Protein AF-0000000066426601 (afdb_homodimer)

pLDDT: mean 94.75, std 5.87, range [61.84, 98.88]

Nearest PDB structures (foldseek):
  8fve-assembly1_A  TM=3.286E-01  e=6.617E-01  Escherichia coli
  6voo-assembly1_C  TM=1.612E-01  e=1.310E-01  Spinacia oleracea
  3rhf-assembly3_D  TM=3.792E-01  e=4.303E+00  Paenarthrobacter aurescens TC1
  7dy2-assembly1_D  TM=2.433E-01  e=1.344E+00  Synechococcus elongatus PCC 7942 = FACHB-805
  7v3x-assembly3_Q  TM=2.690E-01  e=2.870E+00  Synechococcus elongatus PCC 7942 = FACHB-805

Structure (mmCIF, N/CA/C/O backbone):
data_AF-0000000066426601-model_v1
#
loop_
_entity.id
_entity.type
_entity.pdbx_description
1 polymer 'Acyl carrier protein'
#
loop_
_atom_site.group_PDB
_atom_site.id
_atom_site.type_symbol
_atom_site.label_atom_id
_atom_site.label_alt_id
_atom_site.label_comp_id
_atom_site.label_asym_id
_atom_site.label_entity_id
_atom_site.label_seq_id
_atom_site.pdbx_PDB_ins_code
_atom_site.Cartn_x
_atom_site.Cartn_y
_atom_site.Cartn_z
_atom_site.occupancy
_atom_site.B_iso_or_equiv
_atom_site.auth_seq_id
_atom_site.auth_comp_id
_atom_site.auth_asym_id
_atom_site.auth_atom_id
_atom_site.pdbx_PDB_model_num
ATOM 1 N N . MET A 1 1 ? 11.539 49.469 17.25 1 97.06 1 MET A N 1
ATOM 2 C CA . MET A 1 1 ? 10.828 49.062 16.031 1 97.06 1 MET A CA 1
ATOM 3 C C . MET A 1 1 ? 9.461 48.5 16.359 1 97.06 1 MET A C 1
ATOM 5 O O . MET A 1 1 ? 9.148 48.25 17.531 1 97.06 1 MET A O 1
ATOM 9 N N . THR A 1 2 ? 8.625 48.344 15.32 1 98.19 2 THR A N 1
ATOM 10 C CA . THR A 1 2 ? 7.289 47.781 15.484 1 98.19 2 THR A CA 1
ATOM 11 C C . THR A 1 2 ? 7.211 46.375 14.891 1 98.19 2 THR A C 1
ATOM 13 O O . THR A 1 2 ? 7.727 46.125 13.797 1 98.19 2 THR A O 1
ATOM 16 N N . ALA A 1 3 ? 6.613 45.5 15.711 1 98.5 3 ALA A N 1
ATOM 17 C CA . ALA A 1 3 ? 6.434 44.125 15.234 1 98.5 3 ALA A CA 1
ATOM 18 C C . ALA A 1 3 ? 4.969 43.688 15.305 1 98.5 3 ALA A C 1
ATOM 20 O O . ALA A 1 3 ? 4.27 44.031 16.266 1 98.5 3 ALA A O 1
ATOM 21 N N . TYR A 1 4 ? 4.508 43.094 14.258 1 98.69 4 TYR A N 1
ATOM 22 C CA . TYR A 1 4 ? 3.301 42.281 14.281 1 98.69 4 TYR A CA 1
ATOM 23 C C . TYR A 1 4 ? 3.648 40.781 14.422 1 98.69 4 TYR A C 1
ATOM 25 O O . TYR A 1 4 ? 4.34 40.219 13.57 1 98.69 4 TYR A O 1
ATOM 33 N N . LEU A 1 5 ? 3.219 40.219 15.477 1 98.56 5 LEU A N 1
ATOM 34 C CA . LEU A 1 5 ? 3.471 38.812 15.75 1 98.56 5 LEU A CA 1
ATOM 35 C C . LEU A 1 5 ? 2.195 38 15.594 1 98.56 5 LEU A C 1
ATOM 37 O O . LEU A 1 5 ? 1.33 38 16.469 1 98.56 5 LEU A O 1
ATOM 41 N N . HIS A 1 6 ? 2.098 37.312 14.445 1 98.5 6 HIS A N 1
ATOM 42 C CA . HIS A 1 6 ? 1.025 36.344 14.227 1 98.5 6 HIS A CA 1
ATOM 43 C C . HIS A 1 6 ? 1.318 35 14.922 1 98.5 6 HIS A C 1
ATOM 45 O O . HIS A 1 6 ? 2.186 34.25 14.484 1 98.5 6 HIS A O 1
ATOM 51 N N . ILE A 1 7 ? 0.594 34.719 15.969 1 97.12 7 ILE A N 1
ATOM 52 C CA . ILE A 1 7 ? 0.957 33.562 16.812 1 97.12 7 ILE A CA 1
ATOM 53 C C . ILE A 1 7 ? 0.278 32.312 16.297 1 97.12 7 ILE A C 1
ATOM 55 O O . ILE A 1 7 ? 0.674 31.203 16.641 1 97.12 7 ILE A O 1
ATOM 59 N N . GLY A 1 8 ? -0.71 32.406 15.516 1 85.75 8 GLY A N 1
ATOM 60 C CA . GLY A 1 8 ? -1.243 31.375 14.656 1 85.75 8 GLY A CA 1
ATOM 61 C C . GLY A 1 8 ? -1.687 30.141 15.43 1 85.75 8 GLY A C 1
ATOM 62 O O . GLY A 1 8 ? -1.058 29.078 15.336 1 85.75 8 GLY A O 1
ATOM 63 N N . THR A 1 9 ? -2.963 30.109 15.938 1 91.62 9 THR A N 1
ATOM 64 C CA . THR A 1 9 ? -3.482 28.828 16.391 1 91.62 9 THR A CA 1
ATOM 65 C C . THR A 1 9 ? -3.457 27.797 15.266 1 91.62 9 THR A C 1
ATOM 67 O O . THR A 1 9 ? -3.705 28.141 14.109 1 91.62 9 THR A O 1
ATOM 70 N N . THR A 1 10 ? -3.086 26.594 15.648 1 93 10 THR A N 1
ATOM 71 C CA . THR A 1 10 ? -3.006 25.562 14.609 1 93 10 THR A CA 1
ATOM 72 C C . THR A 1 10 ? -4.348 25.422 13.898 1 93 10 THR A C 1
ATOM 74 O O . THR A 1 10 ? -5.402 25.594 14.508 1 93 10 THR A O 1
ATOM 77 N N . ASN A 1 11 ? -4.242 25.156 12.609 1 94.06 11 ASN A N 1
ATOM 78 C CA . ASN A 1 11 ? -5.395 24.828 11.773 1 94.06 11 ASN A CA 1
ATOM 79 C C . ASN A 1 11 ? -6.32 26.016 11.594 1 94.06 11 ASN A C 1
ATOM 81 O O . ASN A 1 11 ? -7.543 25.875 11.594 1 94.06 11 ASN A O 1
ATOM 85 N N . THR A 1 12 ? -5.746 27.234 11.547 1 95.81 12 THR A N 1
ATOM 86 C CA . THR A 1 12 ? -6.535 28.438 11.312 1 95.81 12 THR A CA 1
ATOM 87 C C . THR A 1 12 ? -6.059 29.156 10.062 1 95.81 12 THR A C 1
ATOM 89 O O . THR A 1 12 ? -6.047 30.391 10.016 1 95.81 12 THR A O 1
ATOM 92 N N . GLY A 1 13 ? -5.543 28.406 9.109 1 93.31 13 GLY A N 1
ATOM 93 C CA . GLY A 1 13 ? -5.152 28.984 7.836 1 93.31 13 GLY A CA 1
ATOM 94 C C . GLY A 1 13 ? -3.754 29.578 7.852 1 93.31 13 GLY A C 1
ATOM 95 O O . GLY A 1 13 ? -3.463 30.531 7.121 1 93.31 13 GLY A O 1
ATOM 96 N N . ASN A 1 14 ? -2.873 29.031 8.656 1 94.25 14 ASN A N 1
ATOM 97 C CA . ASN A 1 14 ? -1.516 29.531 8.805 1 94.25 14 ASN A CA 1
ATOM 98 C C . ASN A 1 14 ? -0.705 29.375 7.527 1 94.25 14 ASN A C 1
ATOM 100 O O . ASN A 1 14 ? 0.033 30.281 7.129 1 94.25 14 ASN A O 1
ATOM 104 N N . GLN A 1 15 ? -0.862 28.234 6.914 1 91.75 15 GLN A N 1
ATOM 105 C CA . GLN A 1 15 ? -0.107 28 5.688 1 91.75 15 GLN A CA 1
ATOM 106 C C . GLN A 1 15 ? -0.472 29.016 4.613 1 91.75 15 GLN A C 1
ATOM 108 O O . GLN A 1 15 ? 0.391 29.469 3.852 1 91.75 15 GLN A O 1
ATOM 113 N N . GLU A 1 16 ? -1.701 29.312 4.543 1 93 16 GLU A N 1
ATOM 114 C CA . GLU A 1 16 ? -2.168 30.312 3.576 1 93 16 GLU A CA 1
ATOM 115 C C . GLU A 1 16 ? -1.588 31.688 3.873 1 93 16 GLU A C 1
ATOM 117 O O . GLU A 1 16 ? -1.08 32.344 2.975 1 93 16 GLU A O 1
ATOM 122 N N . LYS A 1 17 ? -1.594 32.125 5.07 1 95.44 17 LYS A N 1
ATOM 123 C CA . LYS A 1 17 ? -1.083 33.438 5.465 1 95.44 17 LYS A CA 1
ATOM 124 C C . LYS A 1 17 ? 0.435 33.5 5.324 1 95.44 17 LYS A C 1
ATOM 126 O O . LYS A 1 17 ? 0.97 34.469 4.77 1 95.44 17 LYS A O 1
ATOM 131 N N . GLN A 1 18 ? 1.071 32.469 5.801 1 95.44 18 GLN A N 1
ATOM 132 C CA . GLN A 1 18 ? 2.527 32.438 5.734 1 95.44 18 GLN A CA 1
ATOM 133 C C . GLN A 1 18 ? 3.01 32.344 4.285 1 95.44 18 GLN A C 1
ATOM 135 O O . GLN A 1 18 ? 3.973 33.031 3.914 1 95.44 18 GLN A O 1
ATOM 140 N N . GLY A 1 19 ? 2.289 31.531 3.518 1 94.56 19 GLY A N 1
ATOM 141 C CA . GLY A 1 19 ? 2.611 31.484 2.102 1 94.56 19 GLY A CA 1
ATOM 142 C C . GLY A 1 19 ? 2.428 32.812 1.402 1 94.56 19 GLY A C 1
ATOM 143 O O . GLY A 1 19 ? 3.262 33.219 0.586 1 94.56 19 GLY A O 1
ATOM 144 N N . PHE A 1 20 ? 1.409 33.5 1.705 1 95.81 20 PHE A N 1
ATOM 145 C CA . PHE A 1 20 ? 1.113 34.812 1.156 1 95.81 20 PHE A CA 1
ATOM 146 C C . PHE A 1 20 ? 2.227 35.812 1.486 1 95.81 20 PHE A C 1
ATOM 148 O O . PHE A 1 20 ? 2.701 36.531 0.61 1 95.81 20 PHE A O 1
ATOM 155 N N . LEU A 1 21 ? 2.688 35.812 2.729 1 96.44 21 LEU A N 1
ATOM 156 C CA . LEU A 1 21 ? 3.736 36.719 3.18 1 96.44 21 LEU A CA 1
ATOM 157 C C . LEU A 1 21 ? 5.051 36.438 2.461 1 96.44 21 LEU A C 1
ATOM 159 O O . LEU A 1 21 ? 5.738 37.344 2.023 1 96.44 21 LEU A O 1
ATOM 163 N N . MET A 1 22 ? 5.312 35.156 2.293 1 94.94 22 MET A N 1
ATOM 164 C CA . MET A 1 22 ? 6.551 34.75 1.633 1 94.94 22 MET A CA 1
ATOM 165 C C . MET A 1 22 ? 6.523 35.156 0.155 1 94.94 22 MET A C 1
ATOM 167 O O . MET A 1 22 ? 7.512 35.656 -0.375 1 94.94 22 MET A O 1
ATOM 171 N N . GLN A 1 23 ? 5.434 34.969 -0.449 1 94.81 23 GLN A N 1
ATOM 172 C CA . GLN A 1 23 ? 5.309 35.188 -1.886 1 94.81 23 GLN A CA 1
ATOM 173 C C . GLN A 1 23 ? 5.324 36.688 -2.213 1 94.81 23 GLN A C 1
ATOM 175 O O . GLN A 1 23 ? 5.664 37.062 -3.328 1 94.81 23 GLN A O 1
ATOM 180 N N . ASN A 1 24 ? 5.004 37.531 -1.289 1 96.94 24 ASN A N 1
ATOM 181 C CA . ASN A 1 24 ? 4.859 38.969 -1.549 1 96.94 24 ASN A CA 1
ATOM 182 C C . ASN A 1 24 ? 5.891 39.781 -0.776 1 96.94 24 ASN A C 1
ATOM 184 O O . ASN A 1 24 ? 5.625 40.906 -0.394 1 96.94 24 ASN A O 1
ATOM 188 N N . GLU A 1 25 ? 6.965 39.188 -0.5 1 95.88 25 GLU A N 1
ATOM 189 C CA . GLU A 1 25 ? 8 39.812 0.306 1 95.88 25 GLU A CA 1
ATOM 190 C C . GLU A 1 25 ? 8.406 41.188 -0.282 1 95.88 25 GLU A C 1
ATOM 192 O O . GLU A 1 25 ? 8.531 42.156 0.445 1 95.88 25 GLU A O 1
ATOM 197 N N . GLU A 1 26 ? 8.617 41.25 -1.597 1 96.06 26 GLU A N 1
ATOM 198 C CA . GLU A 1 26 ? 9.047 42.469 -2.258 1 96.06 26 GLU A CA 1
ATOM 199 C C . GLU A 1 26 ? 7.973 43.531 -2.184 1 96.06 26 GLU A C 1
ATOM 201 O O . GLU A 1 26 ? 8.273 44.719 -1.921 1 96.06 26 GLU A O 1
ATOM 206 N N . LYS A 1 27 ? 6.809 43.125 -2.367 1 96.69 27 LYS A N 1
ATOM 207 C CA . LYS A 1 27 ? 5.695 44.062 -2.318 1 96.69 27 LYS A CA 1
ATOM 208 C C . LYS A 1 27 ? 5.48 44.594 -0.9 1 96.69 27 LYS A C 1
ATOM 210 O O . LYS A 1 27 ? 5.148 45.75 -0.71 1 96.69 27 LYS A O 1
ATOM 215 N N . LEU A 1 28 ? 5.656 43.75 0.017 1 97.5 28 LEU A N 1
ATOM 216 C CA . LEU A 1 28 ? 5.555 44.156 1.415 1 97.5 28 LEU A CA 1
ATOM 217 C C . LEU A 1 28 ? 6.625 45.188 1.762 1 97.5 28 LEU A C 1
ATOM 219 O O . LEU A 1 28 ? 6.344 46.156 2.443 1 97.5 28 LEU A O 1
ATOM 223 N N . LEU A 1 29 ? 7.801 44.906 1.266 1 96.5 29 LEU A N 1
ATOM 224 C CA . LEU A 1 29 ? 8.906 45.812 1.518 1 96.5 29 LEU A CA 1
ATOM 225 C C . LEU A 1 29 ? 8.609 47.219 0.962 1 96.5 29 LEU A C 1
ATOM 227 O O . LEU A 1 29 ? 8.922 48.219 1.596 1 96.5 29 LEU A O 1
ATOM 231 N N . GLN A 1 30 ? 8.016 47.25 -0.165 1 96 30 GLN A N 1
ATOM 232 C CA . GLN A 1 30 ? 7.641 48.531 -0.795 1 96 30 GLN A CA 1
ATOM 233 C C . GLN A 1 30 ? 6.598 49.281 0.035 1 96 30 GLN A C 1
ATOM 235 O O . GLN A 1 30 ? 6.504 50.5 -0.033 1 96 30 GLN A O 1
ATOM 240 N N . LYS A 1 31 ? 5.934 48.562 0.814 1 96.5 31 LYS A N 1
ATOM 241 C CA . LYS A 1 31 ? 4.879 49.125 1.642 1 96.5 31 LYS A CA 1
ATOM 242 C C . LYS A 1 31 ? 5.359 49.344 3.076 1 96.5 31 LYS A C 1
ATOM 244 O O . LYS A 1 31 ? 4.547 49.5 3.99 1 96.5 31 LYS A O 1
ATOM 249 N N . ALA A 1 32 ? 6.617 49.219 3.332 1 97.31 32 ALA A N 1
ATOM 250 C CA . ALA A 1 32 ? 7.297 49.5 4.586 1 97.31 32 ALA A CA 1
ATOM 251 C C . ALA A 1 32 ? 7.062 48.406 5.617 1 97.31 32 ALA A C 1
ATOM 253 O O . ALA A 1 32 ? 6.988 48.688 6.82 1 97.31 32 ALA A O 1
ATOM 254 N N . TYR A 1 33 ? 6.867 47.219 5.074 1 98.06 33 TYR A N 1
ATOM 255 C CA . TYR A 1 33 ? 6.805 46.031 5.914 1 98.06 33 TYR A CA 1
ATOM 256 C C . TYR A 1 33 ? 7.879 45.031 5.52 1 98.06 33 TYR A C 1
ATOM 258 O O . TYR A 1 33 ? 8.359 45.031 4.383 1 98.06 33 TYR A O 1
ATOM 266 N N . ILE A 1 34 ? 8.242 44.188 6.43 1 98 34 ILE A N 1
ATOM 267 C CA . ILE A 1 34 ? 9.195 43.125 6.102 1 98 34 ILE A CA 1
ATOM 268 C C . ILE A 1 34 ? 8.789 41.812 6.805 1 98 34 ILE A C 1
ATOM 270 O O . ILE A 1 34 ? 8.336 41.844 7.953 1 98 34 ILE A O 1
ATOM 274 N N . TYR A 1 35 ? 8.812 40.781 6.07 1 98.19 35 TYR A N 1
ATOM 275 C CA . TYR A 1 35 ? 8.758 39.406 6.586 1 98.19 35 TYR A CA 1
ATOM 276 C C . TYR A 1 35 ? 10.148 38.781 6.656 1 98.19 35 TYR A C 1
ATOM 278 O O . TYR A 1 35 ? 10.586 38.125 5.719 1 98.19 35 TYR A O 1
ATOM 286 N N . PRO A 1 36 ? 10.82 39 7.777 1 97.5 36 PRO A N 1
ATOM 287 C CA . PRO A 1 36 ? 12.266 38.781 7.805 1 97.5 36 PRO A CA 1
ATOM 288 C C . PRO A 1 36 ? 12.625 37.312 7.527 1 97.5 36 PRO A C 1
ATOM 290 O O . PRO A 1 36 ? 11.914 36.406 7.977 1 97.5 36 PRO A O 1
ATOM 293 N N . LYS A 1 37 ? 13.719 37.062 6.898 1 95.81 37 LYS A N 1
ATOM 294 C CA . LYS A 1 37 ? 14.164 35.75 6.492 1 95.81 37 LYS A CA 1
ATOM 295 C C . LYS A 1 37 ? 14.945 35.062 7.609 1 95.81 37 LYS A C 1
ATOM 297 O O . LYS A 1 37 ? 14.883 33.844 7.762 1 95.81 37 LYS A O 1
ATOM 302 N N . SER A 1 38 ? 15.688 35.75 8.367 1 93.12 38 SER A N 1
ATOM 303 C CA . SER A 1 38 ? 16.703 35.25 9.297 1 93.12 38 SER A CA 1
ATOM 304 C C . SER A 1 38 ? 16.078 34.375 10.383 1 93.12 38 SER A C 1
ATOM 306 O O . SER A 1 38 ? 16.75 33.531 10.977 1 93.12 38 SER A O 1
ATOM 308 N N . LEU A 1 39 ? 14.852 34.438 10.758 1 96.12 39 LEU A N 1
ATOM 309 C CA . LEU A 1 39 ? 14.25 33.719 11.859 1 96.12 39 LEU A CA 1
ATOM 310 C C . LEU A 1 39 ? 13.281 32.656 11.336 1 96.12 39 LEU A C 1
ATOM 312 O O . LEU A 1 39 ? 12.562 32 12.109 1 96.12 39 LEU A O 1
ATOM 316 N N . ARG A 1 40 ? 13.422 32.344 10.125 1 95.94 40 ARG A N 1
ATOM 317 C CA . ARG A 1 40 ? 12.477 31.406 9.516 1 95.94 40 ARG A CA 1
ATOM 318 C C . ARG A 1 40 ? 13.039 29.984 9.484 1 95.94 40 ARG A C 1
ATOM 320 O O . ARG A 1 40 ? 14.25 29.797 9.312 1 95.94 40 ARG A O 1
ATOM 327 N N . VAL A 1 41 ? 12.25 29.094 9.758 1 92.62 41 VAL A N 1
ATOM 328 C CA . VAL A 1 41 ? 12.367 27.703 9.336 1 92.62 41 VAL A CA 1
ATOM 329 C C . VAL A 1 41 ? 11.289 27.375 8.305 1 92.62 41 VAL A C 1
ATOM 331 O O . VAL A 1 41 ? 10.109 27.281 8.641 1 92.62 41 VAL A O 1
ATOM 334 N N . ALA A 1 42 ? 11.68 27.219 7.105 1 88.31 42 ALA A N 1
ATOM 335 C CA . ALA A 1 42 ? 10.742 27.172 5.988 1 88.31 42 ALA A CA 1
ATOM 336 C C . ALA A 1 42 ? 9.984 28.484 5.863 1 88.31 42 ALA A C 1
ATOM 338 O O . ALA A 1 42 ? 10.586 29.547 5.637 1 88.31 42 ALA A O 1
ATOM 339 N N . ASN A 1 43 ? 8.672 28.453 6.098 1 90.62 43 ASN A N 1
ATOM 340 C CA . ASN A 1 43 ? 7.883 29.656 5.891 1 90.62 43 ASN A CA 1
ATOM 341 C C . ASN A 1 43 ? 7.398 30.25 7.211 1 90.62 43 ASN A C 1
ATOM 343 O O . ASN A 1 43 ? 6.555 31.156 7.223 1 90.62 43 ASN A O 1
ATOM 347 N N . ARG A 1 44 ? 7.973 29.797 8.312 1 96.25 44 ARG A N 1
ATOM 348 C CA . ARG A 1 44 ? 7.512 30.25 9.625 1 96.25 44 ARG A CA 1
ATOM 349 C C . ARG A 1 44 ? 8.688 30.641 10.508 1 96.25 44 ARG A C 1
ATOM 351 O O . ARG A 1 44 ? 9.789 30.109 10.367 1 96.25 44 ARG A O 1
ATOM 358 N N . HIS A 1 45 ? 8.508 31.531 11.367 1 98 45 HIS A N 1
ATOM 359 C CA . HIS A 1 45 ? 9.562 32 12.258 1 98 45 HIS A CA 1
ATOM 360 C C . HIS A 1 45 ? 9.703 31.109 13.484 1 98 45 HIS A C 1
ATOM 362 O O . HIS A 1 45 ? 9.609 31.578 14.617 1 98 45 HIS A O 1
ATOM 368 N N . TRP A 1 46 ? 10.078 29.906 13.219 1 97.69 46 TRP A N 1
ATOM 369 C CA . TRP A 1 46 ? 10.125 28.875 14.25 1 97.69 46 TRP A CA 1
ATOM 370 C C . TRP A 1 46 ? 11.336 29.062 15.156 1 97.69 46 TRP A C 1
ATOM 372 O O . TRP A 1 46 ? 11.398 28.5 16.25 1 97.69 46 TRP A O 1
ATOM 382 N N . ALA A 1 47 ? 12.305 29.828 14.719 1 98.31 47 ALA A N 1
ATOM 383 C CA . ALA A 1 47 ? 13.461 30.125 15.57 1 98.31 47 ALA A CA 1
ATOM 384 C C . ALA A 1 47 ? 13.023 30.781 16.875 1 98.31 47 ALA A C 1
ATOM 386 O O . ALA A 1 47 ? 13.625 30.562 17.922 1 98.31 47 ALA A O 1
ATOM 387 N N . LEU A 1 48 ? 12.023 31.641 16.797 1 98.5 48 LEU A N 1
ATOM 388 C CA . LEU A 1 48 ? 11.5 32.281 18 1 98.5 48 LEU A CA 1
ATOM 389 C C . LEU A 1 48 ? 10.984 31.234 19 1 98.5 48 LEU A C 1
ATOM 391 O O . LEU A 1 48 ? 11.211 31.344 20.203 1 98.5 48 LEU A O 1
ATOM 395 N N . VAL A 1 49 ? 10.312 30.203 18.484 1 98.56 49 VAL A N 1
ATOM 396 C CA . VAL A 1 49 ? 9.758 29.125 19.297 1 98.56 49 VAL A CA 1
ATOM 397 C C . VAL A 1 49 ? 10.883 28.312 19.922 1 98.56 49 VAL A C 1
ATOM 399 O O . VAL A 1 49 ? 10.875 28.062 21.125 1 98.56 49 VAL A O 1
ATOM 402 N N . ASP A 1 50 ? 11.836 28.031 19.141 1 98.62 50 ASP A N 1
ATOM 403 C CA . ASP A 1 50 ? 12.969 27.234 19.609 1 98.62 50 ASP A CA 1
ATOM 404 C C . ASP A 1 50 ? 13.742 27.969 20.703 1 98.62 50 ASP A C 1
ATOM 406 O O . ASP A 1 50 ? 14.219 27.359 21.656 1 98.62 50 ASP A O 1
ATOM 410 N N . MET A 1 51 ? 13.922 29.266 20.5 1 98.69 51 MET A N 1
ATOM 411 C CA . MET A 1 51 ? 14.609 30.062 21.516 1 98.69 51 MET A CA 1
ATOM 412 C C . MET A 1 51 ? 13.898 29.984 22.859 1 98.69 51 MET A C 1
ATOM 414 O O . MET A 1 51 ? 14.531 29.75 23.891 1 98.69 51 MET A O 1
ATOM 418 N N . VAL A 1 52 ? 12.625 30.141 22.859 1 98.81 52 VAL A N 1
ATOM 419 C CA . VAL A 1 52 ? 11.836 30.109 24.094 1 98.81 52 VAL A CA 1
ATOM 420 C C . VAL A 1 52 ? 11.945 28.734 24.734 1 98.81 52 VAL A C 1
ATOM 422 O O . VAL A 1 52 ? 12.117 28.625 25.953 1 98.81 52 VAL A O 1
ATOM 425 N N . LEU A 1 53 ? 11.82 27.688 23.922 1 98.56 53 LEU A N 1
ATOM 426 C CA . LEU A 1 53 ? 11.836 26.312 24.438 1 98.56 53 LEU A CA 1
ATOM 427 C C . LEU A 1 53 ? 13.18 25.984 25.062 1 98.56 53 LEU A C 1
ATOM 429 O O . LEU A 1 53 ? 13.258 25.234 26.031 1 98.56 53 LEU A O 1
ATOM 433 N N . GLU A 1 54 ? 14.219 26.562 24.469 1 98.44 54 GLU A N 1
ATOM 434 C CA . GLU A 1 54 ? 15.523 26.391 25.094 1 98.44 54 GLU A CA 1
ATOM 435 C C . GLU A 1 54 ? 15.609 27.156 26.422 1 98.44 54 GLU A C 1
ATOM 437 O O . GLU A 1 54 ? 16.031 26.594 27.438 1 98.44 54 GLU A O 1
ATOM 442 N N . LEU A 1 55 ? 15.195 28.344 26.438 1 98.62 55 LEU A N 1
ATOM 443 C CA . LEU A 1 55 ? 15.391 29.266 27.562 1 98.62 55 LEU A CA 1
ATOM 444 C C . LEU A 1 55 ? 14.484 28.891 28.734 1 98.62 55 LEU A C 1
ATOM 446 O O . LEU A 1 55 ? 14.852 29.078 29.891 1 98.62 55 LEU A O 1
ATOM 450 N N . VAL A 1 56 ? 13.336 28.328 28.453 1 98.31 56 VAL A N 1
ATOM 451 C CA . VAL A 1 56 ? 12.359 28.031 29.5 1 98.31 56 VAL A CA 1
ATOM 452 C C . VAL A 1 56 ? 12.906 26.969 30.438 1 98.31 56 VAL A C 1
ATOM 454 O O . VAL A 1 56 ? 12.492 26.875 31.594 1 98.31 56 VAL A O 1
ATOM 457 N N . GLN A 1 57 ? 13.836 26.219 29.953 1 97.44 57 GLN A N 1
ATOM 458 C CA . GLN A 1 57 ? 14.445 25.156 30.75 1 97.44 57 GLN A CA 1
ATOM 459 C C . GLN A 1 57 ? 15.445 25.719 31.75 1 97.44 57 GLN A C 1
ATOM 461 O O . GLN A 1 57 ? 15.867 25.031 32.688 1 97.44 57 GLN A O 1
ATOM 466 N N . LYS A 1 58 ? 15.805 26.938 31.562 1 96.12 58 LYS A N 1
ATOM 467 C CA . LYS A 1 58 ? 16.828 27.562 32.406 1 96.12 58 LYS A CA 1
ATOM 468 C C . LYS A 1 58 ? 16.203 28.203 33.625 1 96.12 58 LYS A C 1
ATOM 470 O O . LYS A 1 58 ? 15.188 28.891 33.531 1 96.12 58 LYS A O 1
ATOM 475 N N . GLU A 1 59 ? 16.891 27.984 34.719 1 92.19 59 GLU A N 1
ATOM 476 C CA . GLU A 1 59 ? 16.406 28.531 36 1 92.19 59 GLU A CA 1
ATOM 477 C C . GLU A 1 59 ? 16.547 30.047 36.031 1 92.19 59 GLU A C 1
ATOM 479 O O . GLU A 1 59 ? 17.547 30.594 35.562 1 92.19 59 GLU A O 1
ATOM 484 N N . ASP A 1 60 ? 15.625 30.75 36.5 1 94.38 60 ASP A N 1
ATOM 485 C CA . ASP A 1 60 ? 15.594 32.188 36.781 1 94.38 60 ASP A CA 1
ATOM 486 C C . ASP A 1 60 ? 15.875 33 35.531 1 94.38 60 ASP A C 1
ATOM 488 O O . ASP A 1 60 ? 16.531 34.031 35.594 1 94.38 60 ASP A O 1
ATOM 492 N N . ILE A 1 61 ? 15.492 32.469 34.406 1 97.38 61 ILE A N 1
ATOM 493 C CA . ILE A 1 61 ? 15.789 33.094 33.156 1 97.38 61 ILE A CA 1
ATOM 494 C C . ILE A 1 61 ? 15.109 34.469 33.094 1 97.38 61 ILE A C 1
ATOM 496 O O . ILE A 1 61 ? 15.656 35.406 32.531 1 97.38 61 ILE A O 1
ATOM 500 N N . LEU A 1 62 ? 14.039 34.688 33.688 1 97.19 62 LEU A N 1
ATOM 501 C CA . LEU A 1 62 ? 13.273 35.906 33.594 1 97.19 62 LEU A CA 1
ATOM 502 C C . LEU A 1 62 ? 13.922 37 34.438 1 97.19 62 LEU A C 1
ATOM 504 O O . LEU A 1 62 ? 13.594 38.188 34.312 1 97.19 62 LEU A O 1
ATOM 508 N N . LYS A 1 63 ? 14.82 36.625 35.25 1 96.62 63 LYS A N 1
ATOM 509 C CA . LYS A 1 63 ? 15.523 37.594 36.094 1 96.62 63 LYS A CA 1
ATOM 510 C C . LYS A 1 63 ? 16.812 38.062 35.438 1 96.62 63 LYS A C 1
ATOM 512 O O . LYS A 1 63 ? 17.438 39.031 35.906 1 96.62 63 LYS A O 1
ATOM 517 N N . LYS A 1 64 ? 17.047 37.469 34.438 1 95.31 64 LYS A N 1
ATOM 518 C CA . LYS A 1 64 ? 18.297 37.812 33.75 1 95.31 64 LYS A CA 1
ATOM 519 C C . LYS A 1 64 ? 18.141 39.125 32.969 1 95.31 64 LYS A C 1
ATOM 521 O O . LYS A 1 64 ? 17.078 39.406 32.469 1 95.31 64 LYS A O 1
ATOM 526 N N . GLU A 1 65 ? 19.25 39.812 32.875 1 94.12 65 GLU A N 1
ATOM 527 C CA . GLU A 1 65 ? 19.25 41.062 32.125 1 94.12 65 GLU A CA 1
ATOM 528 C C . GLU A 1 65 ? 19.047 40.812 30.656 1 94.12 65 GLU A C 1
ATOM 530 O O . GLU A 1 65 ? 18.281 41.531 30 1 94.12 65 GLU A O 1
ATOM 535 N N . SER A 1 66 ? 19.734 39.844 30.188 1 96.94 66 SER A N 1
ATOM 536 C CA . SER A 1 66 ? 19.594 39.438 28.797 1 96.94 66 SER A CA 1
ATOM 537 C C . SER A 1 66 ? 19.281 37.938 28.688 1 96.94 66 SER A C 1
ATOM 539 O O . SER A 1 66 ? 20.125 37.094 29.016 1 96.94 66 SER A O 1
ATOM 541 N N . VAL A 1 67 ? 18.125 37.688 28.094 1 97.81 67 VAL A N 1
ATOM 542 C CA . VAL A 1 67 ? 17.766 36.281 27.922 1 97.81 67 VAL A CA 1
ATOM 543 C C . VAL A 1 67 ? 18.5 35.719 26.734 1 97.81 67 VAL A C 1
ATOM 545 O O . VAL A 1 67 ? 18.828 34.5 26.719 1 97.81 67 VAL A O 1
ATOM 548 N N . LEU A 1 68 ? 18.734 36.469 25.734 1 97.5 68 LEU A N 1
ATOM 549 C CA . LEU A 1 68 ? 19.375 36 24.516 1 97.5 68 LEU A CA 1
ATOM 550 C C . LEU A 1 68 ? 20.812 35.562 24.781 1 97.5 68 LEU A C 1
ATOM 552 O O . LEU A 1 68 ? 21.328 34.656 24.109 1 97.5 68 LEU A O 1
ATOM 556 N N . SER A 1 69 ? 21.438 36.188 25.781 1 97 69 SER A N 1
ATOM 557 C CA . SER A 1 69 ? 22.812 35.844 26.125 1 97 69 SER A CA 1
ATOM 558 C C . SER A 1 69 ? 22.906 34.438 26.688 1 97 69 SER A C 1
ATOM 560 O O . SER A 1 69 ? 24 33.875 26.781 1 97 69 SER A O 1
ATOM 562 N N . HIS A 1 70 ? 21.766 33.812 26.938 1 97.81 70 HIS A N 1
ATOM 563 C CA . HIS A 1 70 ? 21.766 32.5 27.562 1 97.81 70 HIS A CA 1
ATOM 564 C C . HIS A 1 70 ? 21.422 31.422 26.531 1 97.81 70 HIS A C 1
ATOM 566 O O . HIS A 1 70 ? 21.281 30.25 26.891 1 97.81 70 HIS A O 1
ATOM 572 N N . ILE A 1 71 ? 21.25 31.766 25.328 1 98.12 71 ILE A N 1
ATOM 573 C CA . ILE A 1 71 ? 21.094 30.797 24.25 1 98.12 71 ILE A CA 1
ATOM 574 C C . ILE A 1 71 ? 22.422 30.094 23.984 1 98.12 71 ILE A C 1
ATOM 576 O O . ILE A 1 71 ? 23.469 30.734 23.938 1 98.12 71 ILE A O 1
ATOM 580 N N . THR A 1 72 ? 22.422 28.75 23.859 1 97.62 72 THR A N 1
ATOM 581 C CA . THR A 1 72 ? 23.641 27.984 23.641 1 97.62 72 THR A CA 1
ATOM 582 C C . THR A 1 72 ? 23.594 27.266 22.297 1 97.62 72 THR A C 1
ATOM 584 O O . THR A 1 72 ? 24.641 26.938 21.719 1 97.62 72 THR A O 1
ATOM 587 N N . ASN A 1 73 ? 22.422 27.094 21.828 1 97.81 73 ASN A N 1
ATOM 588 C CA . ASN A 1 73 ? 22.266 26.406 20.547 1 97.81 73 ASN A CA 1
ATOM 589 C C . ASN A 1 73 ? 22.891 27.219 19.406 1 97.81 73 ASN A C 1
ATOM 591 O O . ASN A 1 73 ? 22.484 28.344 19.141 1 97.81 73 ASN A O 1
ATOM 595 N N . GLU A 1 74 ? 23.797 26.609 18.656 1 97.69 74 GLU A N 1
ATOM 596 C CA . GLU A 1 74 ? 24.578 27.312 17.656 1 97.69 74 GLU A CA 1
ATOM 597 C C . GLU A 1 74 ? 23.703 27.797 16.5 1 97.69 74 GLU A C 1
ATOM 599 O O . GLU A 1 74 ? 23.906 28.875 15.953 1 97.69 74 GLU A O 1
ATOM 604 N N . ARG A 1 75 ? 22.781 27 16.172 1 97.12 75 ARG A N 1
ATOM 605 C CA . ARG A 1 75 ? 21.875 27.375 15.094 1 97.12 75 ARG A CA 1
ATOM 606 C C . ARG A 1 75 ? 21.078 28.625 15.453 1 97.12 75 ARG A C 1
ATOM 608 O O . ARG A 1 75 ? 20.875 29.5 14.617 1 97.12 75 ARG A O 1
ATOM 615 N N . LEU A 1 76 ? 20.656 28.75 16.656 1 98.19 76 LEU A N 1
ATOM 616 C CA . LEU A 1 76 ? 19.859 29.891 17.125 1 98.19 76 LEU A CA 1
ATOM 617 C C . LEU A 1 76 ? 20.734 31.125 17.266 1 98.19 76 LEU A C 1
ATOM 619 O O . LEU A 1 76 ? 20.297 32.25 16.969 1 98.19 76 LEU A O 1
ATOM 623 N N . LEU A 1 77 ? 21.969 30.906 17.688 1 97.75 77 LEU A N 1
ATOM 624 C CA . LEU A 1 77 ? 22.891 32.031 17.797 1 97.75 77 LEU A CA 1
ATOM 625 C C . LEU A 1 77 ? 23.141 32.656 16.422 1 97.75 77 LEU A C 1
ATOM 627 O O . LEU A 1 77 ? 23.125 33.875 16.297 1 97.75 77 LEU A O 1
ATOM 631 N N . ARG A 1 78 ? 23.312 31.797 15.492 1 96.94 78 ARG A N 1
ATOM 632 C CA . ARG A 1 78 ? 23.516 32.281 14.133 1 96.94 78 ARG A CA 1
ATOM 633 C C . ARG A 1 78 ? 22.266 33 13.617 1 96.94 78 ARG A C 1
ATOM 635 O O . ARG A 1 78 ? 22.375 34.031 12.922 1 96.94 78 ARG A O 1
ATOM 642 N N . ALA A 1 79 ? 21.094 32.531 13.992 1 97.88 79 ALA A N 1
ATOM 643 C CA . ALA A 1 79 ? 19.828 33.156 13.578 1 97.88 79 ALA A CA 1
ATOM 644 C C . ALA A 1 79 ? 19.688 34.531 14.195 1 97.88 79 ALA A C 1
ATOM 646 O O . ALA A 1 79 ? 19.234 35.469 13.523 1 97.88 79 ALA A O 1
ATOM 647 N N . ILE A 1 80 ? 20.094 34.656 15.359 1 98 80 ILE A N 1
ATOM 648 C CA . ILE A 1 80 ? 20.016 35.938 16.062 1 98 80 ILE A CA 1
ATOM 649 C C . ILE A 1 80 ? 20.953 36.938 15.422 1 98 80 ILE A C 1
ATOM 651 O O . ILE A 1 80 ? 20.578 38.094 15.195 1 98 80 ILE A O 1
ATOM 655 N N . GLU A 1 81 ? 22.156 36.5 15.102 1 97.75 81 GLU A N 1
ATOM 656 C CA . GLU A 1 81 ? 23.125 37.375 14.461 1 97.75 81 GLU A CA 1
ATOM 657 C C . GLU A 1 81 ? 22.641 37.844 13.086 1 97.75 81 GLU A C 1
ATOM 659 O O . GLU A 1 81 ? 22.75 39 12.742 1 97.75 81 GLU A O 1
ATOM 664 N N . ASN A 1 82 ? 22.125 36.906 12.391 1 97.94 82 ASN A N 1
ATOM 665 C CA . ASN A 1 82 ? 21.562 37.25 11.086 1 97.94 82 ASN A CA 1
ATOM 666 C C . ASN A 1 82 ? 20.422 38.25 11.211 1 97.94 82 ASN A C 1
ATOM 668 O O . ASN A 1 82 ? 20.281 39.156 10.375 1 97.94 82 ASN A O 1
ATOM 672 N N . PHE A 1 83 ? 19.656 38.062 12.219 1 98.25 83 PHE A N 1
ATOM 673 C CA . PHE A 1 83 ? 18.516 38.969 12.406 1 98.25 83 PHE A CA 1
ATOM 674 C C . PHE A 1 83 ? 18.984 40.375 12.758 1 98.25 83 PHE A C 1
ATOM 676 O O . PHE A 1 83 ? 18.422 41.344 12.281 1 98.25 83 PHE A O 1
ATOM 683 N N . LYS A 1 84 ? 19.953 40.438 13.594 1 97.06 84 LYS A N 1
ATOM 684 C CA . LYS A 1 84 ? 20.5 41.75 13.961 1 97.06 84 LYS A CA 1
ATOM 685 C C . LYS A 1 84 ? 20.969 42.531 12.727 1 97.06 84 LYS A C 1
ATOM 687 O O . LYS A 1 84 ? 20.734 43.719 12.602 1 97.06 84 LYS A O 1
ATOM 692 N N . SER A 1 85 ? 21.594 41.75 11.867 1 97.62 85 SER A N 1
ATOM 693 C CA . SER A 1 85 ? 22.031 42.375 10.625 1 97.62 85 SER A CA 1
ATOM 694 C C . SER A 1 85 ? 20.844 42.781 9.758 1 97.62 85 SER A C 1
ATOM 696 O O . SER A 1 85 ? 20.828 43.906 9.219 1 97.62 85 SER A O 1
ATOM 698 N N . GLU A 1 86 ? 19.859 41.969 9.664 1 97.5 86 GLU A N 1
ATOM 699 C CA . GLU A 1 86 ? 18.688 42.219 8.844 1 97.5 86 GLU A CA 1
ATOM 700 C C . GLU A 1 86 ? 17.875 43.375 9.391 1 97.5 86 GLU A C 1
ATOM 702 O O . GLU A 1 86 ? 17.406 44.25 8.633 1 97.5 86 GLU A O 1
ATOM 707 N N . SER A 1 87 ? 17.719 43.375 10.664 1 97.38 87 SER A N 1
ATOM 708 C CA . SER A 1 87 ? 16.922 44.406 11.281 1 97.38 87 SER A CA 1
ATOM 709 C C . SER A 1 87 ? 17.594 45.781 11.164 1 97.38 87 SER A C 1
ATOM 711 O O . SER A 1 87 ? 16.922 46.812 11.039 1 97.38 87 SER A O 1
ATOM 713 N N . ALA A 1 88 ? 18.906 45.75 11.172 1 96.38 88 ALA A N 1
ATOM 714 C CA . ALA A 1 88 ? 19.656 47 11.023 1 96.38 88 ALA A CA 1
ATOM 715 C C . ALA A 1 88 ? 19.438 47.625 9.648 1 96.38 88 ALA A C 1
ATOM 717 O O . ALA A 1 88 ? 19.406 48.844 9.516 1 96.38 88 ALA A O 1
ATOM 718 N N . LEU A 1 89 ? 19.172 46.812 8.727 1 96.06 89 LEU A N 1
ATOM 719 C CA . LEU A 1 89 ? 18.984 47.281 7.359 1 96.06 89 LEU A CA 1
ATOM 720 C C . LEU A 1 89 ? 17.562 47.781 7.16 1 96.06 89 LEU A C 1
ATOM 722 O O . LEU A 1 89 ? 17.281 48.531 6.203 1 96.06 89 LEU A O 1
ATOM 726 N N . HIS A 1 90 ? 16.656 47.438 8.086 1 96.62 90 HIS A N 1
ATOM 727 C CA . HIS A 1 90 ? 15.25 47.719 7.859 1 96.62 90 HIS A CA 1
ATOM 728 C C . HIS A 1 90 ? 14.617 48.406 9.078 1 96.62 90 HIS A C 1
ATOM 730 O O . HIS A 1 90 ? 13.453 48.125 9.406 1 96.62 90 HIS A O 1
ATOM 736 N N . LYS A 1 91 ? 15.281 49.156 9.695 1 94.75 91 LYS A N 1
ATOM 737 C CA . LYS A 1 91 ? 14.852 49.75 10.953 1 94.75 91 LYS A CA 1
ATOM 738 C C . LYS A 1 91 ? 13.609 50.625 10.742 1 94.75 91 LYS A C 1
ATOM 740 O O . LYS A 1 91 ? 12.844 50.875 11.68 1 94.75 91 LYS A O 1
ATOM 745 N N . ASP A 1 92 ? 13.406 51.062 9.586 1 94.75 92 ASP A N 1
ATOM 746 C CA . ASP A 1 92 ? 12.305 51.969 9.266 1 94.75 92 ASP A CA 1
ATOM 747 C C . ASP A 1 92 ? 11.055 51.188 8.859 1 94.75 92 ASP A C 1
ATOM 749 O O . ASP A 1 92 ? 10.023 51.781 8.547 1 94.75 92 ASP A O 1
ATOM 753 N N . LYS A 1 93 ? 11.133 49.906 8.906 1 97.25 93 LYS A N 1
ATOM 754 C CA . LYS A 1 93 ? 10.023 49.062 8.469 1 97.25 93 LYS A CA 1
ATOM 755 C C . LYS A 1 93 ? 9.297 48.438 9.664 1 97.25 93 LYS A C 1
ATOM 757 O O . LYS A 1 93 ? 9.836 48.406 10.773 1 97.25 93 LYS A O 1
ATOM 762 N N . LYS A 1 94 ? 8.055 48 9.438 1 98.25 94 LYS A N 1
ATOM 763 C CA . LYS A 1 94 ? 7.332 47.188 10.391 1 98.25 94 LYS A CA 1
ATOM 764 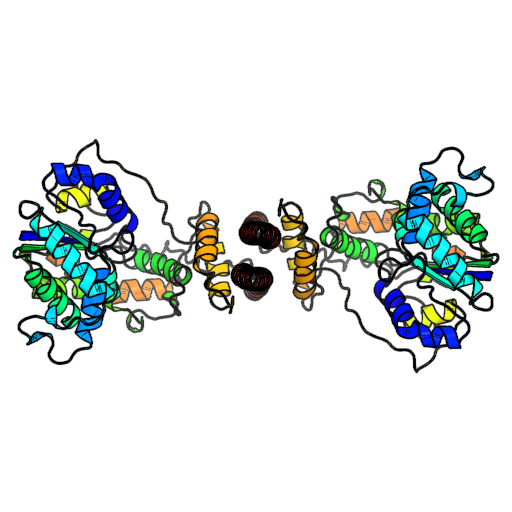C C . LYS A 1 94 ? 7.586 45.688 10.125 1 98.25 94 LYS A C 1
ATOM 766 O O . LYS A 1 94 ? 7.582 45.25 8.969 1 98.25 94 LYS A O 1
ATOM 771 N N . PHE A 1 95 ? 7.871 45 11.156 1 98.5 95 PHE A N 1
ATOM 772 C CA . PHE A 1 95 ? 8.227 43.562 11.031 1 98.5 95 PHE A CA 1
ATOM 773 C C . PHE A 1 95 ? 7.008 42.688 11.258 1 98.5 95 PHE A C 1
ATOM 775 O O . PHE A 1 95 ? 6.207 42.938 12.156 1 98.5 95 PHE A O 1
ATOM 782 N N . ILE A 1 96 ? 6.859 41.688 10.383 1 98.56 96 ILE A N 1
ATOM 783 C CA . ILE A 1 96 ? 5.82 40.688 10.562 1 98.56 96 ILE A CA 1
ATOM 784 C C . ILE A 1 96 ? 6.461 39.344 10.883 1 98.56 96 ILE A C 1
ATOM 786 O O . ILE A 1 96 ? 7.344 38.875 10.156 1 98.56 96 ILE A O 1
ATOM 790 N N . PHE A 1 97 ? 6.055 38.75 11.977 1 98.5 97 PHE A N 1
ATOM 791 C CA . PHE A 1 97 ? 6.461 37.375 12.352 1 98.5 97 PHE A CA 1
ATOM 792 C C . PHE A 1 97 ? 5.254 36.469 12.43 1 98.5 97 PHE A C 1
ATOM 794 O O . PHE A 1 97 ? 4.152 36.906 12.758 1 98.5 97 PHE A O 1
ATOM 801 N N . SER A 1 98 ? 5.504 35.188 12.055 1 98 98 SER A N 1
ATOM 802 C CA . SER A 1 98 ? 4.422 34.219 12.141 1 98 98 SER A CA 1
ATOM 803 C C . SER A 1 98 ? 4.941 32.844 12.562 1 98 98 SER A C 1
ATOM 805 O O . SER A 1 98 ? 5.867 32.312 11.953 1 98 98 SER A O 1
ATOM 807 N N . ALA A 1 99 ? 4.352 32.281 13.625 1 97.56 99 ALA A N 1
ATOM 808 C CA . ALA A 1 99 ? 4.703 30.938 14.062 1 97.56 99 ALA A CA 1
ATOM 809 C C . ALA A 1 99 ? 3.6 30.344 14.93 1 97.56 99 ALA A C 1
ATOM 811 O O . ALA A 1 99 ? 3.389 30.781 16.062 1 97.56 99 ALA A O 1
ATOM 812 N N . GLU A 1 100 ? 2.98 29.281 14.43 1 96.25 100 GLU A N 1
ATOM 813 C CA . GLU A 1 100 ? 1.909 28.641 15.188 1 96.25 100 GLU A CA 1
ATOM 814 C C . GLU A 1 100 ? 2.463 27.859 16.375 1 96.25 100 GLU A C 1
ATOM 816 O O . GLU A 1 100 ? 1.717 27.5 17.297 1 96.25 100 GLU A O 1
ATOM 821 N N . GLY A 1 101 ? 3.736 27.703 16.438 1 96.94 101 GLY A N 1
ATOM 822 C CA . GLY A 1 101 ? 4.387 27.062 17.562 1 96.94 101 GLY A CA 1
ATOM 823 C C . GLY A 1 101 ? 4.207 27.828 18.859 1 96.94 101 GLY A C 1
ATOM 824 O O . GLY A 1 101 ? 4.316 27.25 19.953 1 96.94 101 GLY A O 1
ATOM 825 N N . ILE A 1 102 ? 3.99 29.078 18.766 1 98.25 102 ILE A N 1
ATOM 826 C CA . ILE A 1 102 ? 3.828 29.922 19.953 1 98.25 102 ILE A CA 1
ATOM 827 C C . ILE A 1 102 ? 2.604 29.469 20.75 1 98.25 102 ILE A C 1
ATOM 829 O O . ILE A 1 102 ? 2.654 29.359 21.969 1 98.25 102 ILE A O 1
ATOM 833 N N . VAL A 1 103 ? 1.547 29.156 20.047 1 97.56 103 VAL A N 1
ATOM 834 C CA . VAL A 1 103 ? 0.354 28.656 20.719 1 97.56 103 VAL A CA 1
ATOM 835 C C . VAL A 1 103 ? 0.491 27.156 20.969 1 97.56 103 VAL A C 1
ATOM 837 O O . VAL A 1 103 ? 0.104 26.641 22.016 1 97.56 103 VAL A O 1
ATOM 840 N N . TRP A 1 104 ? 1.062 26.469 20.109 1 96.25 104 TRP A N 1
ATOM 841 C CA . TRP A 1 104 ? 1.155 25.016 20.109 1 96.25 104 TRP A CA 1
ATOM 842 C C . TRP A 1 104 ? 2.049 24.531 21.25 1 96.25 104 TRP A C 1
ATOM 844 O O . TRP A 1 104 ? 1.719 23.562 21.922 1 96.25 104 TRP A O 1
ATOM 854 N N . ASP A 1 105 ? 3.129 25.219 21.484 1 96.94 105 ASP A N 1
ATOM 855 C CA . ASP A 1 105 ? 4.168 24.672 22.359 1 96.94 105 ASP A CA 1
ATOM 856 C C . ASP A 1 105 ? 4.211 25.406 23.688 1 96.94 105 ASP A C 1
ATOM 858 O O . ASP A 1 105 ? 4.832 24.938 24.641 1 96.94 105 ASP A O 1
ATOM 862 N N . PHE A 1 106 ? 3.621 26.547 23.766 1 98 106 PHE A N 1
ATOM 863 C CA . PHE A 1 106 ? 3.738 27.359 24.969 1 98 106 PHE A CA 1
ATOM 864 C C . PHE A 1 106 ? 2.574 27.094 25.922 1 98 106 PHE A C 1
ATOM 866 O O . PHE A 1 106 ? 1.543 27.766 25.844 1 98 106 PHE A O 1
ATOM 873 N N . SER A 1 107 ? 2.795 26.281 26.953 1 96.94 107 SER A N 1
ATOM 874 C CA . SER A 1 107 ? 1.729 25.797 27.812 1 96.94 107 SER A CA 1
ATOM 875 C C . SER A 1 107 ? 1.647 26.625 29.094 1 96.94 107 SER A C 1
ATOM 877 O O . SER A 1 107 ? 0.731 26.438 29.906 1 96.94 107 SER A O 1
ATOM 879 N N . THR A 1 108 ? 2.594 27.5 29.312 1 97.88 108 THR A N 1
ATOM 880 C CA . THR A 1 108 ? 2.58 28.297 30.531 1 97.88 108 THR A CA 1
ATOM 881 C C . THR A 1 108 ? 2.836 29.766 30.203 1 97.88 108 THR A C 1
ATOM 883 O O . THR A 1 108 ? 3.383 30.094 29.156 1 97.88 108 THR A O 1
ATOM 886 N N . LYS A 1 109 ? 2.494 30.641 31.141 1 97.81 109 LYS A N 1
ATOM 887 C CA . LYS A 1 109 ? 2.729 32.062 31 1 97.81 109 LYS A CA 1
ATOM 888 C C . LYS A 1 109 ? 4.219 32.375 30.891 1 97.81 109 LYS A C 1
ATOM 890 O O . LYS A 1 109 ? 4.617 33.312 30.188 1 97.81 109 LYS A O 1
ATOM 895 N N . LYS A 1 110 ? 5.02 31.562 31.547 1 98.31 110 LYS A N 1
ATOM 896 C CA . LYS A 1 110 ? 6.465 31.734 31.516 1 98.31 110 LYS A CA 1
ATOM 897 C C . LYS A 1 110 ? 6.992 31.719 30.078 1 98.31 110 LYS A C 1
ATOM 899 O O . LYS A 1 110 ? 7.867 32.531 29.734 1 98.31 110 LYS A O 1
ATOM 904 N N . HIS A 1 111 ? 6.477 30.859 29.266 1 98.75 111 HIS A N 1
ATOM 905 C CA . HIS A 1 111 ? 6.875 30.812 27.875 1 98.75 111 HIS A CA 1
ATOM 906 C C . HIS A 1 111 ? 6.633 32.156 27.188 1 98.75 111 HIS A C 1
ATOM 908 O O . HIS A 1 111 ? 7.5 32.656 26.469 1 98.75 111 HIS A O 1
ATOM 914 N N . VAL A 1 112 ? 5.488 32.719 27.422 1 98.81 112 VAL A N 1
ATOM 915 C CA . VAL A 1 112 ? 5.078 33.938 26.75 1 98.81 112 VAL A CA 1
ATOM 916 C C . VAL A 1 112 ? 5.902 35.125 27.281 1 98.81 112 VAL A C 1
ATOM 918 O O . VAL A 1 112 ? 6.277 36.031 26.531 1 98.81 112 VAL A O 1
ATOM 921 N N . GLU A 1 113 ? 6.234 35.125 28.547 1 98.75 113 GLU A N 1
ATOM 922 C CA . GLU A 1 113 ? 7.082 36.156 29.141 1 98.75 113 GLU A CA 1
ATOM 923 C C . GLU A 1 113 ? 8.484 36.125 28.531 1 98.75 113 GLU A C 1
ATOM 925 O O . GLU A 1 113 ? 9.062 37.188 28.25 1 98.75 113 GLU A O 1
ATOM 930 N N . ILE A 1 114 ? 8.953 34.938 28.359 1 98.81 114 ILE A N 1
ATOM 931 C CA . ILE A 1 114 ? 10.273 34.812 27.75 1 98.81 114 ILE A CA 1
ATOM 932 C C . ILE A 1 114 ? 10.242 35.344 26.312 1 98.81 114 ILE A C 1
ATOM 934 O O . ILE A 1 114 ? 11.156 36.031 25.875 1 98.81 114 ILE A O 1
ATOM 938 N N . LEU A 1 115 ? 9.188 34.969 25.625 1 98.88 115 LEU A N 1
ATOM 939 C CA . LEU A 1 115 ? 9.031 35.469 24.25 1 98.88 115 LEU A CA 1
ATOM 940 C C . LEU A 1 115 ? 9.047 37 24.219 1 98.88 115 LEU A C 1
ATOM 942 O O . LEU A 1 115 ? 9.688 37.594 23.344 1 98.88 115 LEU A O 1
ATOM 946 N N . GLU A 1 116 ? 8.359 37.625 25.109 1 98.75 116 GLU A N 1
ATOM 947 C CA . GLU A 1 116 ? 8.312 39.094 25.172 1 98.75 116 GLU A CA 1
ATOM 948 C C . GLU A 1 116 ? 9.703 39.656 25.406 1 98.75 116 GLU A C 1
ATOM 950 O O . GLU A 1 116 ? 10.094 40.625 24.734 1 98.75 116 GLU A O 1
ATOM 955 N N . LYS A 1 117 ? 10.438 39.094 26.281 1 98.56 117 LYS A N 1
ATOM 956 C CA . LYS A 1 117 ? 11.797 39.562 26.547 1 98.56 117 LYS A CA 1
ATOM 957 C C . LYS A 1 117 ? 12.688 39.375 25.312 1 98.56 117 LYS A C 1
ATOM 959 O O . LYS A 1 117 ? 13.5 40.281 25.016 1 98.56 117 LYS A O 1
ATOM 964 N N . ILE A 1 118 ? 12.508 38.281 24.641 1 98.69 118 ILE A N 1
ATOM 965 C CA . ILE A 1 118 ? 13.266 38.031 23.422 1 98.69 118 ILE A CA 1
ATOM 966 C C . ILE A 1 118 ? 12.961 39.125 22.406 1 98.69 118 ILE A C 1
ATOM 968 O O . ILE A 1 118 ? 13.875 39.75 21.844 1 98.69 118 ILE A O 1
ATOM 972 N N . MET A 1 119 ? 11.695 39.406 22.219 1 98.62 119 MET A N 1
ATOM 973 C CA . MET A 1 119 ? 11.281 40.406 21.219 1 98.62 119 MET A CA 1
ATOM 974 C C . MET A 1 119 ? 11.805 41.781 21.578 1 98.62 119 MET A C 1
ATOM 976 O O . MET A 1 119 ? 12.25 42.531 20.703 1 98.62 119 MET A O 1
ATOM 980 N N . ARG A 1 120 ? 11.836 42.125 22.844 1 98.19 120 ARG A N 1
ATOM 981 C CA . ARG A 1 120 ? 12.383 43.375 23.297 1 98.19 120 ARG A CA 1
ATOM 982 C C . ARG A 1 120 ? 13.875 43.469 23.016 1 98.19 120 ARG A C 1
ATOM 984 O O . ARG A 1 120 ? 14.352 44.5 22.5 1 98.19 120 ARG A O 1
ATOM 991 N N . GLU A 1 121 ? 14.516 42.469 23.281 1 97.94 121 GLU A N 1
ATOM 992 C CA . GLU A 1 121 ? 15.961 42.469 23.094 1 97.94 121 GLU A CA 1
ATOM 993 C C . GLU A 1 121 ? 16.312 42.5 21.609 1 97.94 121 GLU A C 1
ATOM 995 O O . GLU A 1 121 ? 17.391 42.969 21.234 1 97.94 121 GLU A O 1
ATOM 1000 N N . LEU A 1 122 ? 15.414 42 20.828 1 98 122 LEU A N 1
ATOM 1001 C CA . LEU A 1 122 ? 15.633 42.031 19.391 1 98 122 LEU A CA 1
ATOM 1002 C C . LEU A 1 122 ? 15.367 43.438 18.844 1 98 122 LEU A C 1
ATOM 1004 O O . LEU A 1 122 ? 15.602 43.719 17.656 1 98 122 LEU A O 1
ATOM 1008 N N . GLY A 1 123 ? 14.82 44.281 19.656 1 97.31 123 GLY A N 1
ATOM 1009 C CA . GLY A 1 123 ? 14.766 45.688 19.281 1 97.31 123 GLY A CA 1
ATOM 1010 C C . GLY A 1 123 ? 13.352 46.219 19.078 1 97.31 123 GLY A C 1
ATOM 1011 O O . GLY A 1 123 ? 13.156 47.312 18.578 1 97.31 123 GLY A O 1
ATOM 1012 N N . PHE A 1 124 ? 12.383 45.438 19.547 1 98.38 124 PHE A N 1
ATOM 1013 C CA . PHE A 1 124 ? 11.008 45.844 19.297 1 98.38 124 PHE A CA 1
ATOM 1014 C C . PHE A 1 124 ? 10.406 46.531 20.531 1 98.38 124 PHE A C 1
ATOM 1016 O O . PHE A 1 124 ? 10.359 45.906 21.609 1 98.38 124 PHE A O 1
ATOM 1023 N N . THR A 1 125 ? 9.906 47.688 20.312 1 97.69 125 THR A N 1
ATOM 1024 C CA . THR A 1 125 ? 9.305 48.438 21.406 1 97.69 125 THR A CA 1
ATOM 1025 C C . THR A 1 125 ? 7.785 48.375 21.344 1 97.69 125 THR A C 1
ATOM 1027 O O . THR A 1 125 ? 7.109 48.5 22.359 1 97.69 125 THR A O 1
ATOM 1030 N N . GLN A 1 126 ? 7.277 48.25 20.188 1 98.31 126 GLN A N 1
ATOM 1031 C CA . GLN A 1 126 ? 5.848 48.031 19.984 1 98.31 126 GLN A CA 1
ATOM 1032 C C . GLN A 1 126 ? 5.582 46.688 19.344 1 98.31 126 GLN A C 1
ATOM 1034 O O . GLN A 1 126 ? 6.086 46.375 18.266 1 98.31 126 GLN A O 1
ATOM 1039 N N . ILE A 1 127 ? 4.812 45.844 20.047 1 98.69 127 ILE A N 1
ATOM 1040 C CA . ILE A 1 127 ? 4.543 44.5 19.562 1 98.69 127 ILE A CA 1
ATOM 1041 C C . ILE A 1 127 ? 3.039 44.25 19.562 1 98.69 127 ILE A C 1
ATOM 1043 O O . ILE A 1 127 ? 2.396 44.281 20.609 1 98.69 127 ILE A O 1
ATOM 1047 N N . TYR A 1 128 ? 2.477 44.031 18.375 1 98.69 128 TYR A N 1
ATOM 1048 C CA . TYR A 1 128 ? 1.08 43.625 18.219 1 98.69 128 TYR A CA 1
ATOM 1049 C C . TYR A 1 128 ? 0.955 42.125 18.047 1 98.69 128 TYR A C 1
ATOM 1051 O O . TYR A 1 128 ? 1.677 41.531 17.234 1 98.69 128 TYR A O 1
ATOM 1059 N N . ILE A 1 129 ? 0.072 41.531 18.812 1 98.75 129 ILE A N 1
ATOM 1060 C CA . ILE A 1 129 ? -0.196 40.125 18.719 1 98.75 129 ILE A CA 1
ATOM 1061 C C . ILE A 1 129 ? -1.457 39.875 17.891 1 98.75 129 ILE A C 1
ATOM 1063 O O . ILE A 1 129 ? -2.51 40.469 18.172 1 98.75 129 ILE A O 1
ATOM 1067 N N . ILE A 1 130 ? -1.334 39.031 16.859 1 98.56 130 ILE A N 1
ATOM 1068 C CA . ILE A 1 130 ? -2.494 38.688 16.047 1 98.56 130 ILE A CA 1
ATOM 1069 C C . ILE A 1 130 ? -2.809 37.219 16.219 1 98.56 130 ILE A C 1
ATOM 1071 O O . ILE A 1 130 ? -1.932 36.344 16.047 1 98.56 130 ILE A O 1
ATOM 1075 N N . VAL A 1 131 ? -4.016 36.875 16.547 1 98.38 131 VAL A N 1
ATOM 1076 C CA . VAL A 1 131 ? -4.406 35.5 16.734 1 98.38 131 VAL A CA 1
ATOM 1077 C C . VAL A 1 131 ? -5.762 35.25 16.078 1 98.38 131 VAL A C 1
ATOM 1079 O O . VAL A 1 131 ? -6.652 36.094 16.141 1 98.38 131 VAL A O 1
ATOM 1082 N N . TYR A 1 132 ? -5.832 34.156 15.328 1 98.19 132 TYR A N 1
ATOM 1083 C CA . TYR A 1 132 ? -7.086 33.688 14.75 1 98.19 132 TYR A CA 1
ATOM 1084 C C . TYR A 1 132 ? -7.582 32.438 15.469 1 98.19 132 TYR A C 1
ATOM 1086 O O . TYR A 1 132 ? -6.801 31.531 15.75 1 98.19 132 TYR A O 1
ATOM 1094 N N . PHE A 1 133 ? -8.875 32.469 15.75 1 98.19 133 PHE A N 1
ATOM 1095 C CA . PHE A 1 133 ? -9.492 31.297 16.375 1 98.19 133 PHE A CA 1
ATOM 1096 C C . PHE A 1 133 ? -10.5 30.656 15.438 1 98.19 133 PHE A C 1
ATOM 1098 O O . PHE A 1 133 ? -11.039 31.312 14.547 1 98.19 133 PHE A O 1
ATOM 1105 N N . ARG A 1 134 ? -10.641 29.328 15.609 1 97 134 ARG A N 1
ATOM 1106 C CA . ARG A 1 134 ? -11.625 28.531 14.891 1 97 134 ARG A CA 1
ATOM 1107 C C . ARG A 1 134 ? -12.625 27.891 15.852 1 97 134 ARG A C 1
ATOM 1109 O O . ARG A 1 134 ? -12.359 27.781 17.047 1 97 134 ARG A O 1
ATOM 1116 N N . ASP A 1 135 ? -13.836 27.594 15.281 1 97.5 1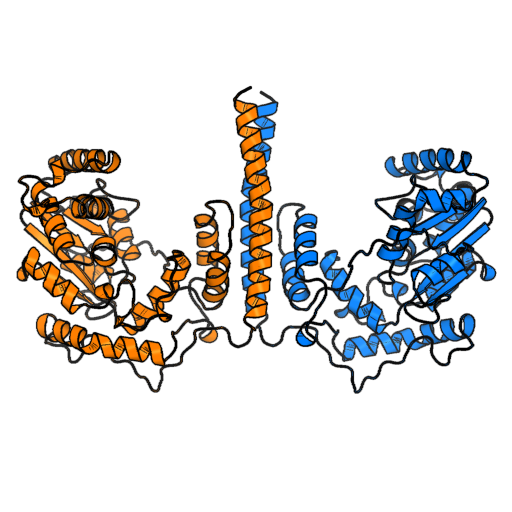35 ASP A N 1
ATOM 1117 C CA . ASP A 1 135 ? -14.805 26.922 16.141 1 97.5 135 ASP A CA 1
ATOM 1118 C C . ASP A 1 135 ? -14.227 25.625 16.719 1 97.5 135 ASP A C 1
ATOM 1120 O O . ASP A 1 135 ? -13.438 24.953 16.062 1 97.5 135 ASP A O 1
ATOM 1124 N N . THR A 1 136 ? -14.633 25.281 17.922 1 97.94 136 THR A N 1
ATOM 1125 C CA . THR A 1 136 ? -14.031 24.203 18.688 1 97.94 136 THR A CA 1
ATOM 1126 C C . THR A 1 136 ? -14.172 22.875 17.953 1 97.94 136 THR A C 1
ATOM 1128 O O . THR A 1 136 ? -13.211 22.109 17.859 1 97.94 136 THR A O 1
ATOM 1131 N N . LEU A 1 137 ? -15.352 22.609 17.422 1 97.75 137 LEU A N 1
ATOM 1132 C CA . LEU A 1 137 ? -15.609 21.359 16.734 1 97.75 137 LEU A CA 1
ATOM 1133 C C . LEU A 1 137 ? -14.758 21.25 15.461 1 97.75 137 LEU A C 1
ATOM 1135 O O . LEU A 1 137 ? -14.109 20.234 15.227 1 97.75 137 LEU A O 1
ATOM 1139 N N . GLY A 1 138 ? -14.789 22.281 14.664 1 96.62 138 GLY A N 1
ATOM 1140 C CA . GLY A 1 138 ? -13.953 22.312 13.477 1 96.62 138 GLY A CA 1
ATOM 1141 C C . GLY A 1 138 ? -12.477 22.156 13.781 1 96.62 138 GLY A C 1
ATOM 1142 O O . GLY A 1 138 ? -11.758 21.484 13.047 1 96.62 138 GLY A O 1
ATOM 1143 N N . TYR A 1 139 ? -12.062 22.781 14.836 1 97.31 139 TYR A N 1
ATOM 1144 C CA . TYR A 1 139 ? -10.672 22.688 15.258 1 97.31 139 TYR A CA 1
ATOM 1145 C C . TYR A 1 139 ? -10.312 21.25 15.641 1 97.31 139 TYR A C 1
ATOM 1147 O O . TYR A 1 139 ? -9.289 20.734 15.203 1 97.31 139 TYR A O 1
ATOM 1155 N N . LEU A 1 140 ? -11.141 20.625 16.438 1 97.75 140 LEU A N 1
ATOM 1156 C CA . LEU A 1 140 ? -10.914 19.25 16.859 1 97.75 140 LEU A CA 1
ATOM 1157 C C . LEU A 1 140 ? -10.828 18.312 15.664 1 97.75 140 LEU A C 1
ATOM 1159 O O . LEU A 1 140 ? -9.906 17.516 15.562 1 97.75 140 LEU A O 1
ATOM 1163 N N . ASN A 1 141 ? -11.758 18.438 14.742 1 96.56 141 ASN A N 1
ATOM 1164 C CA . ASN A 1 141 ? -11.766 17.609 13.539 1 96.56 141 ASN A CA 1
ATOM 1165 C C . ASN A 1 141 ? -10.477 17.781 12.734 1 96.56 141 ASN A C 1
ATOM 1167 O O . ASN A 1 141 ? -9.867 16.797 12.32 1 96.56 141 ASN A O 1
ATOM 1171 N N . SER A 1 142 ? -10.094 18.984 12.539 1 95.5 142 SER A N 1
ATOM 1172 C CA . SER A 1 142 ? -8.875 19.266 11.781 1 95.5 142 SER A CA 1
ATOM 1173 C C . SER A 1 142 ? -7.641 18.75 12.508 1 95.5 142 SER A C 1
ATOM 1175 O O . SER A 1 142 ? -6.711 18.25 11.875 1 95.5 142 SER A O 1
ATOM 1177 N N . HIS A 1 143 ? -7.664 18.859 13.75 1 95.56 143 HIS A N 1
ATOM 1178 C CA . HIS A 1 143 ? -6.523 18.422 14.547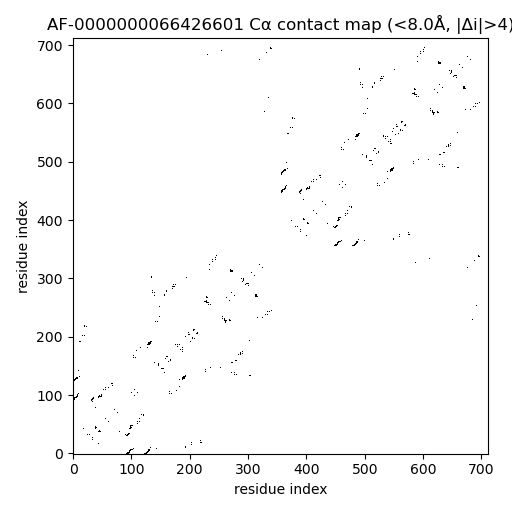 1 95.56 143 HIS A CA 1
ATOM 1179 C C . HIS A 1 143 ? -6.367 16.906 14.5 1 95.56 143 HIS A C 1
ATOM 1181 O O . HIS A 1 143 ? -5.246 16.391 14.531 1 95.56 143 HIS A O 1
ATOM 1187 N N . CYS A 1 144 ? -7.461 16.203 14.523 1 96.38 144 CYS A N 1
ATOM 1188 C CA . CYS A 1 144 ? -7.406 14.75 14.414 1 96.38 144 CYS A CA 1
ATOM 1189 C C . CYS A 1 144 ? -6.668 14.328 13.148 1 96.38 144 CYS A C 1
ATOM 1191 O O . CYS A 1 144 ? -5.859 13.398 13.18 1 96.38 144 CYS A O 1
ATOM 1193 N N . SER A 1 145 ? -6.941 14.961 12.086 1 95.56 145 SER A N 1
ATOM 1194 C CA . SER A 1 145 ? -6.223 14.711 10.836 1 95.56 145 SER A CA 1
ATOM 1195 C C . SER A 1 145 ? -4.738 15.031 10.984 1 95.56 145 SER A C 1
ATOM 1197 O O . SER A 1 145 ? -3.885 14.258 10.547 1 95.56 145 SER A O 1
ATOM 1199 N N . GLN A 1 146 ? -4.473 16.172 11.625 1 94.19 146 GLN A N 1
ATOM 1200 C CA . GLN A 1 146 ? -3.096 16.609 11.812 1 94.19 146 GLN A CA 1
ATOM 1201 C C . GLN A 1 146 ? -2.316 15.641 12.695 1 94.19 146 GLN A C 1
ATOM 1203 O O . GLN A 1 146 ? -1.113 15.453 12.5 1 94.19 146 GLN A O 1
ATOM 1208 N N . ASP A 1 147 ? -2.992 15.062 13.664 1 94.94 147 ASP A N 1
ATOM 1209 C CA . ASP A 1 147 ? -2.355 14.07 14.531 1 94.94 147 ASP A CA 1
ATOM 1210 C C . ASP A 1 147 ? -1.696 12.969 13.703 1 94.94 147 ASP A C 1
ATOM 1212 O O . ASP A 1 147 ? -0.556 12.586 13.977 1 94.94 147 ASP A O 1
ATOM 1216 N N . HIS A 1 148 ? -2.377 12.531 12.711 1 93.19 148 HIS A N 1
ATOM 1217 C CA . HIS A 1 148 ? -1.865 11.453 11.867 1 93.19 148 HIS A CA 1
ATOM 1218 C C . HIS A 1 148 ? -0.843 11.977 10.867 1 93.19 148 HIS A C 1
ATOM 1220 O O . HIS A 1 148 ? 0.162 11.312 10.602 1 93.19 148 HIS A O 1
ATOM 1226 N N . LYS A 1 149 ? -1.086 13.133 10.328 1 92.38 149 LYS A N 1
ATOM 1227 C CA . LYS A 1 149 ? -0.153 13.711 9.367 1 92.38 149 LYS A CA 1
ATOM 1228 C C . LYS A 1 149 ? 1.223 13.922 9.992 1 92.38 149 LYS A C 1
ATOM 1230 O O . LYS A 1 149 ? 2.246 13.633 9.367 1 92.38 149 LYS A O 1
ATOM 1235 N N . ASN A 1 150 ? 1.174 14.312 11.242 1 87.75 150 ASN A N 1
ATOM 1236 C CA . ASN A 1 150 ? 2.424 14.664 11.906 1 87.75 150 ASN A CA 1
ATOM 1237 C C . ASN A 1 150 ? 2.953 13.508 12.75 1 87.75 150 ASN A C 1
ATOM 1239 O O . ASN A 1 150 ? 3.99 13.633 13.406 1 87.75 150 ASN A O 1
ATOM 1243 N N . ASN A 1 151 ? 2.271 12.461 12.742 1 86.69 151 ASN A N 1
ATOM 1244 C CA . ASN A 1 151 ? 2.641 11.328 13.578 1 86.69 151 ASN A CA 1
ATOM 1245 C C . ASN A 1 151 ? 2.885 11.742 15.023 1 86.69 151 ASN A C 1
ATOM 1247 O O . ASN A 1 151 ? 3.943 11.461 15.586 1 86.69 151 ASN A O 1
ATOM 1251 N N . MET A 1 152 ? 2.064 12.523 15.68 1 82.25 152 MET A N 1
ATOM 1252 C CA . MET A 1 152 ? 2.182 13.164 16.984 1 82.25 152 MET A CA 1
ATOM 1253 C C . MET A 1 152 ? 2.381 12.133 18.078 1 82.25 152 MET A C 1
ATOM 1255 O O . MET A 1 152 ? 2.893 12.453 19.156 1 82.25 152 MET A O 1
ATOM 1259 N N . GLY A 1 153 ? 2.029 10.93 17.906 1 84.44 153 GLY A N 1
ATOM 1260 C CA . GLY A 1 153 ? 2.119 9.898 18.938 1 84.44 153 GLY A CA 1
ATOM 1261 C C . GLY A 1 153 ? 0.839 9.742 19.734 1 84.44 153 GLY A C 1
ATOM 1262 O O . GLY A 1 153 ? 0.761 8.898 20.625 1 84.44 153 GLY A O 1
ATOM 1263 N N . TYR A 1 154 ? -0.054 10.672 19.562 1 89.56 154 TYR A N 1
ATOM 1264 C CA . TYR A 1 154 ? -1.385 10.539 20.141 1 89.56 154 TYR A CA 1
ATOM 1265 C C . TYR A 1 154 ? -2.459 10.953 19.141 1 89.56 154 TYR A C 1
ATOM 1267 O O . TYR A 1 154 ? -2.152 11.5 18.078 1 89.56 154 TYR A O 1
ATOM 1275 N N . TYR A 1 155 ? -3.658 10.641 19.5 1 94.94 155 TYR A N 1
ATOM 1276 C CA . TYR A 1 155 ? -4.848 11 18.734 1 94.94 155 TYR A CA 1
ATOM 1277 C C . TYR A 1 155 ? -5.809 11.836 19.562 1 94.94 155 TYR A C 1
ATOM 1279 O O . TYR A 1 155 ? -6.258 11.391 20.625 1 94.94 155 TYR A O 1
ATOM 1287 N N . SER A 1 156 ? -6.098 13 19.156 1 96.56 156 SER A N 1
ATOM 1288 C CA . SER A 1 156 ? -6.82 13.992 19.953 1 96.56 156 SER A CA 1
ATOM 1289 C C . SER A 1 156 ? -8.18 13.461 20.391 1 96.56 156 SER A C 1
ATOM 1291 O O . SER A 1 156 ? -8.609 13.711 21.531 1 96.56 156 SER A O 1
ATOM 1293 N N . ALA A 1 157 ? -8.82 12.711 19.562 1 96.19 157 ALA A N 1
ATOM 1294 C CA . ALA A 1 157 ? -10.18 12.258 19.859 1 96.19 157 ALA A CA 1
ATOM 1295 C C . ALA A 1 157 ? -10.172 11.109 20.844 1 96.19 157 ALA A C 1
ATOM 1297 O O . ALA A 1 157 ? -11.227 10.625 21.266 1 96.19 157 ALA A O 1
ATOM 1298 N N . ASP A 1 158 ? -9.023 10.68 21.281 1 96.38 158 ASP A N 1
ATOM 1299 C CA . ASP A 1 158 ? -8.914 9.648 22.312 1 96.38 158 ASP A CA 1
ATOM 1300 C C . ASP A 1 158 ? -9.023 10.258 23.719 1 96.38 158 ASP A C 1
ATOM 1302 O O . ASP A 1 158 ? -9.188 9.539 24.703 1 96.38 158 ASP A O 1
ATOM 1306 N N . PHE A 1 159 ? -9.008 11.547 23.797 1 97.31 159 PHE A N 1
ATOM 1307 C CA . PHE A 1 159 ? -8.938 12.227 25.094 1 97.31 159 PHE A CA 1
ATOM 1308 C C . PHE A 1 159 ? -10.188 13.07 25.328 1 97.31 159 PHE A C 1
ATOM 1310 O O . PHE A 1 159 ? -10.656 13.758 24.422 1 97.31 159 PHE A O 1
ATOM 1317 N N . ALA A 1 160 ? -10.641 12.984 26.578 1 97.88 160 ALA A N 1
ATOM 1318 C CA . ALA A 1 160 ? -11.555 14.039 27 1 97.88 160 ALA A CA 1
ATOM 1319 C C . ALA A 1 160 ? -10.867 15.398 27 1 97.88 160 ALA A C 1
ATOM 1321 O O . ALA A 1 160 ? -9.641 15.484 27.094 1 97.88 160 ALA A O 1
ATOM 1322 N N . PRO A 1 161 ? -11.695 16.453 26.812 1 98.25 161 PRO A N 1
ATOM 1323 C CA . PRO A 1 161 ? -11.07 17.766 26.656 1 98.25 161 PRO A CA 1
ATOM 1324 C C . PRO A 1 161 ? -10.148 18.125 27.812 1 98.25 161 PRO A C 1
ATOM 1326 O O . PRO A 1 161 ? -9.086 18.719 27.609 1 98.25 161 PRO A O 1
ATOM 1329 N N . GLN A 1 162 ? -10.438 17.75 29.047 1 97.44 162 GLN A N 1
ATOM 1330 C CA . GLN A 1 162 ? -9.633 18.125 30.219 1 97.44 162 GLN A CA 1
ATOM 1331 C C . GLN A 1 162 ? -8.359 17.281 30.297 1 97.44 162 GLN A C 1
ATOM 1333 O O . GLN A 1 162 ? -7.434 17.625 31.031 1 97.44 162 GLN A O 1
ATOM 1338 N N . ASP A 1 163 ? -8.352 16.203 29.547 1 97.69 163 ASP A N 1
ATOM 1339 C CA . ASP A 1 163 ? -7.23 15.266 29.609 1 97.69 163 ASP A CA 1
ATOM 1340 C C . ASP A 1 163 ? -6.328 15.398 28.391 1 97.69 163 ASP A C 1
ATOM 1342 O O . ASP A 1 163 ? -5.293 14.734 28.312 1 97.69 163 ASP A O 1
ATOM 1346 N N . HIS A 1 164 ? -6.699 16.188 27.406 1 97.25 164 HIS A N 1
ATOM 1347 C CA . HIS A 1 164 ? -5.875 16.359 26.203 1 97.25 164 HIS A CA 1
ATOM 1348 C C . HIS A 1 164 ? -4.48 16.859 26.578 1 97.25 164 HIS A C 1
ATOM 1350 O O . HIS A 1 164 ? -4.332 17.781 27.375 1 97.25 164 HIS A O 1
ATOM 1356 N N . PRO A 1 165 ? -3.447 16.266 25.984 1 95.94 165 PRO A N 1
ATOM 1357 C CA . PRO A 1 165 ? -2.078 16.656 26.328 1 95.94 165 PRO A CA 1
ATOM 1358 C C . PRO A 1 165 ? -1.79 18.125 26.047 1 95.94 165 PRO A C 1
ATOM 1360 O O . PRO A 1 165 ? -0.903 18.719 26.672 1 95.94 165 PRO A O 1
ATOM 1363 N N . ARG A 1 166 ? -2.471 18.719 25.156 1 96.5 166 ARG A N 1
ATOM 1364 C CA . ARG A 1 166 ? -2.342 20.141 24.828 1 96.5 166 ARG A CA 1
ATOM 1365 C C . ARG A 1 166 ? -3.682 20.859 24.953 1 96.5 166 ARG A C 1
ATOM 1367 O O . ARG A 1 166 ? -4.102 21.562 24.031 1 96.5 166 ARG A O 1
ATOM 1374 N N . LYS A 1 167 ? -4.316 20.625 26.031 1 96.81 167 LYS A N 1
ATOM 1375 C CA . LYS A 1 167 ? -5.648 21.172 26.281 1 96.81 167 LYS A CA 1
ATOM 1376 C C . LYS A 1 167 ? -5.66 22.688 26.141 1 96.81 167 LYS A C 1
ATOM 1378 O O . LYS A 1 167 ? -6.664 23.281 25.734 1 96.81 167 LYS A O 1
ATOM 1383 N N . TYR A 1 168 ? -4.512 23.391 26.391 1 97.12 168 TYR A N 1
ATOM 1384 C CA . TYR A 1 168 ? -4.422 24.844 26.422 1 97.12 168 TYR A CA 1
ATOM 1385 C C . TYR A 1 168 ? -4.629 25.438 25.031 1 97.12 168 TYR A C 1
ATOM 1387 O O . TYR A 1 168 ? -4.98 26.609 24.891 1 97.12 168 TYR A O 1
ATOM 1395 N N . ILE A 1 169 ? -4.434 24.641 23.953 1 97.69 169 ILE A N 1
ATOM 1396 C CA . ILE A 1 169 ? -4.57 25.188 22.609 1 97.69 169 ILE A CA 1
ATOM 1397 C C . ILE A 1 169 ? -6.047 25.422 22.297 1 97.69 169 ILE A C 1
ATOM 1399 O O . ILE A 1 169 ? -6.383 26.172 21.375 1 97.69 169 ILE A O 1
ATOM 1403 N N . PHE A 1 170 ? -6.934 24.781 23.047 1 97.88 170 PHE A N 1
ATOM 1404 C CA . PHE A 1 170 ? -8.375 24.922 22.859 1 97.88 170 PHE A CA 1
ATOM 1405 C C . PHE A 1 170 ? -8.938 26.016 23.766 1 97.88 170 PHE A C 1
ATOM 1407 O O . PHE A 1 170 ? -10.086 26.422 23.609 1 97.88 170 PHE A O 1
ATOM 1414 N N . ASP A 1 171 ? -8.172 26.438 24.734 1 98.38 171 ASP A N 1
ATOM 1415 C CA . ASP A 1 171 ? -8.617 27.406 25.719 1 98.38 171 ASP A CA 1
ATOM 1416 C C . ASP A 1 171 ? -8.312 28.828 25.266 1 98.38 171 ASP A C 1
ATOM 1418 O O . ASP A 1 171 ? -7.332 29.438 25.703 1 98.38 171 ASP A O 1
ATOM 1422 N N . TYR A 1 172 ? -9.281 29.359 24.516 1 98.56 172 TYR A N 1
ATOM 1423 C CA . TYR A 1 172 ? -9.07 30.641 23.875 1 98.56 172 TYR A CA 1
ATOM 1424 C C . TYR A 1 172 ? -8.992 31.766 24.922 1 98.56 172 TYR A C 1
ATOM 1426 O O . TYR A 1 172 ? -8.281 32.75 24.734 1 98.56 172 TYR A O 1
ATOM 1434 N N . GLU A 1 173 ? -9.727 31.641 26 1 98.75 173 GLU A N 1
ATOM 1435 C CA . GLU A 1 173 ? -9.617 32.594 27.094 1 98.75 173 GLU A CA 1
ATOM 1436 C C . GLU A 1 173 ? -8.203 32.625 27.656 1 98.75 173 GLU A C 1
ATOM 1438 O O . GLU A 1 173 ? -7.625 33.719 27.828 1 98.75 173 GLU A O 1
ATOM 1443 N N . TRP A 1 174 ? -7.676 31.484 27.875 1 98.5 174 TRP A N 1
ATOM 1444 C CA . TRP A 1 174 ? -6.324 31.391 28.406 1 98.5 174 TRP A CA 1
ATOM 1445 C C . TRP A 1 174 ? -5.316 32.031 27.453 1 98.5 174 TRP A C 1
ATOM 1447 O O . TRP A 1 174 ? -4.426 32.781 27.875 1 98.5 174 TRP A O 1
ATOM 1457 N N . ILE A 1 175 ? -5.422 31.703 26.219 1 98.62 175 ILE A N 1
ATOM 1458 C CA . ILE A 1 175 ? -4.508 32.25 25.203 1 98.62 175 ILE A CA 1
ATOM 1459 C C . ILE A 1 175 ? -4.57 33.75 25.203 1 98.62 175 ILE A C 1
ATOM 1461 O O . ILE A 1 175 ? -3.539 34.438 25.281 1 98.62 175 ILE A O 1
ATOM 1465 N N . CYS A 1 176 ? -5.77 34.312 25.156 1 98.62 176 CYS A N 1
ATOM 1466 C CA . CYS A 1 176 ? -5.953 35.75 25.109 1 98.62 176 CYS A CA 1
ATOM 1467 C C . CYS A 1 176 ? -5.445 36.406 26.391 1 98.62 176 CYS A C 1
ATOM 1469 O O . CYS A 1 176 ? -4.688 37.375 26.344 1 98.62 176 CYS A O 1
ATOM 1471 N N . LYS A 1 177 ? -5.812 35.906 27.5 1 98.62 177 LYS A N 1
ATOM 1472 C CA . LYS A 1 177 ? -5.441 36.5 28.781 1 98.62 177 LYS A CA 1
ATOM 1473 C C . LYS A 1 177 ? -3.928 36.5 28.969 1 98.62 177 LYS A C 1
ATOM 1475 O O . LYS A 1 177 ? -3.354 37.5 29.391 1 98.62 177 LYS A O 1
ATOM 1480 N N . THR A 1 178 ? -3.344 35.406 28.672 1 98.56 178 THR A N 1
ATOM 1481 C CA . THR A 1 178 ? -1.906 35.25 28.875 1 98.56 178 THR A CA 1
ATOM 1482 C C . THR A 1 178 ? -1.141 36.25 27.984 1 98.56 178 THR A C 1
ATOM 1484 O O . THR A 1 178 ? -0.26 36.969 28.469 1 98.56 178 THR A O 1
ATOM 1487 N N . HIS A 1 179 ? -1.494 36.312 26.766 1 98.62 179 HIS A N 1
ATOM 1488 C CA . HIS A 1 179 ? -0.786 37.219 25.844 1 98.62 179 HIS A CA 1
ATOM 1489 C C . HIS A 1 179 ? -1.117 38.688 26.125 1 98.62 179 HIS A C 1
ATOM 1491 O O . HIS A 1 179 ? -0.254 39.531 26 1 98.62 179 HIS A O 1
ATOM 1497 N N . ALA A 1 180 ? -2.322 38.969 26.531 1 98.44 180 ALA A N 1
ATOM 1498 C CA . ALA A 1 180 ? -2.713 40.312 26.891 1 98.44 180 ALA A CA 1
ATOM 1499 C C . ALA A 1 180 ? -1.968 40.781 28.125 1 98.44 180 ALA A C 1
ATOM 1501 O O . ALA A 1 180 ? -1.557 41.969 28.203 1 98.44 180 ALA A O 1
ATOM 1502 N N . GLU A 1 181 ? -1.852 39.969 29.062 1 98.44 181 GLU A N 1
ATOM 1503 C CA . GLU A 1 181 ? -1.159 40.312 30.297 1 98.44 181 GLU A CA 1
ATOM 1504 C C . GLU A 1 181 ? 0.31 40.625 30.031 1 98.44 181 GLU A C 1
ATOM 1506 O O . GLU A 1 181 ? 0.882 41.5 30.688 1 98.44 181 GLU A O 1
ATOM 1511 N N . VAL A 1 182 ? 0.868 39.938 29.141 1 98.62 182 VAL A N 1
ATOM 1512 C CA . VAL A 1 182 ? 2.307 40.062 28.922 1 98.62 182 VAL A CA 1
ATOM 1513 C C . VAL A 1 182 ? 2.594 41.156 27.922 1 98.62 182 VAL A C 1
ATOM 1515 O O . VAL A 1 182 ? 3.523 41.969 28.109 1 98.62 182 VAL A O 1
ATOM 1518 N N . PHE A 1 183 ? 1.812 41.281 26.875 1 98.56 183 PHE A N 1
ATOM 1519 C CA . PHE A 1 183 ? 2.113 42.219 25.781 1 98.56 183 PHE A CA 1
ATOM 1520 C C . PHE A 1 183 ? 1.234 43.438 25.859 1 98.56 183 PHE A C 1
ATOM 1522 O O . PHE A 1 183 ? 1.482 44.438 25.172 1 98.56 183 PHE A O 1
ATOM 1529 N N . GLY A 1 184 ? 0.239 43.438 26.672 1 98.19 184 GLY A N 1
ATOM 1530 C CA . GLY A 1 184 ? -0.713 44.531 26.75 1 98.19 184 GLY A CA 1
ATOM 1531 C C . GLY A 1 184 ? -2.018 44.219 26.031 1 98.19 184 GLY A C 1
ATOM 1532 O O . GLY A 1 184 ? -2.012 43.75 24.891 1 98.19 184 GLY A O 1
ATOM 1533 N N . GLU A 1 185 ? -3.072 44.531 26.672 1 97.12 185 GLU A N 1
ATOM 1534 C CA . GLU A 1 185 ? -4.406 44.25 26.156 1 97.12 185 GLU A CA 1
ATOM 1535 C C . GLU A 1 185 ? -4.648 45 24.844 1 97.12 185 GLU A C 1
ATOM 1537 O O . GLU A 1 185 ? -5.246 44.469 23.906 1 97.12 185 GLU A O 1
ATOM 1542 N N . GLU A 1 186 ? -4.199 46.156 24.812 1 97.19 186 GLU A N 1
ATOM 1543 C CA . GLU A 1 186 ? -4.422 47 23.641 1 97.19 186 GLU A CA 1
ATOM 1544 C C . GLU A 1 186 ? -3.627 46.531 22.438 1 97.19 186 GLU A C 1
ATOM 1546 O O . GLU A 1 186 ? -3.898 46.906 21.297 1 97.19 186 GLU A O 1
ATOM 1551 N N . ASN A 1 187 ? -2.729 45.625 22.688 1 98.38 187 ASN A N 1
ATOM 1552 C CA . ASN A 1 187 ? -1.836 45.156 21.625 1 98.38 187 ASN A CA 1
ATOM 1553 C C . ASN A 1 187 ? -2.291 43.812 21.078 1 98.38 187 ASN A C 1
ATOM 1555 O O . ASN A 1 187 ? -1.639 43.219 20.203 1 98.38 187 ASN A O 1
ATOM 1559 N N . LEU A 1 188 ? -3.357 43.281 21.562 1 98.5 188 LEU A N 1
ATOM 1560 C CA . LEU A 1 188 ? -3.863 41.969 21.125 1 98.5 188 LEU A CA 1
ATOM 1561 C C . LEU A 1 188 ? -4.984 42.156 20.109 1 98.5 188 LEU A C 1
ATOM 1563 O O . LEU A 1 188 ? -5.988 42.812 20.391 1 98.5 188 LEU A O 1
ATOM 1567 N N . ILE A 1 189 ? -4.75 41.625 18.922 1 98.38 189 ILE A N 1
ATOM 1568 C CA . ILE A 1 189 ? -5.738 41.594 17.844 1 98.38 189 ILE A CA 1
ATOM 1569 C C . ILE A 1 189 ? -6.309 40.188 17.688 1 98.38 189 ILE A C 1
ATOM 1571 O O . ILE A 1 189 ? -5.613 39.281 17.234 1 98.38 189 ILE A O 1
ATOM 1575 N N . VAL A 1 190 ? -7.59 40 18.047 1 98.38 190 VAL A N 1
ATOM 1576 C CA . VAL A 1 190 ? -8.242 38.719 18.031 1 98.38 190 VAL A CA 1
ATOM 1577 C C . VAL A 1 190 ? -9.195 38.625 16.828 1 98.38 190 VAL A C 1
ATOM 1579 O O . VAL A 1 190 ? -10.031 39.5 16.641 1 98.38 190 VAL A O 1
ATOM 1582 N N . ARG A 1 191 ? -8.945 37.625 16.016 1 98.25 191 ARG A N 1
ATOM 1583 C CA . ARG A 1 191 ? -9.781 37.406 14.836 1 98.25 191 ARG A CA 1
ATOM 1584 C C . ARG A 1 191 ? -10.344 35.969 14.812 1 98.25 191 ARG A C 1
ATOM 1586 O O . ARG A 1 191 ? -9.898 35.125 15.57 1 98.25 191 ARG A O 1
ATOM 1593 N N . LEU A 1 192 ? -11.375 35.812 13.969 1 97.69 192 LEU A N 1
ATOM 1594 C CA . LEU A 1 192 ? -12.055 34.5 13.859 1 97.69 192 LEU A CA 1
ATOM 1595 C C . LEU A 1 192 ? -11.938 33.938 12.453 1 97.69 192 LEU A C 1
ATOM 1597 O O . LEU A 1 192 ? -12.062 34.688 11.469 1 97.69 192 LEU A O 1
ATOM 1601 N N . LEU A 1 193 ? -11.609 32.656 12.414 1 96.5 193 LEU A N 1
ATOM 1602 C CA . LEU A 1 193 ? -11.57 31.984 11.117 1 96.5 193 LEU A CA 1
ATOM 1603 C C . LEU A 1 193 ? -12.977 31.859 10.531 1 96.5 193 LEU A C 1
ATOM 1605 O O . LEU A 1 193 ? -13.883 31.344 11.18 1 96.5 193 LEU A O 1
ATOM 1609 N N . ARG A 1 194 ? -13.18 32.344 9.32 1 92.44 194 ARG A N 1
ATOM 1610 C CA . ARG A 1 194 ? -14.383 32.25 8.5 1 92.44 194 ARG A CA 1
ATOM 1611 C C . ARG A 1 194 ? -15.531 33.062 9.086 1 92.44 194 ARG A C 1
ATOM 1613 O O . ARG A 1 194 ? -16.703 32.781 8.789 1 92.44 194 ARG A O 1
ATOM 1620 N N . GLU A 1 195 ? -15.188 33.906 10 1 89.75 195 GLU A N 1
ATOM 1621 C CA . GLU A 1 195 ? -16.172 34.812 10.602 1 89.75 195 GLU A CA 1
ATOM 1622 C C . GLU A 1 195 ? -15.664 36.25 10.586 1 89.75 195 GLU A C 1
ATOM 1624 O O . GLU A 1 195 ? -14.5 36.5 10.883 1 89.75 195 GLU A O 1
ATOM 1629 N N . ASP A 1 196 ? -16.531 37.25 10.172 1 91.75 196 ASP A N 1
ATOM 1630 C CA . ASP A 1 196 ? -16.312 38.656 10.383 1 91.75 196 ASP A CA 1
ATOM 1631 C C . ASP A 1 196 ? -15.023 39.125 9.711 1 91.75 196 ASP A C 1
ATOM 1633 O O . ASP A 1 196 ? -14.211 39.812 10.328 1 91.75 196 ASP A O 1
ATOM 1637 N N . TYR A 1 197 ? -14.828 38.625 8.547 1 95.56 197 TYR A N 1
ATOM 1638 C CA . TYR A 1 197 ? -13.648 39.062 7.797 1 95.56 197 TYR A CA 1
ATOM 1639 C C . TYR A 1 197 ? -13.812 40.469 7.281 1 95.56 197 TYR A C 1
ATOM 1641 O O . TYR A 1 197 ? -14.812 40.812 6.637 1 95.56 197 TYR A O 1
ATOM 1649 N N . VAL A 1 198 ? -12.867 41.25 7.555 1 96.12 198 VAL A N 1
ATOM 1650 C CA . VAL A 1 198 ? -12.773 42.531 6.84 1 96.12 198 VAL A CA 1
ATOM 1651 C C . VAL A 1 198 ? -12.336 42.281 5.398 1 96.12 198 VAL A C 1
ATOM 1653 O O . VAL A 1 198 ? -11.352 41.562 5.156 1 96.12 198 VAL A O 1
ATOM 1656 N N . GLY A 1 199 ? -13.094 42.812 4.453 1 95.19 199 GLY A N 1
ATOM 1657 C CA . GLY A 1 199 ? -12.75 42.625 3.053 1 95.19 199 GLY A CA 1
ATOM 1658 C C . GLY 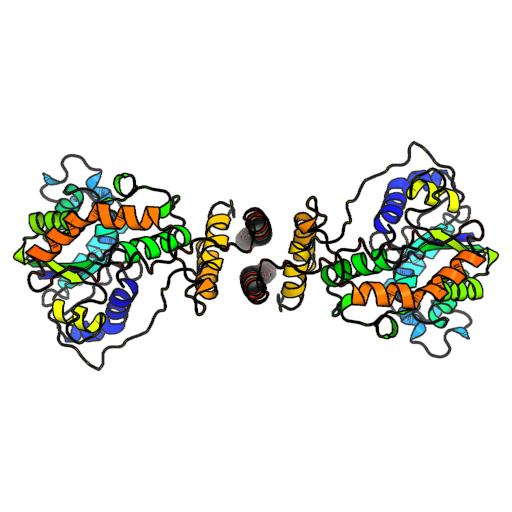A 1 199 ? -13.25 41.281 2.49 1 95.19 199 GLY A C 1
ATOM 1659 O O . GLY A 1 199 ? -13.055 41 1.308 1 95.19 199 GLY A O 1
ATOM 1660 N N . GLY A 1 200 ? -13.734 40.438 3.301 1 95.25 200 GLY A N 1
ATOM 1661 C CA . GLY A 1 200 ? -14.492 39.312 2.816 1 95.25 200 GLY A CA 1
ATOM 1662 C C . GLY A 1 200 ? -13.672 38.031 2.711 1 95.25 200 GLY A C 1
ATOM 1663 O O . GLY A 1 200 ? -14.211 36.938 2.518 1 95.25 200 GLY A O 1
ATOM 1664 N N . THR A 1 201 ? -12.352 38.094 2.758 1 95.38 201 THR A N 1
ATOM 1665 C CA . THR A 1 201 ? -11.5 36.906 2.684 1 95.38 201 THR A CA 1
ATOM 1666 C C . THR A 1 201 ? -10.5 36.875 3.834 1 95.38 201 THR A C 1
ATOM 1668 O O . THR A 1 201 ? -10.242 37.906 4.457 1 95.38 201 THR A O 1
ATOM 1671 N N . LEU A 1 202 ? -10.016 35.688 4.09 1 95.56 202 LEU A N 1
ATOM 1672 C CA . LEU A 1 202 ? -9.039 35.5 5.16 1 95.56 202 LEU A CA 1
ATOM 1673 C C . LEU A 1 202 ? -7.84 36.438 4.957 1 95.56 202 LEU A C 1
ATOM 1675 O O . LEU A 1 202 ? -7.414 37.125 5.887 1 95.56 202 LEU A O 1
ATOM 1679 N N . LEU A 1 203 ? -7.32 36.469 3.746 1 96.5 203 LEU A N 1
ATOM 1680 C CA . LEU A 1 203 ? -6.102 37.219 3.475 1 96.5 203 LEU A CA 1
ATOM 1681 C C . LEU A 1 203 ? -6.375 38.719 3.529 1 96.5 203 LEU A C 1
ATOM 1683 O O . LEU A 1 203 ? -5.547 39.5 4.027 1 96.5 203 LEU A O 1
ATOM 1687 N N . LYS A 1 204 ? -7.496 39.188 3.037 1 97.12 204 LYS A N 1
ATOM 1688 C CA . LYS A 1 204 ? -7.84 40.594 3.133 1 97.12 204 LYS A CA 1
ATOM 1689 C C . LYS A 1 204 ? -8 41.031 4.59 1 97.12 204 LYS A C 1
ATOM 1691 O O . LYS A 1 204 ? -7.559 42.094 4.977 1 97.12 204 LYS A O 1
ATOM 1696 N N . ASP A 1 205 ? -8.648 40.188 5.32 1 97.88 205 ASP A N 1
ATOM 1697 C CA . ASP A 1 205 ? -8.797 40.469 6.75 1 97.88 205 ASP A CA 1
ATOM 1698 C C . ASP A 1 205 ? -7.434 40.562 7.438 1 97.88 205 ASP A C 1
ATOM 1700 O O . ASP A 1 205 ? -7.191 41.469 8.227 1 97.88 205 ASP A O 1
ATOM 1704 N N . PHE A 1 206 ? -6.578 39.625 7.137 1 97.75 206 PHE A N 1
ATOM 1705 C CA . PHE A 1 206 ? -5.238 39.531 7.715 1 97.75 206 PHE A CA 1
ATOM 1706 C C . PHE A 1 206 ? -4.434 40.781 7.367 1 97.75 206 PHE A C 1
ATOM 1708 O O . PHE A 1 206 ? -3.834 41.406 8.242 1 97.75 206 PHE A O 1
ATOM 1715 N N . VAL A 1 207 ? -4.461 41.156 6.145 1 97.88 207 VAL A N 1
ATOM 1716 C CA . VAL A 1 207 ? -3.734 42.312 5.652 1 97.88 207 VAL A CA 1
ATOM 1717 C C . VAL A 1 207 ? -4.258 43.594 6.332 1 97.88 207 VAL A C 1
ATOM 1719 O O . VAL A 1 207 ? -3.477 44.438 6.746 1 97.88 207 VAL A O 1
ATOM 1722 N N . TYR A 1 208 ? -5.484 43.656 6.473 1 98 208 TYR A N 1
ATOM 1723 C CA . TYR A 1 208 ? -6.109 44.812 7.137 1 98 208 TYR A CA 1
ATOM 1724 C C . TYR A 1 208 ? -5.605 44.938 8.57 1 98 208 TYR A C 1
ATOM 1726 O O . TYR A 1 208 ? -5.258 46.062 9.008 1 98 208 TYR A O 1
ATOM 1734 N N . HIS A 1 209 ? -5.52 43.906 9.273 1 97.75 209 HIS A N 1
ATOM 1735 C CA . HIS A 1 209 ? -5.184 43.938 10.688 1 97.75 209 HIS A CA 1
ATOM 1736 C C . HIS A 1 209 ? -3.68 44.094 10.898 1 97.75 209 HIS A C 1
ATOM 1738 O O . HIS A 1 209 ? -3.229 44.406 12 1 97.75 209 HIS A O 1
ATOM 1744 N N . LEU A 1 210 ? -2.973 43.875 9.867 1 97.38 210 LEU A N 1
ATOM 1745 C CA . LEU A 1 210 ? -1.56 44.25 9.898 1 97.38 210 LEU A CA 1
ATOM 1746 C C . LEU A 1 210 ? -1.379 45.75 9.734 1 97.38 210 LEU A C 1
ATOM 1748 O O . LEU A 1 210 ? -0.291 46.281 9.977 1 97.38 210 LEU A O 1
ATOM 1752 N N . GLY A 1 211 ? -2.406 46.406 9.336 1 95.44 211 GLY A N 1
ATOM 1753 C CA . GLY A 1 211 ? -2.322 47.812 9.055 1 95.44 211 GLY A CA 1
ATOM 1754 C C . GLY A 1 211 ? -1.851 48.125 7.641 1 95.44 211 GLY A C 1
ATOM 1755 O O . GLY A 1 211 ? -1.422 49.25 7.344 1 95.44 211 GLY A O 1
ATOM 1756 N N . LEU A 1 212 ? -1.928 47.094 6.84 1 95.38 212 LEU A N 1
ATOM 1757 C CA . LEU A 1 212 ? -1.508 47.188 5.445 1 95.38 212 LEU A CA 1
ATOM 1758 C C . LEU A 1 212 ? -2.709 47.406 4.531 1 95.38 212 LEU A C 1
ATOM 1760 O O . LEU A 1 212 ? -3.791 46.875 4.785 1 95.38 212 LEU A O 1
ATOM 1764 N N . GLU A 1 213 ? -2.475 48.25 3.498 1 94.25 213 GLU A N 1
ATOM 1765 C CA . GLU A 1 213 ? -3.512 48.406 2.48 1 94.25 213 GLU A CA 1
ATOM 1766 C C . GLU A 1 213 ? -3.469 47.25 1.472 1 94.25 213 GLU A C 1
ATOM 1768 O O . GLU A 1 213 ? -2.393 46.875 1.007 1 94.25 213 GLU A O 1
ATOM 1773 N N . TRP A 1 214 ? -4.645 46.812 1.172 1 96 214 TRP A N 1
ATOM 1774 C CA . TRP A 1 214 ? -4.738 45.719 0.185 1 96 214 TRP A CA 1
ATOM 1775 C C . TRP A 1 214 ? -4.262 46.219 -1.184 1 96 214 TRP A C 1
ATOM 1777 O O . TRP A 1 214 ? -4.539 47.344 -1.582 1 96 214 TRP A O 1
ATOM 1787 N N . ASP A 1 215 ? -3.578 45.375 -1.796 1 95.69 215 ASP A N 1
ATOM 1788 C CA . ASP A 1 215 ? -3.074 45.625 -3.145 1 95.69 215 ASP A CA 1
ATOM 1789 C C . ASP A 1 215 ? -3.479 44.469 -4.09 1 95.69 215 ASP A C 1
ATOM 1791 O O . ASP A 1 215 ? -3.137 43.312 -3.861 1 95.69 215 ASP A O 1
ATOM 1795 N N . GLU A 1 216 ? -4.102 44.906 -5.098 1 94.62 216 GLU A N 1
ATOM 1796 C CA . GLU A 1 216 ? -4.605 43.906 -6.035 1 94.62 216 GLU A CA 1
ATOM 1797 C C . GLU A 1 216 ? -3.463 43.219 -6.754 1 94.62 216 GLU A C 1
ATOM 1799 O O . GLU A 1 216 ? -3.66 42.156 -7.348 1 94.62 216 GLU A O 1
ATOM 1804 N N . SER A 1 217 ? -2.326 43.719 -6.668 1 94.75 217 SER A N 1
ATOM 1805 C CA . SER A 1 217 ? -1.183 43.125 -7.344 1 94.75 217 SER A CA 1
ATOM 1806 C C . SER A 1 217 ? -0.545 42.031 -6.492 1 94.75 217 SER A C 1
ATOM 1808 O O . SER A 1 217 ? 0.366 41.344 -6.945 1 94.75 217 SER A O 1
ATOM 1810 N N . PHE A 1 218 ? -1.016 41.812 -5.27 1 95.62 218 PHE A N 1
ATOM 1811 C CA . PHE A 1 218 ? -0.497 40.75 -4.43 1 95.62 218 PHE A CA 1
ATOM 1812 C C . PHE A 1 218 ? -0.655 39.406 -5.117 1 95.62 218 PHE A C 1
ATOM 1814 O O . PHE A 1 218 ? -1.677 39.125 -5.758 1 95.62 218 PHE A O 1
ATOM 1821 N N . VAL A 1 219 ? 0.313 38.562 -4.953 1 92.56 219 VAL A N 1
ATOM 1822 C CA . VAL A 1 219 ? 0.285 37.188 -5.492 1 92.56 219 VAL A CA 1
ATOM 1823 C C . VAL A 1 219 ? -0.427 36.281 -4.512 1 92.56 219 VAL A C 1
ATOM 1825 O O . VAL A 1 219 ? -0.071 36.219 -3.332 1 92.56 219 VAL A O 1
ATOM 1828 N N . LEU A 1 220 ? -1.441 35.688 -5.008 1 88.81 220 LEU A N 1
ATOM 1829 C CA . LEU A 1 220 ? -2.229 34.781 -4.18 1 88.81 220 LEU A CA 1
ATOM 1830 C C . LEU A 1 220 ? -2.072 33.344 -4.66 1 88.81 220 LEU A C 1
ATOM 1832 O O . LEU A 1 220 ? -2.623 32.969 -5.695 1 88.81 220 LEU A O 1
ATOM 1836 N N . LYS A 1 221 ? -1.067 32.594 -4.32 1 75.62 221 LYS A N 1
ATOM 1837 C CA . LYS A 1 221 ? -0.952 31.203 -4.719 1 75.62 221 LYS A CA 1
ATOM 1838 C C . LYS A 1 221 ? -1.716 30.281 -3.76 1 75.62 221 LYS A C 1
ATOM 1840 O O . LYS A 1 221 ? -1.614 30.438 -2.541 1 75.62 221 LYS A O 1
ATOM 1845 N N . GLN A 1 222 ? -2.525 29.547 -4.41 1 67.94 222 GLN A N 1
ATOM 1846 C CA . GLN A 1 222 ? -3.381 28.688 -3.607 1 67.94 222 GLN A CA 1
ATOM 1847 C C . GLN A 1 222 ? -2.676 27.375 -3.275 1 67.94 222 GLN A C 1
ATOM 1849 O O . GLN A 1 222 ? -2.043 26.766 -4.141 1 67.94 222 GLN A O 1
ATOM 1854 N N . THR A 1 223 ? -2.41 27.188 -1.954 1 66.62 223 THR A N 1
ATOM 1855 C CA . THR A 1 223 ? -1.973 25.859 -1.548 1 66.62 223 THR A CA 1
ATOM 1856 C C . THR A 1 223 ? -3.113 25.094 -0.88 1 66.62 223 THR A C 1
ATOM 1858 O O . THR A 1 223 ? -3.836 25.641 -0.05 1 66.62 223 THR A O 1
ATOM 1861 N N . LYS A 1 224 ? -3.344 23.922 -1.423 1 64.81 224 LYS A N 1
ATOM 1862 C CA . LYS A 1 224 ? -4.371 23.078 -0.82 1 64.81 224 LYS A CA 1
ATOM 1863 C C . LYS A 1 224 ? -3.854 22.391 0.444 1 64.81 224 LYS A C 1
ATOM 1865 O O . LYS A 1 224 ? -2.775 21.797 0.436 1 64.81 224 LYS A O 1
ATOM 1870 N N . ASN A 1 225 ? -4.355 22.75 1.648 1 80.31 225 ASN A N 1
ATOM 1871 C CA . ASN A 1 225 ? -4.082 22.047 2.9 1 80.31 225 ASN A CA 1
ATOM 1872 C C . ASN A 1 225 ? -5.371 21.656 3.613 1 80.31 225 ASN A C 1
ATOM 1874 O O . ASN A 1 225 ? -5.84 22.375 4.504 1 80.31 225 ASN A O 1
ATOM 1878 N N . GLU A 1 226 ? -5.848 20.484 3.133 1 88.5 226 GLU A N 1
ATOM 1879 C CA . GLU A 1 226 ? -7.102 20 3.713 1 88.5 226 GLU A CA 1
ATOM 1880 C C . GLU A 1 226 ? -6.863 18.781 4.602 1 88.5 226 GLU A C 1
ATOM 1882 O O . GLU A 1 226 ? -5.766 18.219 4.617 1 88.5 226 GLU A O 1
ATOM 1887 N N . SER A 1 227 ? -7.867 18.516 5.387 1 93.25 227 SER A N 1
ATOM 1888 C CA . SER A 1 227 ? -7.812 17.328 6.238 1 93.25 227 SER A CA 1
ATOM 1889 C C . SER A 1 227 ? -7.848 16.047 5.406 1 93.25 227 SER A C 1
ATOM 1891 O O . SER A 1 227 ? -8.375 16.047 4.293 1 93.25 227 SER A O 1
ATOM 1893 N N . PHE A 1 228 ? -7.312 14.977 5.973 1 95.56 228 PHE A N 1
ATOM 1894 C CA . PHE A 1 228 ? -7.441 13.656 5.371 1 95.56 228 PHE A CA 1
ATOM 1895 C C . PHE A 1 228 ? -8.906 13.242 5.285 1 95.56 228 PHE A C 1
ATOM 1897 O O . PHE A 1 228 ? -9.68 13.492 6.211 1 95.56 228 PHE A O 1
ATOM 1904 N N . ASN A 1 229 ? -9.219 12.664 4.176 1 95.88 229 ASN A N 1
ATOM 1905 C CA . ASN A 1 229 ? -10.477 11.914 4.188 1 95.88 229 ASN A CA 1
ATOM 1906 C C . ASN A 1 229 ? -10.336 10.609 4.965 1 95.88 229 ASN A C 1
ATOM 1908 O O . ASN A 1 229 ? -9.266 10.305 5.496 1 95.88 229 ASN A O 1
ATOM 1912 N N . LEU A 1 230 ? -11.391 9.844 5.039 1 95.31 230 LEU A N 1
ATOM 1913 C CA . LEU A 1 230 ? -11.406 8.68 5.922 1 95.31 230 LEU A CA 1
ATOM 1914 C C . LEU A 1 230 ? -10.43 7.617 5.438 1 95.31 230 LEU A C 1
ATOM 1916 O O . LEU A 1 230 ? -9.898 6.844 6.242 1 95.31 230 LEU A O 1
ATOM 1920 N N . LEU A 1 231 ? -10.156 7.492 4.121 1 96.06 231 LEU A N 1
ATOM 1921 C CA . LEU A 1 231 ? -9.156 6.551 3.627 1 96.06 231 LEU A CA 1
ATOM 1922 C C . LEU A 1 231 ? -7.77 6.902 4.156 1 96.06 231 LEU A C 1
ATOM 1924 O O . LEU A 1 231 ? -7.043 6.027 4.637 1 96.06 231 LEU A O 1
ATOM 1928 N N . GLY A 1 232 ? -7.477 8.211 4.086 1 96.44 232 GLY A N 1
ATOM 1929 C CA . GLY A 1 232 ? -6.215 8.68 4.637 1 96.44 232 GLY A CA 1
ATOM 1930 C C . GLY A 1 232 ? -6.105 8.477 6.137 1 96.44 232 GLY A C 1
ATOM 1931 O O . GLY A 1 232 ? -5.055 8.07 6.641 1 96.44 232 GLY A O 1
ATOM 1932 N N . MET A 1 233 ? -7.199 8.742 6.809 1 95.69 233 MET A N 1
ATOM 1933 C CA . MET A 1 233 ? -7.23 8.547 8.258 1 95.69 233 MET A CA 1
ATOM 1934 C C . MET A 1 233 ? -6.938 7.094 8.617 1 95.69 233 MET A C 1
ATOM 1936 O O . MET A 1 233 ? -6.105 6.82 9.484 1 95.69 233 MET A O 1
ATOM 1940 N N . GLU A 1 234 ? -7.555 6.156 7.941 1 94.88 234 GLU A N 1
ATOM 1941 C CA . GLU A 1 234 ? -7.41 4.727 8.219 1 94.88 234 GLU A CA 1
ATOM 1942 C C . GLU A 1 234 ? -5.992 4.25 7.922 1 94.88 234 GLU A C 1
ATOM 1944 O O . GLU A 1 234 ? -5.379 3.562 8.742 1 94.88 234 GLU A O 1
ATOM 1949 N N . LEU A 1 235 ? -5.469 4.574 6.84 1 96.19 235 LEU A N 1
ATOM 1950 C CA . LEU A 1 235 ? -4.176 4.059 6.406 1 96.19 235 LEU A CA 1
ATOM 1951 C C . LEU A 1 235 ? -3.041 4.688 7.207 1 96.19 235 LEU A C 1
ATOM 1953 O O . LEU A 1 235 ? -2.176 3.98 7.727 1 96.19 235 LEU A O 1
ATOM 1957 N N . MET A 1 236 ? -3.061 5.992 7.395 1 95.56 236 MET A N 1
ATOM 1958 C CA . MET A 1 236 ? -1.938 6.676 8.031 1 95.56 236 MET A CA 1
ATOM 1959 C C . MET A 1 236 ? -1.921 6.406 9.531 1 95.56 236 MET A C 1
ATOM 1961 O O . MET A 1 236 ? -0.852 6.328 10.141 1 95.56 236 MET A O 1
ATOM 1965 N N . SER A 1 237 ? -3.119 6.324 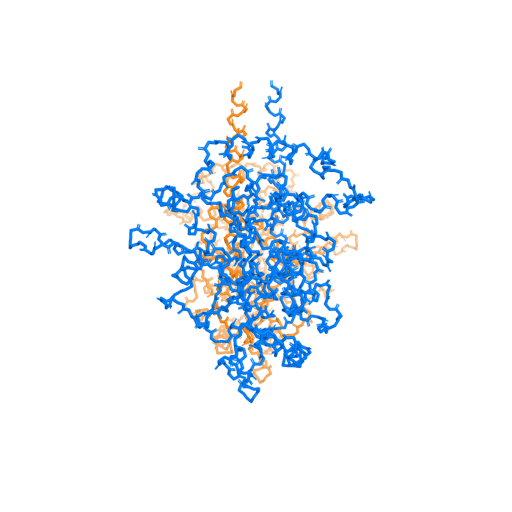10.156 1 95.19 237 SER A N 1
ATOM 1966 C CA . SER A 1 237 ? -3.146 5.953 11.562 1 95.19 237 SER A CA 1
ATOM 1967 C C . SER A 1 237 ? -2.434 4.625 11.797 1 95.19 237 SER A C 1
ATOM 1969 O O . SER A 1 237 ? -1.771 4.438 12.82 1 95.19 237 SER A O 1
ATOM 1971 N N . ARG A 1 238 ? -2.434 3.732 10.875 1 95.12 238 ARG A N 1
ATOM 1972 C CA . ARG A 1 238 ? -1.852 2.4 11 1 95.12 238 ARG A CA 1
ATOM 1973 C C . ARG A 1 238 ? -0.391 2.396 10.562 1 95.12 238 ARG A C 1
ATOM 1975 O O . ARG A 1 238 ? 0.461 1.804 11.227 1 95.12 238 ARG A O 1
ATOM 1982 N N . LEU A 1 239 ? -0.109 3.041 9.5 1 94.88 239 LEU A N 1
ATOM 1983 C CA . LEU A 1 239 ? 1.255 3.076 8.977 1 94.88 239 LEU A CA 1
ATOM 1984 C C . LEU A 1 239 ? 2.188 3.789 9.953 1 94.88 239 LEU A C 1
ATOM 1986 O O . LEU A 1 239 ? 3.359 3.428 10.07 1 94.88 239 LEU A O 1
ATOM 1990 N N . ASN A 1 240 ? 1.67 4.801 10.633 1 92.44 240 ASN A N 1
ATOM 1991 C CA . ASN A 1 240 ? 2.449 5.523 11.633 1 92.44 240 ASN A CA 1
ATOM 1992 C C . ASN A 1 240 ? 2.902 4.602 12.758 1 92.44 240 ASN A C 1
ATOM 1994 O O . ASN A 1 240 ? 3.877 4.898 13.453 1 92.44 240 ASN A O 1
ATOM 1998 N N . GLN A 1 241 ? 2.254 3.559 12.961 1 91.75 241 GLN A N 1
ATOM 1999 C CA . GLN A 1 241 ? 2.566 2.639 14.047 1 91.75 241 GLN A CA 1
ATOM 2000 C C . GLN A 1 241 ? 3.59 1.595 13.609 1 91.75 241 GLN A C 1
ATOM 2002 O O . GLN A 1 241 ? 4.066 0.805 14.43 1 91.75 241 GLN A O 1
ATOM 2007 N N . LYS A 1 242 ? 3.877 1.59 12.312 1 91.75 242 LYS A N 1
ATOM 2008 C CA . LYS A 1 242 ? 4.809 0.599 11.781 1 91.75 242 LYS A CA 1
ATOM 2009 C C . LYS A 1 242 ? 6.246 1.099 11.859 1 91.75 242 LYS A C 1
ATOM 2011 O O . LYS A 1 242 ? 6.496 2.307 11.812 1 91.75 242 LYS A O 1
ATOM 2016 N N . ASP A 1 243 ? 7.176 0.205 12.117 1 85.88 243 ASP A N 1
ATOM 2017 C CA . ASP A 1 243 ? 8.594 0.526 12.023 1 85.88 243 ASP A CA 1
ATOM 2018 C C . ASP A 1 243 ? 9.062 0.504 10.57 1 85.88 243 ASP A C 1
ATOM 2020 O O . ASP A 1 243 ? 9.438 -0.548 10.047 1 85.88 243 A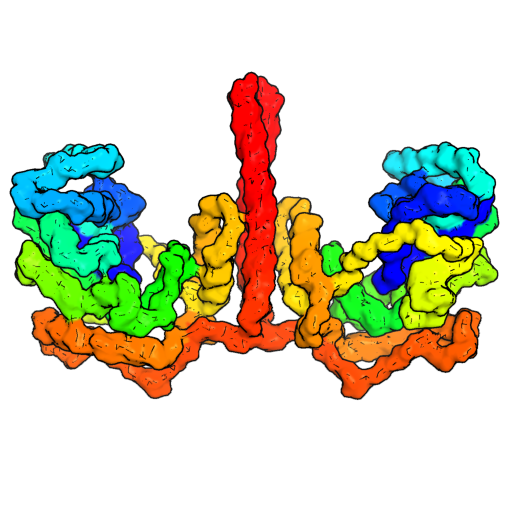SP A O 1
ATOM 2024 N N . LEU A 1 244 ? 9.062 1.636 9.914 1 87.69 244 LEU A N 1
ATOM 2025 C CA . LEU A 1 244 ? 9.406 1.704 8.492 1 87.69 244 LEU A CA 1
ATOM 2026 C C . LEU A 1 244 ? 10.891 1.969 8.305 1 87.69 244 LEU A C 1
ATOM 2028 O O . LEU A 1 244 ? 11.375 2.023 7.172 1 87.69 244 LEU A O 1
ATOM 2032 N N . LYS A 1 245 ? 11.852 1.789 9.414 1 69.44 245 LYS A N 1
ATOM 2033 C CA . LYS A 1 245 ? 13.305 1.787 9.516 1 69.44 245 LYS A CA 1
ATOM 2034 C C . LYS A 1 245 ? 13.891 3.121 9.062 1 69.44 245 LYS A C 1
ATOM 2036 O O . LYS A 1 245 ? 15.031 3.449 9.391 1 69.44 245 LYS A O 1
ATOM 2041 N N . GLN A 1 246 ? 13.438 3.814 8.062 1 65.5 246 GLN A N 1
ATOM 2042 C CA . GLN A 1 246 ? 14.078 5.043 7.598 1 65.5 246 GLN A CA 1
ATOM 2043 C C . GLN A 1 246 ? 13.109 6.219 7.648 1 65.5 246 GLN A C 1
ATOM 2045 O O . GLN A 1 246 ? 11.898 6.027 7.773 1 65.5 246 GLN A O 1
ATOM 2050 N N . ASP A 1 247 ? 13.82 7.344 7.832 1 62.03 247 ASP A N 1
ATOM 2051 C CA . ASP A 1 247 ? 13.102 8.609 7.926 1 62.03 247 ASP A CA 1
ATOM 2052 C C . ASP A 1 247 ? 12.312 8.891 6.648 1 62.03 247 ASP A C 1
ATOM 2054 O O . ASP A 1 247 ? 12.75 9.68 5.805 1 62.03 247 ASP A O 1
ATOM 2058 N N . ASN A 1 248 ? 11.516 7.918 6.309 1 64.81 248 ASN A N 1
ATOM 2059 C CA . ASN A 1 248 ? 10.719 8.031 5.09 1 64.81 248 ASN A CA 1
ATOM 2060 C C . ASN A 1 248 ? 9.352 8.656 5.363 1 64.81 248 ASN A C 1
ATOM 2062 O O . ASN A 1 248 ? 8.477 8.648 4.496 1 64.81 248 ASN A O 1
ATOM 2066 N N . LEU A 1 249 ? 9.344 9.219 6.461 1 75.75 249 LEU A N 1
ATOM 2067 C CA . LEU A 1 249 ? 8.031 9.672 6.898 1 75.75 249 LEU A CA 1
ATOM 2068 C C . LEU A 1 249 ? 7.574 10.875 6.082 1 75.75 249 LEU A C 1
ATOM 2070 O O . LEU A 1 249 ? 6.398 10.977 5.727 1 75.75 249 LEU A O 1
ATOM 2074 N N . ASN A 1 250 ? 8.531 11.57 5.613 1 80.44 250 ASN A N 1
ATOM 2075 C CA . ASN A 1 250 ? 8.164 12.781 4.887 1 80.44 250 ASN A CA 1
ATOM 2076 C C . ASN A 1 250 ? 7.648 12.461 3.484 1 80.44 250 ASN A C 1
ATOM 2078 O O . ASN A 1 250 ? 6.656 13.031 3.035 1 80.44 250 ASN A O 1
ATOM 2082 N N . SER A 1 251 ? 8.367 11.516 2.881 1 86.5 251 SER A N 1
ATOM 2083 C CA . SER A 1 251 ? 7.93 11.141 1.538 1 86.5 251 SER A CA 1
ATOM 2084 C C . SER A 1 251 ? 6.582 10.43 1.571 1 86.5 251 SER A C 1
ATOM 2086 O O . SER A 1 251 ? 5.723 10.68 0.721 1 86.5 251 SER A O 1
ATOM 2088 N N . LEU A 1 252 ? 6.422 9.539 2.502 1 91.38 252 LEU A N 1
ATOM 2089 C CA . LEU A 1 252 ? 5.152 8.844 2.668 1 91.38 252 LEU A CA 1
ATOM 2090 C C . LEU A 1 252 ? 4.02 9.828 2.924 1 91.38 252 LEU A C 1
ATOM 2092 O O . LEU A 1 252 ? 2.945 9.719 2.326 1 91.38 252 LEU A O 1
ATOM 2096 N N . LEU A 1 253 ? 4.266 10.781 3.764 1 90.69 253 LEU A N 1
ATOM 2097 C CA . LEU A 1 253 ? 3.268 11.797 4.078 1 90.69 253 LEU A CA 1
ATOM 2098 C C . LEU A 1 253 ? 2.904 12.609 2.838 1 90.69 253 LEU A C 1
ATOM 2100 O O . LEU A 1 253 ? 1.729 12.898 2.602 1 90.69 253 LEU A O 1
ATOM 2104 N N . PHE A 1 254 ? 3.908 12.953 2.146 1 91.31 254 PHE A N 1
ATOM 2105 C CA . PHE A 1 254 ? 3.684 13.719 0.927 1 91.31 254 PHE A CA 1
ATOM 2106 C C . PHE A 1 254 ? 2.732 12.984 -0.008 1 91.31 254 PHE A C 1
ATOM 2108 O O . PHE A 1 254 ? 1.787 13.578 -0.533 1 91.31 254 PHE A O 1
ATOM 2115 N N . MET A 1 255 ? 2.93 11.742 -0.19 1 94 255 MET A N 1
ATOM 2116 C CA . MET A 1 255 ? 2.096 10.945 -1.084 1 94 255 MET A CA 1
ATOM 2117 C C . MET A 1 255 ? 0.698 10.758 -0.504 1 94 255 MET A C 1
ATOM 2119 O O . MET A 1 255 ? -0.293 10.805 -1.234 1 94 255 MET A O 1
ATOM 2123 N N . ALA A 1 256 ? 0.638 10.547 0.776 1 95.25 256 ALA A N 1
ATOM 2124 C CA . ALA A 1 256 ? -0.655 10.391 1.438 1 95.25 256 ALA A CA 1
ATOM 2125 C C . ALA A 1 256 ? -1.485 11.664 1.315 1 95.25 256 ALA A C 1
ATOM 2127 O O . ALA A 1 256 ? -2.688 11.609 1.048 1 95.25 256 ALA A O 1
ATOM 2128 N N . ARG A 1 257 ? -0.817 12.844 1.506 1 94.06 257 ARG A N 1
ATOM 2129 C CA . ARG A 1 257 ? -1.506 14.125 1.381 1 94.06 257 ARG A CA 1
ATOM 2130 C C . ARG A 1 257 ? -2.062 14.312 -0.026 1 94.06 257 ARG A C 1
ATOM 2132 O O . ARG A 1 257 ? -3.227 14.68 -0.195 1 94.06 257 ARG A O 1
ATOM 2139 N N . ARG A 1 258 ? -1.298 14.023 -0.959 1 92.69 258 ARG A N 1
ATOM 2140 C CA . ARG A 1 258 ? -1.69 14.188 -2.355 1 92.69 258 ARG A CA 1
ATOM 2141 C C . ARG A 1 258 ? -2.9 13.328 -2.691 1 92.69 258 ARG A C 1
ATOM 2143 O O . ARG A 1 258 ? -3.791 13.758 -3.428 1 92.69 258 ARG A O 1
ATOM 2150 N N . LYS A 1 259 ? -2.928 12.18 -2.102 1 94.94 259 LYS A N 1
ATOM 2151 C CA . LYS A 1 259 ? -3.955 11.211 -2.479 1 94.94 259 LYS A CA 1
ATOM 2152 C C . LYS A 1 259 ? -5.215 11.391 -1.635 1 94.94 259 LYS A C 1
ATOM 2154 O O . LYS A 1 259 ? -6.332 11.219 -2.131 1 94.94 259 LYS A O 1
ATOM 2159 N N . PHE A 1 260 ? -5.043 11.75 -0.367 1 96.06 260 PHE A N 1
ATOM 2160 C CA . PHE A 1 260 ? -6.164 11.523 0.536 1 96.06 260 PHE A CA 1
ATOM 2161 C C . PHE A 1 260 ? -6.617 12.828 1.175 1 96.06 260 PHE A C 1
ATOM 2163 O O . PHE A 1 260 ? -7.59 12.852 1.934 1 96.06 260 PHE A O 1
ATOM 2170 N N . GLU A 1 261 ? -5.926 13.969 0.955 1 94.5 261 GLU A N 1
ATOM 2171 C CA . GLU A 1 261 ? -6.422 15.234 1.479 1 94.5 261 GLU A CA 1
ATOM 2172 C C . GLU A 1 261 ? -7.68 15.688 0.734 1 94.5 261 GLU A C 1
ATOM 2174 O O . GLU A 1 261 ? -7.719 15.656 -0.498 1 94.5 261 GLU A O 1
ATOM 2179 N N . GLY A 1 262 ? -8.586 16.016 1.511 1 90.5 262 GLY A N 1
ATOM 2180 C CA . GLY A 1 262 ? -9.844 16.484 0.953 1 90.5 262 GLY A CA 1
ATOM 2181 C C . GLY A 1 262 ? -10.789 15.352 0.583 1 90.5 262 GLY A C 1
ATOM 2182 O O . GLY A 1 262 ? -10.383 14.188 0.563 1 90.5 262 GLY A O 1
ATOM 2183 N N . SER A 1 263 ? -12.062 15.633 0.519 1 85.31 263 SER A N 1
ATOM 2184 C CA . SER A 1 263 ? -13.062 14.656 0.093 1 85.31 263 SER A CA 1
ATOM 2185 C C . SER A 1 263 ? -14.133 15.297 -0.779 1 85.31 263 SER A C 1
ATOM 2187 O O . SER A 1 263 ? -14.656 16.359 -0.441 1 85.31 263 SER A O 1
ATOM 2189 N N . LYS A 1 264 ? -14.305 14.672 -1.955 1 84 264 LYS A N 1
ATOM 2190 C CA . LYS A 1 264 ? -15.414 15.102 -2.799 1 84 264 LYS A CA 1
ATOM 2191 C C . LYS A 1 264 ? -16.703 14.375 -2.426 1 84 264 LYS A C 1
ATOM 2193 O O . LYS A 1 264 ? -17.797 14.812 -2.791 1 84 264 LYS A O 1
ATOM 2198 N N . GLU A 1 265 ? -16.547 13.375 -1.673 1 89.88 265 GLU A N 1
ATOM 2199 C CA . GLU A 1 265 ? -17.688 12.578 -1.245 1 89.88 265 GLU A CA 1
ATOM 2200 C C . GLU A 1 265 ? -17.969 12.766 0.245 1 89.88 265 GLU A C 1
ATOM 2202 O O . GLU A 1 265 ? -17.062 12.617 1.071 1 89.88 265 GLU A O 1
ATOM 2207 N N . LYS A 1 266 ? -19.219 12.938 0.545 1 90.75 266 LYS A N 1
ATOM 2208 C CA . LYS A 1 266 ? -19.641 13.148 1.928 1 90.75 266 LYS A CA 1
ATOM 2209 C C . LYS A 1 266 ? -19.25 11.961 2.807 1 90.75 266 LYS A C 1
ATOM 2211 O O . LYS A 1 266 ? -18.859 12.141 3.957 1 90.75 266 LYS A O 1
ATOM 2216 N N . ARG A 1 267 ? -19.312 10.781 2.242 1 91.12 267 ARG A N 1
ATOM 2217 C CA . ARG A 1 267 ? -19.094 9.562 3.016 1 91.12 267 ARG A CA 1
ATOM 2218 C C . ARG A 1 267 ? -17.641 9.461 3.482 1 91.12 267 ARG A C 1
ATOM 2220 O O . ARG A 1 267 ? -17.328 8.711 4.41 1 91.12 267 ARG A O 1
ATOM 2227 N N . LEU A 1 268 ? -16.781 10.227 2.865 1 93.62 268 LEU A N 1
ATOM 2228 C CA . LEU A 1 268 ? -15.367 10.141 3.193 1 93.62 268 LEU A CA 1
ATOM 2229 C C . LEU A 1 268 ? -14.938 11.312 4.066 1 93.62 268 LEU A C 1
ATOM 2231 O O . LEU A 1 268 ? -13.789 11.367 4.523 1 93.62 268 LEU A O 1
ATOM 2235 N N . LYS A 1 269 ? -15.836 12.227 4.289 1 94.88 269 LYS A N 1
ATOM 2236 C CA . LYS A 1 269 ? -15.5 13.375 5.129 1 94.88 269 LYS A CA 1
ATOM 2237 C C . LYS A 1 269 ? -15.43 12.977 6.602 1 94.88 269 LYS A C 1
ATOM 2239 O O . LYS A 1 269 ? -16.391 12.445 7.156 1 94.88 269 LYS A O 1
ATOM 2244 N N . PHE A 1 270 ? -14.398 13.273 7.199 1 95.69 270 PHE A N 1
ATOM 2245 C CA . PHE A 1 270 ? -14.156 12.883 8.586 1 95.69 270 PHE A CA 1
ATOM 2246 C C . PHE A 1 270 ? -14.953 13.766 9.539 1 95.69 270 PHE A C 1
ATOM 2248 O O . PHE A 1 270 ? -15.031 14.984 9.352 1 95.69 270 PHE A O 1
ATOM 2255 N N . ALA A 1 271 ? -15.586 13.18 10.516 1 96.5 271 ALA A N 1
ATOM 2256 C CA . ALA A 1 271 ? -16.266 13.82 11.648 1 96.5 271 ALA A CA 1
ATOM 2257 C C . ALA A 1 271 ? -16.109 12.984 12.914 1 96.5 271 ALA A C 1
ATOM 2259 O O . ALA A 1 271 ? -16.484 11.805 12.938 1 96.5 271 ALA A O 1
ATOM 2260 N N . VAL A 1 272 ? -15.602 13.633 13.93 1 97.62 272 VAL A N 1
ATOM 2261 C CA . VAL A 1 272 ? -15.281 12.93 15.172 1 97.62 272 VAL A CA 1
ATOM 2262 C C . VAL A 1 272 ? -16.562 12.367 15.789 1 97.62 272 VAL A C 1
ATOM 2264 O O . VAL A 1 272 ? -17.656 12.773 15.422 1 97.62 272 VAL A O 1
ATOM 2267 N N . GLN A 1 273 ? -16.438 11.352 16.703 1 97.12 273 GLN A N 1
ATOM 2268 C CA . GLN A 1 273 ? -17.562 10.789 17.422 1 97.12 273 GLN A CA 1
ATOM 2269 C C . GLN A 1 273 ? -18.375 11.883 18.125 1 97.12 273 GLN A C 1
ATOM 2271 O O . GLN A 1 273 ? -17.812 12.82 18.672 1 97.12 273 GLN A O 1
ATOM 2276 N N . LYS A 1 274 ? -19.703 11.75 18.172 1 96.69 274 LYS A N 1
ATOM 2277 C CA . LYS A 1 274 ? -20.625 12.781 18.656 1 96.69 274 LYS A CA 1
ATOM 2278 C C . LYS A 1 274 ? -20.375 13.086 20.125 1 96.69 274 LYS A C 1
ATOM 2280 O O . LYS A 1 274 ? -20.391 14.242 20.547 1 96.69 274 LYS A O 1
ATOM 2285 N N . ASP A 1 275 ? -20.125 12.062 20.875 1 97.75 275 ASP A N 1
ATOM 2286 C CA . ASP A 1 275 ? -19.953 12.25 22.312 1 97.75 275 ASP A CA 1
ATOM 2287 C C . ASP A 1 275 ? -18.688 13.062 22.609 1 97.75 275 ASP A C 1
ATOM 2289 O O . ASP A 1 275 ? -18.703 13.945 23.469 1 97.75 275 ASP A O 1
ATOM 2293 N N . ILE A 1 276 ? -17.625 12.75 21.953 1 98.25 276 ILE A N 1
ATOM 2294 C CA . ILE A 1 276 ? -16.359 13.477 22.125 1 98.25 276 ILE A CA 1
ATOM 2295 C C . ILE A 1 276 ? -16.516 14.906 21.609 1 98.25 276 ILE A C 1
ATOM 2297 O O . ILE A 1 276 ? -16.047 15.852 22.25 1 98.25 276 ILE A O 1
ATOM 2301 N N . ALA A 1 277 ? -17.172 15.016 20.469 1 98.25 277 ALA A N 1
ATOM 2302 C CA . ALA A 1 277 ? -17.453 16.344 19.922 1 98.25 277 ALA A CA 1
ATOM 2303 C C . ALA A 1 277 ? -18.203 17.203 20.922 1 98.25 277 ALA A C 1
ATOM 2305 O O . ALA A 1 277 ? -17.797 18.344 21.188 1 98.25 277 ALA A O 1
ATOM 2306 N N . LYS A 1 278 ? -19.234 16.688 21.453 1 98.25 278 LYS A N 1
ATOM 2307 C CA . LYS A 1 278 ? -20.047 17.406 22.422 1 98.25 278 LYS A CA 1
ATOM 2308 C C . LYS A 1 278 ? -19.234 17.766 23.656 1 98.25 278 LYS A C 1
ATOM 2310 O O . LYS A 1 278 ? -19.359 18.875 24.188 1 98.25 278 LYS A O 1
ATOM 2315 N N . ALA A 1 279 ? -18.469 16.828 24.078 1 98.69 279 ALA A N 1
ATOM 2316 C CA . ALA A 1 279 ? -17.641 17.062 25.266 1 98.69 279 ALA A CA 1
ATOM 2317 C C . ALA A 1 279 ? -16.719 18.25 25.078 1 98.69 279 ALA A C 1
ATOM 2319 O O . ALA A 1 279 ? -16.562 19.094 25.969 1 98.69 279 ALA A O 1
ATOM 2320 N N . TYR A 1 280 ? -16.094 18.344 23.969 1 98.69 280 TYR A N 1
ATOM 2321 C CA . TYR A 1 280 ? -15.18 19.453 23.703 1 98.69 280 TYR A CA 1
ATOM 2322 C C . TYR A 1 280 ? -15.922 20.781 23.594 1 98.69 280 TYR A C 1
ATOM 2324 O O . TYR A 1 280 ? -15.5 21.781 24.188 1 98.69 280 TYR A O 1
ATOM 2332 N N . VAL A 1 281 ? -16.984 20.797 22.859 1 98.62 281 VAL A N 1
ATOM 2333 C CA . VAL A 1 281 ? -17.766 22.016 22.656 1 98.62 281 VAL A CA 1
ATOM 2334 C C . VAL A 1 281 ? -18.281 22.531 24 1 98.62 281 VAL A C 1
ATOM 2336 O O . VAL A 1 281 ? -18.203 23.734 24.281 1 98.62 281 VAL A O 1
ATOM 2339 N N . ASP A 1 282 ? -18.734 21.641 24.797 1 98.44 282 ASP A N 1
ATOM 2340 C CA . ASP A 1 282 ? -19.281 22.016 26.094 1 98.44 282 ASP A CA 1
ATOM 2341 C C . ASP A 1 282 ? -18.172 22.484 27.047 1 98.44 282 ASP A C 1
ATOM 2343 O O . ASP A 1 282 ? -18.344 23.484 27.75 1 98.44 282 ASP A O 1
ATOM 2347 N N . TYR A 1 283 ? -17.172 21.766 27.078 1 98.62 283 TYR A N 1
ATOM 2348 C CA . TYR A 1 283 ? -16.109 22.031 28.031 1 98.62 283 TYR A CA 1
ATOM 2349 C C . TYR A 1 283 ? -15.508 23.422 27.797 1 98.62 283 TYR A C 1
ATOM 2351 O O . TYR A 1 283 ? -15.203 24.141 28.75 1 98.62 283 TYR A O 1
ATOM 2359 N N . PHE A 1 284 ? -15.336 23.859 26.609 1 98.5 284 PHE A N 1
ATOM 2360 C CA . PHE A 1 284 ? -14.641 25.109 26.312 1 98.5 284 PHE A CA 1
ATOM 2361 C C . PHE A 1 284 ? -15.641 26.234 26.047 1 98.5 284 PHE A C 1
ATOM 2363 O O . PHE A 1 284 ? -15.258 27.328 25.609 1 98.5 284 PHE A O 1
ATOM 2370 N N . ALA A 1 285 ? -16.891 25.984 26.266 1 98.31 285 ALA A N 1
ATOM 2371 C CA . ALA A 1 285 ? -17.938 26.953 26.016 1 98.31 285 ALA A CA 1
ATOM 2372 C C . ALA A 1 285 ? -17.703 28.25 26.797 1 98.31 285 ALA A C 1
ATOM 2374 O O . ALA A 1 285 ? -17.906 29.344 26.266 1 98.31 285 ALA A O 1
ATOM 2375 N N . SER A 1 286 ? -17.375 28.125 28.016 1 98.38 286 SER A N 1
ATOM 2376 C CA . SER A 1 286 ? -17.172 29.312 28.859 1 98.38 286 SER A CA 1
ATOM 2377 C C . SER A 1 286 ? -16 30.156 28.344 1 98.38 286 SER A C 1
ATOM 2379 O O . SER A 1 286 ? -16.047 31.375 28.422 1 98.38 286 SER A O 1
ATOM 2381 N N . SER A 1 287 ? -14.961 29.469 27.953 1 98.38 287 SER A N 1
ATOM 2382 C CA . SER A 1 287 ? -13.812 30.156 27.375 1 98.38 287 SER A CA 1
ATOM 2383 C C . SER A 1 287 ? -14.219 30.953 26.141 1 98.38 287 SER A C 1
ATOM 2385 O O . SER A 1 287 ? -13.805 32.094 25.984 1 98.38 287 SER A O 1
ATOM 2387 N N . LEU A 1 288 ? -15.047 30.344 25.297 1 98.38 288 LEU A N 1
ATOM 2388 C CA . LEU A 1 288 ? -15.531 31.031 24.109 1 98.38 288 LEU A CA 1
ATOM 2389 C C . LEU A 1 288 ? -16.391 32.219 24.484 1 98.38 288 LEU A C 1
ATOM 2391 O O . LEU A 1 288 ? -16.312 33.281 23.844 1 98.38 288 LEU A O 1
ATOM 2395 N N . GLU A 1 289 ? -17.219 32.062 25.422 1 98.44 289 GLU A N 1
ATOM 2396 C CA . GLU A 1 289 ? -18.078 33.156 25.891 1 98.44 289 GLU A CA 1
ATOM 2397 C C . GLU A 1 289 ? -17.266 34.344 26.406 1 98.44 289 GLU A C 1
ATOM 2399 O O . GLU A 1 289 ? -17.594 35.5 26.141 1 98.44 289 GLU A O 1
ATOM 2404 N N . TRP A 1 290 ? -16.266 34.031 27.125 1 98.69 290 TRP A N 1
ATOM 2405 C CA . TRP A 1 290 ? -15.391 35.094 27.625 1 98.69 290 TRP A CA 1
ATOM 2406 C C . TRP A 1 290 ? -14.789 35.875 26.469 1 98.69 290 TRP A C 1
ATOM 2408 O O . TRP A 1 290 ? -14.797 37.125 26.5 1 98.69 290 TRP A O 1
ATOM 2418 N N . VAL A 1 291 ? -14.234 35.188 25.484 1 98.69 291 VAL A N 1
ATOM 2419 C CA . VAL A 1 291 ? -13.617 35.812 24.328 1 98.69 291 VAL A CA 1
ATOM 2420 C C . VAL A 1 291 ? -14.656 36.656 23.594 1 98.69 291 VAL A C 1
ATOM 2422 O O . VAL A 1 291 ? -14.375 37.781 23.172 1 98.69 291 VAL A O 1
ATOM 2425 N N . LYS A 1 292 ? -15.82 36.062 23.391 1 98.31 292 LYS A N 1
ATOM 2426 C CA . LYS A 1 292 ? -16.906 36.781 22.719 1 98.31 292 LYS A CA 1
ATOM 2427 C C . LYS A 1 292 ? -17.203 38.094 23.422 1 98.31 292 LYS A C 1
ATOM 2429 O O . LYS A 1 292 ? -17.234 39.156 22.781 1 98.31 292 LYS A O 1
ATOM 2434 N N . ASN A 1 293 ? -17.406 38.125 24.703 1 98.38 293 ASN A N 1
ATOM 2435 C CA . ASN A 1 293 ? -17.766 39.281 25.469 1 98.38 293 ASN A CA 1
ATOM 2436 C C . ASN A 1 293 ? -16.688 40.375 25.391 1 98.38 293 ASN A C 1
ATOM 2438 O O . ASN A 1 293 ? -17 41.562 25.344 1 98.38 293 ASN A O 1
ATOM 2442 N N . LYS A 1 294 ? -15.531 39.906 25.375 1 98.06 294 LYS A N 1
ATOM 2443 C CA . LYS A 1 294 ? -14.422 40.844 25.469 1 98.06 294 LYS A CA 1
ATOM 2444 C C . LYS A 1 294 ? -14.094 41.438 24.094 1 98.06 294 LYS A C 1
ATOM 2446 O O . LYS A 1 294 ? -13.836 42.656 23.984 1 98.06 294 LYS A O 1
ATOM 2451 N N . TYR A 1 295 ? -14.07 40.625 23.094 1 97.56 295 TYR A N 1
ATOM 2452 C CA . TYR A 1 295 ? -13.5 41.062 21.828 1 97.56 295 TYR A CA 1
ATOM 2453 C C . TYR A 1 295 ? -14.57 41.156 20.75 1 97.56 295 TYR A C 1
ATOM 2455 O O . TYR A 1 295 ? -14.375 41.844 19.734 1 97.56 295 TYR A O 1
ATOM 2463 N N . PHE A 1 296 ? -15.664 40.469 20.969 1 97.88 296 PHE A N 1
ATOM 2464 C CA . PHE A 1 296 ? -16.734 40.469 19.984 1 97.88 296 PHE A CA 1
ATOM 2465 C C . PHE A 1 296 ? -18.094 40.688 20.641 1 97.88 296 PHE A C 1
ATOM 2467 O O . PHE A 1 296 ? -19.016 39.906 20.422 1 97.88 296 PHE A O 1
ATOM 2474 N N . PRO A 1 297 ? -18.266 41.781 21.25 1 96.94 297 PRO A N 1
ATOM 2475 C CA . PRO A 1 297 ? -19.5 42 22 1 96.94 297 PRO A CA 1
ATOM 2476 C C . PRO A 1 297 ? -20.719 42.125 21.094 1 96.94 297 PRO A C 1
ATOM 2478 O O . PRO A 1 297 ? -21.859 41.969 21.547 1 96.94 297 PRO A O 1
ATOM 2481 N N . HIS A 1 298 ? -20.547 42.438 19.875 1 96.81 298 HIS A N 1
ATOM 2482 C CA . HIS A 1 298 ? -21.641 42.625 18.922 1 96.81 298 HIS A CA 1
ATOM 2483 C C . HIS A 1 298 ? -22.234 41.281 18.516 1 96.81 298 HIS A C 1
ATOM 2485 O O . HIS A 1 298 ? -23.312 41.219 17.922 1 96.81 298 HIS A O 1
ATOM 2491 N N . LYS A 1 299 ? -21.547 40.219 18.75 1 96.62 299 LYS A N 1
ATOM 2492 C CA . LYS A 1 299 ? -22 38.906 18.344 1 96.62 299 LYS A CA 1
ATOM 2493 C C . LYS A 1 299 ? -22.828 38.25 19.453 1 96.62 299 LYS A C 1
ATOM 2495 O O . LYS A 1 299 ? -22.594 38.5 20.641 1 96.62 299 LYS A O 1
ATOM 2500 N N . ASN A 1 300 ? -23.781 37.438 19.062 1 95.81 300 ASN A N 1
ATOM 2501 C CA . ASN A 1 300 ? -24.547 36.625 20.016 1 95.81 300 ASN A CA 1
ATOM 2502 C C . ASN A 1 300 ? -23.75 35.406 20.484 1 95.81 300 ASN A C 1
ATOM 2504 O O . ASN A 1 300 ? -23.859 35 21.641 1 95.81 300 ASN A O 1
ATOM 2508 N N . SER A 1 301 ? -23.094 34.781 19.641 1 96.06 301 SER A N 1
ATOM 2509 C CA . SER A 1 301 ? -22.156 33.688 19.859 1 96.06 301 SER A CA 1
ATOM 2510 C C . SER A 1 301 ? -20.875 33.875 19.078 1 96.06 301 SER A C 1
ATOM 2512 O O . SER A 1 301 ? -20.875 34.5 18 1 96.06 301 SER A O 1
ATOM 2514 N N . LEU A 1 302 ? -19.812 33.438 19.703 1 97.12 302 LEU A N 1
ATOM 2515 C CA . LEU A 1 302 ? -18.531 33.656 19.047 1 97.12 302 LEU A CA 1
ATOM 2516 C C . LEU A 1 302 ? -18.516 33 17.672 1 97.12 302 LEU A C 1
ATOM 2518 O O . LEU A 1 302 ? -18.031 33.594 16.703 1 97.12 302 LEU A O 1
ATOM 2522 N N . PHE A 1 303 ? -18.969 31.719 17.594 1 97.38 303 PHE A N 1
ATOM 2523 C CA . PHE A 1 303 ? -19.109 30.969 16.359 1 97.38 303 PHE A CA 1
ATOM 2524 C C . PHE A 1 303 ? -20.531 30.422 16.219 1 97.38 303 PHE A C 1
ATOM 2526 O O . PHE A 1 303 ? -21.297 30.406 17.188 1 97.38 303 PHE A O 1
ATOM 2533 N N . THR A 1 304 ? -20.828 30.062 14.93 1 94.31 304 THR A N 1
ATOM 2534 C CA . THR A 1 304 ? -22.125 29.438 14.711 1 94.31 304 THR A CA 1
ATOM 2535 C C . THR A 1 304 ? -22.281 28.203 15.586 1 94.31 304 THR A C 1
ATOM 2537 O O . THR A 1 304 ? -21.438 27.312 15.578 1 94.31 304 THR A O 1
ATOM 2540 N N . PRO A 1 305 ? -23.328 28.188 16.359 1 95.12 305 PRO A N 1
ATOM 2541 C CA . PRO A 1 305 ? -23.547 27.031 17.234 1 95.12 305 PRO A CA 1
ATOM 2542 C C . PRO A 1 305 ? -23.688 25.719 16.453 1 95.12 305 PRO A C 1
ATOM 2544 O O . PRO A 1 305 ? -24.219 25.719 15.328 1 95.12 305 PRO A O 1
ATOM 2547 N N . VAL A 1 306 ? -23.312 24.641 17.078 1 96.38 306 VAL A N 1
ATOM 2548 C CA . VAL A 1 306 ? -23.406 23.328 16.453 1 96.38 306 VAL A CA 1
ATOM 2549 C C . VAL A 1 306 ? -24.844 22.828 16.5 1 96.38 306 VAL A C 1
ATOM 2551 O O . VAL A 1 306 ? -25.5 22.891 17.547 1 96.38 306 VAL A O 1
ATOM 2554 N N . ASN A 1 307 ? -25.328 22.438 15.367 1 96.62 307 ASN A N 1
ATOM 2555 C CA . ASN A 1 307 ? -26.609 21.75 15.344 1 96.62 307 ASN A CA 1
ATOM 2556 C C . ASN A 1 307 ? -26.438 20.25 15.594 1 96.62 307 ASN A C 1
ATOM 2558 O O . ASN A 1 307 ? -26.219 19.484 14.656 1 96.62 307 ASN A O 1
ATOM 2562 N N . TRP A 1 308 ? -26.656 19.844 16.828 1 96.94 308 TRP A N 1
ATOM 2563 C CA . TRP A 1 308 ? -26.359 18.484 17.234 1 96.94 308 TRP A CA 1
ATOM 2564 C C . TRP A 1 308 ? -27.359 17.5 16.625 1 96.94 308 TRP A C 1
ATOM 2566 O O . TRP A 1 308 ? -27.062 16.312 16.5 1 96.94 308 TRP A O 1
ATOM 2576 N N . GLU A 1 309 ? -28.531 17.938 16.281 1 96.44 309 GLU A N 1
ATOM 2577 C CA . GLU A 1 309 ? -29.516 17.078 15.633 1 96.44 309 GLU A CA 1
ATOM 2578 C C . GLU A 1 309 ? -29.062 16.688 14.234 1 96.44 309 GLU A C 1
ATOM 2580 O O . GLU A 1 309 ? -29.344 15.57 13.773 1 96.44 309 GLU A O 1
ATOM 2585 N N . GLU A 1 310 ? -28.328 17.562 13.711 1 95.56 310 GLU A N 1
ATOM 2586 C CA . GLU A 1 310 ? -27.906 17.344 12.328 1 95.56 310 GLU A CA 1
ATOM 2587 C C . GLU A 1 310 ? -26.484 16.797 12.273 1 95.56 310 GLU A C 1
ATOM 2589 O O . GLU A 1 310 ? -26.016 16.375 11.219 1 95.56 310 GLU A O 1
ATOM 2594 N N . TYR A 1 311 ? -25.828 16.828 13.414 1 96 311 TYR A N 1
ATOM 2595 C CA . TYR A 1 311 ? -24.453 16.359 13.438 1 96 311 TYR A CA 1
ATOM 2596 C C . TYR A 1 311 ? -24.375 14.852 13.219 1 96 311 TYR A C 1
ATOM 2598 O O . TYR A 1 311 ? -24.953 14.078 13.984 1 96 311 TYR A O 1
ATOM 2606 N N . GLU A 1 312 ? -23.672 14.438 12.125 1 93.75 312 GLU A N 1
ATOM 2607 C CA . GLU A 1 312 ? -23.438 13.031 11.82 1 93.75 312 GLU A CA 1
ATOM 2608 C C . GLU A 1 312 ? -21.969 12.656 12.008 1 93.75 312 GLU A C 1
ATOM 2610 O O . GLU A 1 312 ? -21.109 13.109 11.25 1 93.75 312 GLU A O 1
ATOM 2615 N N . GLN A 1 313 ? -21.766 11.859 13.07 1 94.81 313 GLN A N 1
ATOM 2616 C CA . GLN A 1 313 ? -20.406 11.359 13.258 1 94.81 313 GLN A CA 1
ATOM 2617 C C . GLN A 1 313 ? -19.969 10.5 12.07 1 94.81 313 GLN A C 1
ATOM 2619 O O . GLN A 1 313 ? -20.797 9.812 11.461 1 94.81 313 GLN A O 1
ATOM 2624 N N . ASN A 1 314 ? -18.688 10.555 11.695 1 93.62 314 ASN A N 1
ATOM 2625 C CA . ASN A 1 314 ? -18.078 9.797 10.609 1 93.62 314 ASN A CA 1
ATOM 2626 C C . ASN A 1 314 ? -16.562 9.641 10.82 1 93.62 314 ASN A C 1
ATOM 2628 O O . ASN A 1 314 ? -15.773 10.344 10.188 1 93.62 314 ASN A O 1
ATOM 2632 N N . TYR A 1 315 ? -16.188 8.664 11.641 1 91.56 315 TYR A N 1
ATOM 2633 C CA . TYR A 1 315 ? -14.805 8.625 12.094 1 91.56 315 TYR A CA 1
ATOM 2634 C C . TYR A 1 315 ? -14.117 7.34 11.656 1 91.56 315 TYR A C 1
ATOM 2636 O O . TYR A 1 315 ? -12.938 7.133 11.93 1 91.56 315 TYR A O 1
ATOM 2644 N N . THR A 1 316 ? -14.836 6.473 11.047 1 86.94 316 THR A N 1
ATOM 2645 C CA . THR A 1 316 ? -14.289 5.238 10.492 1 86.94 316 THR A CA 1
ATOM 2646 C C . THR A 1 316 ? -15.078 4.797 9.266 1 86.94 316 THR A C 1
ATOM 2648 O O . THR A 1 316 ? -16.203 5.258 9.047 1 86.94 316 THR A O 1
ATOM 2651 N N . LEU A 1 317 ? -14.469 4.074 8.422 1 86.19 317 LEU A N 1
ATOM 2652 C CA . LEU A 1 317 ? -15.188 3.461 7.312 1 86.19 317 LEU A CA 1
ATOM 2653 C C . LEU A 1 317 ? -15.883 2.178 7.754 1 86.19 317 LEU A C 1
ATOM 2655 O O . LEU A 1 317 ? -15.227 1.149 7.949 1 86.19 317 LEU A O 1
ATOM 2659 N N . THR A 1 318 ? -17.109 2.219 7.898 1 78.5 318 THR A N 1
ATOM 2660 C CA . THR A 1 318 ? -17.875 1.157 8.547 1 78.5 318 THR A CA 1
ATOM 2661 C C . THR A 1 318 ? -17.984 -0.062 7.637 1 78.5 318 THR A C 1
ATOM 2663 O O . THR A 1 318 ? -18.234 -1.175 8.109 1 78.5 318 THR A O 1
ATOM 2666 N N . HIS A 1 319 ? -17.781 0.124 6.43 1 77.81 319 HIS A N 1
ATOM 2667 C CA . HIS A 1 319 ? -17.984 -0.981 5.5 1 77.81 319 HIS A CA 1
ATOM 2668 C C . HIS A 1 319 ? -16.734 -1.871 5.422 1 77.81 319 HIS A C 1
ATOM 2670 O O . HIS A 1 319 ? -16.781 -2.947 4.82 1 77.81 319 HIS A O 1
ATOM 2676 N N . MET A 1 320 ? -15.633 -1.512 5.988 1 81.69 320 MET A N 1
ATOM 2677 C CA . MET A 1 320 ? -14.438 -2.338 6.027 1 81.69 320 MET A CA 1
ATOM 2678 C C . MET A 1 320 ? -14.031 -2.65 7.465 1 81.69 320 MET A C 1
ATOM 2680 O O . MET A 1 320 ? -14.094 -1.778 8.336 1 81.69 320 MET A O 1
ATOM 2684 N N . LEU A 1 321 ? -13.719 -3.895 7.691 1 87.25 321 LEU A N 1
ATOM 2685 C CA . LEU A 1 321 ? -13.32 -4.324 9.031 1 87.25 321 LEU A CA 1
ATOM 2686 C C . LEU A 1 321 ? -11.93 -3.787 9.375 1 87.25 321 LEU A C 1
ATOM 2688 O O . LEU A 1 321 ? -11.055 -3.711 8.516 1 87.25 321 LEU A O 1
ATOM 2692 N N . SER A 1 322 ? -11.789 -3.502 10.648 1 89.75 322 SER A N 1
ATOM 2693 C CA . SER A 1 322 ? -10.523 -2.965 11.141 1 89.75 322 SER A CA 1
ATOM 2694 C C . SER A 1 322 ? -9.367 -3.893 10.805 1 89.75 322 SER A C 1
ATOM 2696 O O . SER A 1 322 ? -8.297 -3.436 10.383 1 89.75 322 SER A O 1
ATOM 2698 N N . LYS A 1 323 ? -9.609 -5.133 10.961 1 91.19 323 LYS A N 1
ATOM 2699 C CA . LYS A 1 323 ? -8.555 -6.109 10.711 1 91.19 323 LYS A CA 1
ATOM 2700 C C . LYS A 1 323 ? -8.125 -6.094 9.242 1 91.19 323 LYS A C 1
ATOM 2702 O O . LYS A 1 323 ? -6.953 -6.293 8.93 1 91.19 323 LYS A O 1
ATOM 2707 N N . ASP A 1 324 ? -9.008 -5.84 8.297 1 92.75 324 ASP A N 1
ATOM 2708 C CA . ASP A 1 324 ? -8.672 -5.75 6.879 1 92.75 324 ASP A CA 1
ATOM 2709 C C . ASP A 1 324 ? -7.75 -4.562 6.609 1 92.75 324 ASP A C 1
ATOM 2711 O O . ASP A 1 324 ? -6.793 -4.676 5.84 1 92.75 324 ASP A O 1
ATOM 2715 N N . TRP A 1 325 ? -8.008 -3.486 7.305 1 93.56 325 TRP A N 1
ATOM 2716 C CA . TRP A 1 325 ? -7.141 -2.32 7.191 1 93.56 325 TRP A CA 1
ATOM 2717 C C . TRP A 1 325 ? -5.746 -2.627 7.73 1 93.56 325 TRP A C 1
ATOM 2719 O O . TRP A 1 325 ? -4.742 -2.166 7.18 1 93.56 325 TRP A O 1
ATOM 2729 N N . ASP A 1 326 ? -5.738 -3.348 8.82 1 95.69 326 ASP A N 1
ATOM 2730 C CA . ASP A 1 326 ? -4.453 -3.75 9.375 1 95.69 326 ASP A CA 1
ATOM 2731 C C . ASP A 1 326 ? -3.637 -4.543 8.352 1 95.69 326 ASP A C 1
ATOM 2733 O O . ASP A 1 326 ? -2.439 -4.305 8.188 1 95.69 326 ASP A O 1
ATOM 2737 N N . ASP A 1 327 ? -4.281 -5.445 7.684 1 95.62 327 ASP A N 1
ATOM 2738 C CA . ASP A 1 327 ? -3.605 -6.285 6.699 1 95.62 327 ASP A CA 1
ATOM 2739 C C . ASP A 1 327 ? -3.109 -5.457 5.516 1 95.62 327 ASP A C 1
ATOM 2741 O O . ASP A 1 327 ? -2 -5.672 5.023 1 95.62 327 ASP A O 1
ATOM 2745 N N . VAL A 1 328 ? -3.924 -4.547 5.062 1 96.5 328 VAL A N 1
ATOM 2746 C CA . VAL A 1 328 ? -3.537 -3.678 3.957 1 96.5 328 VAL A CA 1
ATOM 2747 C C . VAL A 1 328 ? -2.342 -2.822 4.367 1 96.5 328 VAL A C 1
ATOM 2749 O O . VAL A 1 328 ? -1.364 -2.713 3.623 1 96.5 328 VAL A O 1
ATOM 2752 N N . ALA A 1 329 ? -2.402 -2.246 5.559 1 96.94 329 ALA A N 1
ATOM 2753 C CA . ALA A 1 329 ? -1.311 -1.418 6.059 1 96.94 329 ALA A CA 1
ATOM 2754 C C . ALA A 1 329 ? -0.028 -2.232 6.207 1 96.94 329 ALA A C 1
ATOM 2756 O O . ALA A 1 329 ? 1.063 -1.743 5.906 1 96.94 329 ALA A O 1
ATOM 2757 N N . ASP A 1 330 ? -0.151 -3.447 6.68 1 96.94 330 ASP A N 1
ATOM 2758 C CA . ASP A 1 330 ? 1.002 -4.336 6.801 1 96.94 330 ASP A CA 1
ATOM 2759 C C . ASP A 1 330 ? 1.644 -4.59 5.438 1 96.94 330 ASP A C 1
ATOM 2761 O O . ASP A 1 330 ? 2.871 -4.605 5.316 1 96.94 330 ASP A O 1
ATOM 2765 N N . PHE A 1 331 ? 0.79 -4.852 4.477 1 97.5 331 PHE A N 1
ATOM 2766 C CA . PHE A 1 331 ? 1.266 -5.078 3.119 1 97.5 331 PHE A CA 1
ATOM 2767 C C . PHE A 1 331 ? 2.043 -3.871 2.609 1 97.5 331 PHE A C 1
ATOM 2769 O O . PHE A 1 331 ? 3.145 -4.016 2.074 1 97.5 331 PHE A O 1
ATOM 2776 N N . ILE A 1 332 ? 1.519 -2.689 2.812 1 96.81 332 ILE A N 1
ATOM 2777 C CA . ILE A 1 332 ? 2.17 -1.453 2.391 1 96.81 332 ILE A CA 1
ATOM 2778 C C . ILE A 1 332 ? 3.498 -1.294 3.123 1 96.81 332 ILE A C 1
ATOM 2780 O O . ILE A 1 332 ? 4.52 -0.975 2.51 1 96.81 332 ILE A O 1
ATOM 2784 N N . ALA A 1 333 ? 3.463 -1.522 4.434 1 95.69 333 ALA A N 1
ATOM 2785 C CA . ALA A 1 333 ? 4.668 -1.404 5.25 1 95.69 333 ALA A CA 1
ATOM 2786 C C . ALA A 1 333 ? 5.766 -2.338 4.746 1 95.69 333 ALA A C 1
ATOM 2788 O O . ALA A 1 333 ? 6.934 -1.954 4.684 1 95.69 333 ALA A O 1
ATOM 2789 N N . GLN A 1 334 ? 5.395 -3.516 4.379 1 95.12 334 GLN A N 1
ATOM 2790 C CA . GLN A 1 334 ? 6.367 -4.48 3.879 1 95.12 334 GLN A CA 1
ATOM 2791 C C . GLN A 1 334 ? 7.008 -3.998 2.58 1 95.12 334 GLN A C 1
ATOM 2793 O O . GLN A 1 334 ? 8.203 -4.184 2.365 1 95.12 334 GLN A O 1
ATOM 2798 N N . ILE A 1 335 ? 6.195 -3.486 1.702 1 94.06 335 ILE A N 1
ATOM 2799 C CA . ILE A 1 335 ? 6.711 -2.938 0.453 1 94.06 335 ILE A CA 1
ATOM 2800 C C . ILE A 1 335 ? 7.738 -1.851 0.751 1 94.06 335 ILE A C 1
ATOM 2802 O O . ILE A 1 335 ? 8.836 -1.856 0.191 1 94.06 335 ILE A O 1
ATOM 2806 N N . ILE A 1 336 ? 7.402 -0.962 1.651 1 94.25 336 ILE A N 1
ATOM 2807 C CA . ILE A 1 336 ? 8.258 0.17 1.985 1 94.25 336 ILE A CA 1
ATOM 2808 C C . ILE A 1 336 ? 9.57 -0.334 2.586 1 94.25 336 ILE A C 1
ATOM 2810 O O . ILE A 1 336 ? 10.648 0.082 2.168 1 94.25 336 ILE A O 1
ATOM 2814 N N . VAL A 1 337 ? 9.469 -1.229 3.559 1 93.38 337 VAL A N 1
ATOM 2815 C CA . VAL A 1 337 ? 10.641 -1.751 4.246 1 93.38 337 VAL A CA 1
ATOM 2816 C C . VAL A 1 337 ? 11.555 -2.453 3.246 1 93.38 337 VAL A C 1
ATOM 2818 O O . VAL A 1 337 ? 12.773 -2.258 3.264 1 93.38 337 VAL A O 1
ATOM 2821 N N . SER A 1 338 ? 10.984 -3.27 2.371 1 92.44 338 SER A N 1
ATOM 2822 C CA . SER A 1 338 ? 11.766 -3.998 1.374 1 92.44 338 SER A CA 1
ATOM 2823 C C . SER A 1 338 ? 12.523 -3.043 0.458 1 92.44 338 SER A C 1
ATOM 2825 O O . SER A 1 338 ? 13.711 -3.234 0.198 1 92.44 338 SER A O 1
ATOM 2827 N N . LYS A 1 339 ? 11.875 -2.033 -0.023 1 92.12 339 LYS A N 1
ATOM 2828 C CA . LYS A 1 339 ? 12.508 -1.065 -0.918 1 92.12 339 LYS A CA 1
ATOM 2829 C C . LYS A 1 339 ? 13.555 -0.242 -0.184 1 92.12 339 LYS A C 1
ATOM 2831 O O . LYS A 1 339 ? 14.609 0.081 -0.749 1 92.12 339 LYS A O 1
ATOM 2836 N N . ASN A 1 340 ? 13.266 0.069 1.038 1 92.31 340 ASN A N 1
ATOM 2837 C CA . ASN A 1 340 ? 14.227 0.826 1.833 1 92.31 340 ASN A CA 1
ATOM 2838 C C . ASN A 1 340 ? 15.508 0.035 2.064 1 92.31 340 ASN A C 1
ATOM 2840 O O . ASN A 1 340 ? 16.594 0.609 2.113 1 92.31 340 ASN A O 1
ATOM 2844 N N . GLU A 1 341 ? 15.375 -1.235 2.25 1 92.19 341 GLU A N 1
ATOM 2845 C CA . GLU A 1 341 ? 16.562 -2.082 2.414 1 92.19 341 GLU A CA 1
ATOM 2846 C C . GLU A 1 341 ? 17.438 -2.051 1.167 1 92.19 341 GLU A C 1
ATOM 2848 O O . GLU A 1 341 ? 18.656 -1.993 1.268 1 92.19 341 GLU A O 1
ATOM 2853 N N . ILE A 1 342 ? 16.859 -2.086 0.06 1 92.38 342 ILE A N 1
ATOM 2854 C CA . ILE A 1 342 ? 17.594 -2.014 -1.198 1 92.38 342 ILE A CA 1
ATOM 2855 C C . ILE A 1 342 ? 18.281 -0.657 -1.315 1 92.38 342 ILE A C 1
ATOM 2857 O O . ILE A 1 342 ? 19.453 -0.581 -1.673 1 92.38 342 ILE A O 1
ATOM 2861 N N . ILE A 1 343 ? 17.578 0.404 -1.016 1 92.75 343 ILE A N 1
ATOM 2862 C CA . ILE A 1 343 ? 18.094 1.763 -1.113 1 92.75 343 ILE A CA 1
ATOM 2863 C C . ILE A 1 343 ? 19.297 1.925 -0.173 1 92.75 343 ILE A C 1
ATOM 2865 O O . ILE A 1 343 ? 20.328 2.455 -0.567 1 92.75 343 ILE A O 1
ATOM 2869 N N . SER A 1 344 ? 19.078 1.417 1.027 1 93.44 344 SER A N 1
ATOM 2870 C CA . SER A 1 344 ? 20.156 1.502 2.004 1 93.44 344 SER A CA 1
ATOM 2871 C C . SER A 1 344 ? 21.391 0.749 1.528 1 93.44 344 SER A C 1
ATOM 2873 O O . SER A 1 344 ? 22.516 1.229 1.685 1 93.44 344 SER A O 1
ATOM 2875 N N . SER A 1 345 ? 21.188 -0.406 0.982 1 94.25 345 SER A N 1
ATOM 2876 C CA . SER A 1 345 ? 22.297 -1.21 0.462 1 94.25 345 SER A CA 1
ATOM 2877 C C . SER A 1 345 ? 23 -0.498 -0.682 1 94.25 345 SER A C 1
ATOM 2879 O O . SER A 1 345 ? 24.234 -0.491 -0.745 1 94.25 345 SER A O 1
ATOM 2881 N N . LEU A 1 346 ? 22.266 0.111 -1.514 1 94.44 346 LEU A N 1
ATOM 2882 C CA . LEU A 1 346 ? 22.828 0.828 -2.648 1 94.44 346 LEU A CA 1
ATOM 2883 C C . LEU A 1 346 ? 23.594 2.059 -2.184 1 94.44 346 LEU A C 1
ATOM 2885 O O . LEU A 1 346 ? 24.656 2.381 -2.736 1 94.44 346 LEU A O 1
ATOM 2889 N N . LYS A 1 347 ? 23.062 2.76 -1.185 1 94.06 347 LYS A N 1
ATOM 2890 C CA . LYS A 1 347 ? 23.766 3.924 -0.642 1 94.06 347 LYS A CA 1
ATOM 2891 C C . LYS A 1 347 ? 25.094 3.529 -0.02 1 94.06 347 LYS A C 1
ATOM 2893 O O . LYS A 1 347 ? 26.094 4.238 -0.173 1 94.06 347 LYS A O 1
ATOM 2898 N N . GLU A 1 348 ? 25.078 2.389 0.63 1 94.25 348 GLU A N 1
ATOM 2899 C CA . GLU A 1 348 ? 26.312 1.885 1.225 1 94.25 348 GLU A CA 1
ATOM 2900 C C . GLU A 1 348 ? 27.328 1.514 0.151 1 94.25 348 GLU A C 1
ATOM 2902 O O . GLU A 1 348 ? 28.516 1.807 0.288 1 94.25 348 GLU A O 1
ATOM 2907 N N . GLN A 1 349 ? 26.922 0.894 -0.843 1 95.06 349 GLN A N 1
ATOM 2908 C CA . GLN A 1 349 ? 27.812 0.524 -1.946 1 95.06 349 GLN A CA 1
ATOM 2909 C C . GLN A 1 349 ? 28.375 1.761 -2.633 1 95.06 349 GLN A C 1
ATOM 2911 O O . GLN A 1 349 ? 29.547 1.769 -3.041 1 95.06 349 GLN A O 1
ATOM 2916 N N . LEU A 1 350 ? 27.562 2.732 -2.76 1 94.19 350 LEU A N 1
ATOM 2917 C CA . LEU A 1 350 ? 27.984 3.977 -3.391 1 94.19 350 LEU A CA 1
ATOM 2918 C C . LEU A 1 350 ? 29.047 4.68 -2.547 1 94.19 350 LEU A C 1
ATOM 2920 O O . LEU A 1 350 ? 30.016 5.215 -3.08 1 94.19 350 LEU A O 1
ATOM 2924 N N . GLU A 1 351 ? 28.797 4.734 -1.266 1 93.44 351 GLU A N 1
ATOM 2925 C CA . GLU A 1 351 ? 29.766 5.336 -0.367 1 93.44 351 GLU A CA 1
ATOM 2926 C C . GLU A 1 351 ? 31.109 4.613 -0.442 1 93.44 351 GLU A C 1
ATOM 2928 O O . GLU A 1 351 ? 32.156 5.246 -0.417 1 93.44 351 GLU A O 1
ATOM 2933 N N . LEU A 1 352 ? 31.078 3.297 -0.6 1 91.75 352 LEU A N 1
ATOM 2934 C CA . LEU A 1 352 ? 32.281 2.494 -0.706 1 91.75 352 LEU A CA 1
ATOM 2935 C C . LEU A 1 352 ? 33 2.738 -2.039 1 91.75 352 LEU A C 1
ATOM 2937 O O . LEU A 1 352 ? 34.219 2.807 -2.098 1 91.75 352 LEU A O 1
ATOM 2941 N N . ALA A 1 353 ? 32.344 2.863 -3.051 1 89.94 353 ALA A N 1
ATOM 2942 C CA . ALA A 1 353 ? 32.906 3.088 -4.383 1 89.94 353 ALA A CA 1
ATOM 2943 C C . ALA A 1 353 ? 33.562 4.465 -4.477 1 89.94 353 ALA A C 1
ATOM 2945 O O . ALA A 1 353 ? 34.531 4.648 -5.223 1 89.94 353 ALA A O 1
ATOM 2946 N N . ARG A 1 354 ? 33.062 5.453 -3.73 1 86.06 354 ARG A N 1
ATOM 2947 C CA . ARG A 1 354 ? 33.625 6.809 -3.768 1 86.06 354 ARG A CA 1
ATOM 2948 C C . ARG A 1 354 ? 34.844 6.93 -2.891 1 86.06 354 ARG A C 1
ATOM 2950 O O . ARG A 1 354 ? 35.656 7.836 -3.078 1 86.06 354 ARG A O 1
ATOM 2957 N N . LYS A 1 355 ? 35 6.09 -1.989 1 87.56 355 LYS A N 1
ATOM 2958 C CA . LYS A 1 355 ? 36.219 6.082 -1.167 1 87.56 355 LYS A CA 1
ATOM 2959 C C . LYS A 1 355 ? 37.375 5.391 -1.887 1 87.56 355 LYS A C 1
ATOM 2961 O O . LYS A 1 355 ? 38.531 5.688 -1.631 1 87.56 355 LYS A O 1
ATOM 2966 N N . ASP A 1 356 ? 37.094 4.484 -2.744 1 65.56 356 ASP A N 1
ATOM 2967 C CA . ASP A 1 356 ? 38.156 3.82 -3.504 1 65.56 356 ASP A CA 1
ATOM 2968 C C . ASP A 1 356 ? 38.531 4.633 -4.742 1 65.56 356 ASP A C 1
ATOM 2970 O O . ASP A 1 356 ? 39.688 4.645 -5.152 1 65.56 356 ASP A O 1
ATOM 2974 N N . MET B 1 1 ? 15.133 -45.781 -23.344 1 97.06 1 MET B N 1
ATOM 2975 C CA . MET B 1 1 ? 14.914 -45.5 -21.922 1 97.06 1 MET B CA 1
ATOM 2976 C C . MET B 1 1 ? 13.43 -45.312 -21.625 1 97.06 1 MET B C 1
ATOM 2978 O O . MET B 1 1 ? 12.617 -45.219 -22.547 1 97.06 1 MET B O 1
ATOM 2982 N N . THR B 1 2 ? 13.102 -45.312 -20.312 1 98.19 2 THR B N 1
ATOM 2983 C CA . THR B 1 2 ? 11.719 -45.125 -19.891 1 98.19 2 THR B CA 1
ATOM 2984 C C . THR B 1 2 ? 11.555 -43.75 -19.234 1 98.19 2 THR B C 1
ATOM 2986 O O . THR B 1 2 ? 12.406 -43.312 -18.453 1 98.19 2 THR B O 1
ATOM 2989 N N . ALA B 1 3 ? 10.469 -43.094 -19.672 1 98.5 3 ALA B N 1
ATOM 2990 C CA . ALA B 1 3 ? 10.18 -41.781 -19.094 1 98.5 3 ALA B CA 1
ATOM 2991 C C . ALA B 1 3 ? 8.766 -41.719 -18.531 1 98.5 3 ALA B C 1
ATOM 2993 O O . ALA B 1 3 ? 7.836 -42.281 -19.125 1 98.5 3 ALA B O 1
ATOM 2994 N N . TYR B 1 4 ? 8.648 -41.219 -17.359 1 98.69 4 TYR B N 1
ATOM 2995 C CA . TYR B 1 4 ? 7.383 -40.719 -16.828 1 98.69 4 TYR B CA 1
ATOM 2996 C C . TYR B 1 4 ? 7.27 -39.219 -17.016 1 98.69 4 TYR B C 1
ATOM 2998 O O . TYR B 1 4 ? 8.086 -38.438 -16.484 1 98.69 4 TYR B O 1
ATOM 3006 N N . LEU B 1 5 ? 6.316 -38.812 -17.766 1 98.56 5 LEU B N 1
ATOM 3007 C CA . LEU B 1 5 ? 6.078 -37.375 -18.047 1 98.56 5 LEU B CA 1
ATOM 3008 C C . LEU B 1 5 ? 4.82 -36.906 -17.328 1 98.56 5 LEU B C 1
ATOM 3010 O O . LEU B 1 5 ? 3.705 -37.188 -17.766 1 98.56 5 LEU B O 1
ATOM 3014 N N . HIS B 1 6 ? 5.035 -36.188 -16.203 1 98.5 6 HIS B N 1
ATOM 3015 C CA . HIS B 1 6 ? 3.949 -35.531 -15.516 1 98.5 6 HIS B CA 1
ATOM 3016 C C . HIS B 1 6 ? 3.592 -34.188 -16.203 1 98.5 6 HIS B C 1
ATOM 3018 O O . HIS B 1 6 ? 4.348 -33.219 -16.109 1 98.5 6 HIS B O 1
ATOM 3024 N N . ILE B 1 7 ? 2.445 -34.125 -16.828 1 97.19 7 ILE B N 1
ATOM 3025 C CA . ILE B 1 7 ? 2.139 -33 -17.688 1 97.19 7 ILE B CA 1
ATOM 3026 C C . ILE B 1 7 ? 1.425 -31.922 -16.875 1 97.19 7 ILE B C 1
ATOM 3028 O O . ILE B 1 7 ? 1.341 -30.766 -17.297 1 97.19 7 ILE B O 1
ATOM 3032 N N . GLY B 1 8 ? 0.919 -32.219 -15.75 1 85.19 8 GLY B N 1
ATOM 3033 C CA . GLY B 1 8 ? 0.522 -31.297 -14.695 1 85.19 8 GLY B CA 1
ATOM 3034 C C . GLY B 1 8 ? -0.477 -30.266 -15.156 1 85.19 8 GLY B C 1
ATOM 3035 O O . GLY B 1 8 ? -0.129 -29.094 -15.328 1 85.19 8 GLY B O 1
ATOM 3036 N N . THR B 1 9 ? -1.829 -30.562 -15.055 1 91.75 9 THR B N 1
ATOM 3037 C CA . THR B 1 9 ? -2.762 -29.438 -15.188 1 91.75 9 THR B CA 1
ATOM 3038 C C . THR B 1 9 ? -2.494 -28.375 -14.117 1 91.75 9 THR B C 1
ATOM 3040 O O . THR B 1 9 ? -2.115 -28.703 -12.992 1 91.75 9 THR B O 1
ATOM 3043 N N . THR B 1 10 ? -2.627 -27.156 -14.547 1 93.25 10 THR B N 1
ATOM 3044 C CA . THR B 1 10 ? -2.373 -26.094 -13.578 1 93.25 10 THR B CA 1
ATOM 3045 C C . THR B 1 10 ? -3.287 -26.25 -12.367 1 93.25 10 THR B C 1
ATOM 3047 O O . THR B 1 10 ? -4.426 -26.703 -12.492 1 93.25 10 THR B O 1
ATOM 3050 N N . ASN B 1 11 ? -2.736 -25.922 -11.219 1 94.19 11 ASN B N 1
ATOM 3051 C CA . ASN B 1 11 ? -3.477 -25.844 -9.969 1 94.19 11 ASN B CA 1
ATOM 3052 C C . ASN B 1 11 ? -3.92 -27.219 -9.492 1 94.19 11 ASN B C 1
ATOM 3054 O O . ASN B 1 11 ? -5.027 -27.375 -8.977 1 94.19 11 ASN B O 1
ATOM 3058 N N . THR B 1 12 ? -3.105 -28.234 -9.75 1 95.88 12 THR B N 1
ATOM 3059 C CA . THR B 1 12 ? -3.404 -29.594 -9.273 1 95.88 12 THR B CA 1
ATOM 3060 C C . THR B 1 12 ? -2.285 -30.109 -8.375 1 95.88 12 THR B C 1
ATOM 3062 O O . THR B 1 12 ? -1.96 -31.297 -8.406 1 95.88 12 THR B O 1
ATOM 3065 N N . GLY B 1 13 ? -1.613 -29.203 -7.688 1 93.44 13 GLY B N 1
ATOM 3066 C CA . GLY B 1 13 ? -0.6 -29.594 -6.723 1 93.44 13 GLY B CA 1
ATOM 3067 C C . GLY B 1 13 ? 0.766 -29.812 -7.348 1 93.44 13 GLY B C 1
ATOM 3068 O O . GLY B 1 13 ? 1.559 -30.625 -6.855 1 93.44 13 GLY B O 1
ATOM 3069 N N . ASN B 1 14 ? 1.068 -29.109 -8.414 1 94.31 14 ASN B N 1
ATOM 3070 C CA . ASN B 1 14 ? 2.32 -29.281 -9.148 1 94.31 14 ASN B CA 1
ATOM 3071 C C . ASN B 1 14 ? 3.52 -28.844 -8.305 1 94.31 14 ASN B C 1
ATOM 3073 O O . ASN B 1 14 ? 4.555 -29.516 -8.305 1 94.31 14 ASN B O 1
ATOM 3077 N N . GLN B 1 15 ? 3.359 -27.766 -7.605 1 91.88 15 GLN B N 1
ATOM 3078 C CA . GLN B 1 15 ? 4.473 -27.281 -6.789 1 91.88 15 GLN B CA 1
ATOM 3079 C C . GLN B 1 15 ? 4.848 -28.312 -5.723 1 91.88 15 GLN B C 1
ATOM 3081 O O . GLN B 1 15 ? 6.027 -28.484 -5.418 1 91.88 15 GLN B O 1
ATOM 3086 N N . GLU B 1 16 ? 3.875 -28.906 -5.18 1 93.06 16 GLU B N 1
ATOM 3087 C CA . GLU B 1 16 ? 4.109 -29.922 -4.168 1 93.06 16 GLU B CA 1
ATOM 3088 C C . GLU B 1 16 ? 4.828 -31.141 -4.762 1 93.06 16 GLU B C 1
ATOM 3090 O O . GLU B 1 16 ? 5.816 -31.609 -4.199 1 93.06 16 GLU B O 1
ATOM 3095 N N . LYS B 1 17 ? 4.426 -31.625 -5.875 1 95.44 17 LYS B N 1
ATOM 3096 C CA . LYS B 1 17 ? 5.027 -32.781 -6.527 1 95.44 17 LYS B CA 1
ATOM 3097 C C . LYS B 1 17 ? 6.438 -32.469 -7.023 1 95.44 17 LYS B C 1
ATOM 3099 O O . LYS B 1 17 ? 7.371 -33.25 -6.789 1 95.44 17 LYS B O 1
ATOM 3104 N N . GLN B 1 18 ? 6.555 -31.344 -7.66 1 95.5 18 GLN B N 1
ATOM 3105 C CA . GLN B 1 18 ? 7.848 -30.922 -8.195 1 95.5 18 GLN B CA 1
ATOM 3106 C C . GLN B 1 18 ? 8.852 -30.672 -7.078 1 95.5 18 GLN B C 1
ATOM 3108 O O . GLN B 1 18 ? 10.016 -31.078 -7.172 1 95.5 18 GLN B O 1
ATOM 3113 N N . GLY B 1 19 ? 8.336 -30 -6.031 1 94.62 19 GLY B N 1
ATOM 3114 C CA . GLY B 1 19 ? 9.188 -29.812 -4.875 1 94.62 19 GLY B CA 1
ATOM 3115 C C . GLY B 1 19 ? 9.648 -31.109 -4.238 1 94.62 19 GLY B C 1
ATOM 3116 O O . GLY B 1 19 ? 10.812 -31.25 -3.867 1 94.62 19 GLY B O 1
ATOM 3117 N N . PHE B 1 20 ? 8.797 -32.031 -4.129 1 95.88 20 PHE B N 1
ATOM 3118 C CA . PHE B 1 20 ? 9.086 -33.375 -3.582 1 95.88 20 PHE B CA 1
ATOM 3119 C C . PHE B 1 20 ? 10.164 -34.062 -4.398 1 95.88 20 PHE B C 1
ATOM 3121 O O . PHE B 1 20 ? 11.125 -34.594 -3.836 1 95.88 20 PHE B O 1
ATOM 3128 N N . LEU B 1 21 ? 10.062 -34.031 -5.723 1 96.44 21 LEU B N 1
ATOM 3129 C CA . LEU B 1 21 ? 11.016 -34.656 -6.617 1 96.44 21 LEU B CA 1
ATOM 3130 C C . LEU B 1 21 ? 12.391 -34.031 -6.488 1 96.44 21 LEU B C 1
ATOM 3132 O O . LEU B 1 21 ? 13.406 -34.75 -6.426 1 96.44 21 LEU B O 1
ATOM 3136 N N . MET B 1 22 ? 12.383 -32.719 -6.363 1 95.06 22 MET B N 1
ATOM 3137 C CA . MET B 1 22 ? 13.648 -32 -6.254 1 95.06 22 MET B CA 1
ATOM 3138 C C . MET B 1 22 ? 14.328 -32.281 -4.922 1 95.06 22 MET B C 1
ATOM 3140 O O . MET B 1 22 ? 15.539 -32.531 -4.879 1 95.06 22 MET B O 1
ATOM 3144 N N . GLN B 1 23 ? 13.578 -32.375 -3.912 1 94.94 23 GLN B N 1
ATOM 3145 C CA . GLN B 1 23 ? 14.117 -32.562 -2.568 1 94.94 23 GLN B CA 1
ATOM 3146 C C . GLN B 1 23 ? 14.633 -33.969 -2.365 1 94.94 23 GLN B C 1
ATOM 3148 O O . GLN B 1 23 ? 15.492 -34.219 -1.516 1 94.94 23 GLN B O 1
ATOM 3153 N N . ASN B 1 24 ? 14.18 -34.906 -3.125 1 96.94 24 ASN B N 1
ATOM 3154 C CA . ASN B 1 24 ? 14.5 -36.312 -2.908 1 96.94 24 ASN B CA 1
ATOM 3155 C C . ASN B 1 24 ? 15.289 -36.906 -4.082 1 96.94 24 ASN B C 1
ATOM 3157 O O . ASN B 1 24 ? 15.172 -38.094 -4.379 1 96.94 24 ASN B O 1
ATOM 3161 N N . GLU B 1 25 ? 15.969 -36.062 -4.762 1 95.94 25 GLU B N 1
ATOM 3162 C CA . GLU B 1 25 ? 16.703 -36.469 -5.957 1 95.94 25 GLU B CA 1
ATOM 3163 C C . GLU B 1 25 ? 17.625 -37.656 -5.664 1 95.94 25 GLU B C 1
ATOM 3165 O O . GLU B 1 25 ? 17.688 -38.625 -6.434 1 95.94 25 GLU B O 1
ATOM 3170 N N . GLU B 1 26 ? 18.375 -37.594 -4.562 1 96.12 26 GLU B N 1
ATOM 3171 C CA . GLU B 1 26 ? 19.328 -38.656 -4.211 1 96.12 26 GLU B CA 1
ATOM 3172 C C . GLU B 1 26 ? 18.609 -39.969 -3.891 1 96.12 26 GLU B C 1
ATOM 3174 O O . GLU B 1 26 ? 19.047 -41.031 -4.316 1 96.12 26 GLU B O 1
ATOM 3179 N N . LYS B 1 27 ? 17.562 -39.844 -3.217 1 96.69 27 LYS B N 1
ATOM 3180 C CA . LYS B 1 27 ? 16.797 -41.031 -2.855 1 96.69 27 LYS B CA 1
ATOM 3181 C C . LYS B 1 27 ? 16.156 -41.656 -4.086 1 96.69 27 LYS B C 1
ATOM 3183 O O . LYS B 1 27 ? 16.078 -42.875 -4.188 1 96.69 27 LYS B O 1
ATOM 3188 N N . LEU B 1 28 ? 15.711 -40.844 -4.945 1 97.56 28 LEU B N 1
ATOM 3189 C CA . LEU B 1 28 ? 15.148 -41.344 -6.195 1 97.56 28 LEU B CA 1
ATOM 3190 C C . LEU B 1 28 ? 16.203 -42.094 -7.012 1 97.56 28 LEU B C 1
ATOM 3192 O O . LEU B 1 28 ? 15.914 -43.156 -7.57 1 97.56 28 LEU B O 1
ATOM 3196 N N . LEU B 1 29 ? 17.359 -41.5 -7.023 1 96.56 29 LEU B N 1
ATOM 3197 C CA . LEU B 1 29 ? 18.453 -42.125 -7.758 1 96.56 29 LEU B CA 1
ATOM 3198 C C . LEU B 1 29 ? 18.75 -43.531 -7.207 1 96.56 29 LEU B C 1
ATOM 3200 O O . LEU B 1 29 ? 19.016 -44.469 -7.973 1 96.56 29 LEU B O 1
ATOM 3204 N N . GLN B 1 30 ? 18.719 -43.656 -5.945 1 96 30 GLN B N 1
ATOM 3205 C CA . GLN B 1 30 ? 18.953 -44.938 -5.289 1 96 30 GLN B CA 1
ATOM 3206 C C . GLN B 1 30 ? 17.875 -45.969 -5.656 1 96 30 GLN B C 1
ATOM 3208 O O . GLN B 1 30 ? 18.125 -47.156 -5.625 1 96 30 GLN B O 1
ATOM 3213 N N . LYS B 1 31 ? 16.797 -45.469 -6.051 1 96.56 31 LYS B N 1
ATOM 3214 C CA . LYS B 1 31 ? 15.672 -46.344 -6.406 1 96.56 31 LYS B CA 1
ATOM 3215 C C . LYS B 1 31 ? 15.555 -46.5 -7.922 1 96.56 31 LYS B C 1
ATOM 3217 O O . LYS B 1 31 ? 14.508 -46.906 -8.43 1 96.56 31 LYS B O 1
ATOM 3222 N N . ALA B 1 32 ? 16.531 -46.062 -8.664 1 97.38 32 ALA B N 1
ATOM 3223 C CA . ALA B 1 32 ? 16.688 -46.25 -10.102 1 97.38 32 ALA B CA 1
ATOM 3224 C C . ALA B 1 32 ? 15.781 -45.281 -10.883 1 97.38 32 ALA B C 1
ATOM 3226 O O . ALA B 1 32 ? 15.289 -45.625 -11.961 1 97.38 32 ALA B O 1
ATOM 3227 N N . TYR B 1 33 ? 15.539 -44.156 -10.234 1 98.06 33 TYR B N 1
ATOM 3228 C CA . TYR B 1 33 ? 14.844 -43.062 -10.906 1 98.06 33 TYR B CA 1
ATOM 3229 C C . TYR B 1 33 ? 15.703 -41.812 -10.93 1 98.06 33 TYR B C 1
ATOM 3231 O O . TYR B 1 33 ? 16.594 -41.656 -10.086 1 98.06 33 TYR B O 1
ATOM 3239 N N . ILE B 1 34 ? 15.438 -40.938 -11.859 1 98 34 ILE B N 1
ATOM 3240 C CA . ILE B 1 34 ? 16.141 -39.688 -11.891 1 98 34 ILE B CA 1
ATOM 3241 C C . ILE B 1 34 ? 15.188 -38.562 -12.289 1 98 34 ILE B C 1
ATOM 3243 O O . ILE B 1 34 ? 14.328 -38.75 -13.156 1 98 34 ILE B O 1
ATOM 3247 N N . TYR B 1 35 ? 15.242 -37.5 -11.562 1 98.12 35 TYR B N 1
ATOM 3248 C CA . TYR B 1 35 ? 14.648 -36.219 -11.938 1 98.12 35 TYR B CA 1
ATOM 3249 C C . TYR B 1 35 ? 15.695 -35.312 -12.531 1 98.12 35 TYR B C 1
ATOM 3251 O O . TYR B 1 35 ? 16.297 -34.5 -11.82 1 98.12 35 TYR B O 1
ATOM 3259 N N . PRO B 1 36 ? 15.875 -35.438 -13.836 1 97.5 36 PRO B N 1
ATOM 3260 C CA . PRO B 1 36 ? 17.062 -34.844 -14.438 1 97.5 36 PRO B CA 1
ATOM 3261 C C . PRO B 1 36 ? 17.141 -33.312 -14.234 1 97.5 36 PRO B C 1
ATOM 3263 O O . PRO B 1 36 ? 16.109 -32.625 -14.289 1 97.5 36 PRO B O 1
ATOM 3266 N N . LYS B 1 37 ? 18.281 -32.938 -14.016 1 95.75 37 LYS B N 1
ATOM 3267 C CA . LYS B 1 37 ? 18.516 -31.5 -13.781 1 95.75 37 LYS B CA 1
ATOM 3268 C C . LYS B 1 37 ? 18.547 -30.719 -15.094 1 95.75 37 LYS B C 1
ATOM 3270 O O . LYS B 1 37 ? 18.125 -29.562 -15.148 1 95.75 37 LYS B O 1
ATOM 3275 N N . SER B 1 38 ? 18.969 -31.656 -16.016 1 89.56 38 SER B N 1
ATOM 3276 C CA . SER B 1 38 ? 19.031 -31.031 -17.328 1 89.56 38 SER B CA 1
ATOM 3277 C C . SER B 1 38 ? 17.641 -30.719 -17.859 1 89.56 38 SER B C 1
ATOM 3279 O O . SER B 1 38 ? 16.672 -31.375 -17.5 1 89.56 38 SER B O 1
ATOM 3281 N N . LEU B 1 39 ? 17.297 -29.594 -18.297 1 95.94 39 LEU B N 1
ATOM 3282 C CA . LEU B 1 39 ? 16.078 -29.141 -18.969 1 95.94 39 LEU B CA 1
ATOM 3283 C C . LEU B 1 39 ? 15.188 -28.375 -18.016 1 95.94 39 LEU B C 1
ATOM 3285 O O . LEU B 1 39 ? 14.078 -27.969 -18.375 1 95.94 39 LEU B O 1
ATOM 3289 N N . ARG B 1 40 ? 15.57 -28.344 -16.75 1 95.88 40 ARG B N 1
ATOM 3290 C CA . ARG B 1 40 ? 14.758 -27.641 -15.75 1 95.88 40 ARG B CA 1
ATOM 3291 C C . ARG B 1 40 ? 14.922 -26.141 -15.859 1 95.88 40 ARG B C 1
ATOM 3293 O O . ARG B 1 40 ? 16 -25.641 -16.203 1 95.88 40 ARG B O 1
ATOM 3300 N N . VAL B 1 41 ? 13.875 -25.5 -15.695 1 92.69 41 VAL B N 1
ATOM 3301 C CA . VAL B 1 41 ? 13.82 -24.109 -15.281 1 92.69 41 VAL B CA 1
ATOM 3302 C C . VAL B 1 41 ? 13.219 -24 -13.875 1 92.69 41 VAL B C 1
ATOM 3304 O O . VAL B 1 41 ? 12.023 -24.219 -13.688 1 92.69 41 VAL B O 1
ATOM 3307 N N . ALA B 1 42 ? 14.016 -23.703 -12.938 1 88.38 42 ALA B N 1
ATOM 3308 C CA . ALA B 1 42 ? 13.648 -23.844 -11.531 1 88.38 42 ALA B CA 1
ATOM 3309 C C . ALA B 1 42 ? 13.367 -25.297 -11.18 1 88.38 42 ALA B C 1
ATOM 3311 O O . ALA B 1 42 ? 14.25 -26.156 -11.273 1 88.38 42 ALA B O 1
ATOM 3312 N N . ASN B 1 43 ? 12.109 -25.594 -10.859 1 90.62 43 ASN B N 1
ATOM 3313 C CA . ASN B 1 43 ? 11.805 -26.953 -10.414 1 90.62 43 ASN B CA 1
ATOM 3314 C C . ASN B 1 43 ? 10.984 -27.719 -11.445 1 90.62 43 ASN B C 1
ATOM 3316 O O . ASN B 1 43 ? 10.469 -28.797 -11.164 1 90.62 43 ASN B O 1
ATOM 3320 N N . ARG B 1 44 ? 10.898 -27.188 -12.648 1 96.25 44 ARG B N 1
ATOM 3321 C CA . ARG B 1 44 ? 10.062 -27.812 -13.672 1 96.25 44 ARG B CA 1
ATOM 3322 C C . ARG B 1 44 ? 10.82 -27.953 -14.992 1 96.25 44 ARG B C 1
ATOM 3324 O O . ARG B 1 44 ? 11.703 -27.156 -15.289 1 96.25 44 ARG B O 1
ATOM 3331 N N . HIS B 1 45 ? 10.539 -28.875 -15.734 1 97.94 45 HIS B N 1
ATOM 3332 C CA . HIS B 1 45 ? 11.211 -29.125 -17 1 97.94 45 HIS B CA 1
ATOM 3333 C C . HIS B 1 45 ? 10.609 -28.281 -18.125 1 97.94 45 HIS B C 1
ATOM 3335 O O . HIS B 1 45 ? 10.164 -28.828 -19.141 1 97.94 45 HIS B O 1
ATOM 3341 N N . TRP B 1 46 ? 10.75 -27.031 -17.984 1 97.69 46 TRP B N 1
ATOM 3342 C CA . TRP B 1 46 ? 10.109 -26.078 -18.891 1 97.69 46 TRP B CA 1
ATOM 3343 C C . TRP B 1 46 ? 10.844 -26 -20.219 1 97.69 46 TRP B C 1
ATOM 3345 O O . TRP B 1 46 ? 10.305 -25.484 -21.203 1 97.69 46 TRP B O 1
ATOM 3355 N N . ALA B 1 47 ? 12.062 -26.484 -20.281 1 98.31 47 ALA B N 1
ATOM 3356 C CA . ALA B 1 47 ? 12.789 -26.531 -21.547 1 98.31 47 ALA B CA 1
ATOM 3357 C C . ALA B 1 47 ? 12.031 -27.359 -22.578 1 98.31 47 ALA B C 1
ATOM 3359 O O . ALA B 1 47 ? 12.062 -27.031 -23.766 1 98.31 47 ALA B O 1
ATOM 3360 N N . LEU B 1 48 ? 11.391 -28.422 -22.156 1 98.5 48 LEU B N 1
ATOM 3361 C CA . LEU B 1 48 ? 10.586 -29.219 -23.062 1 98.5 48 LEU B CA 1
ATOM 3362 C C . LEU B 1 48 ? 9.469 -28.391 -23.688 1 98.5 48 LEU B C 1
ATOM 3364 O O . LEU B 1 48 ? 9.203 -28.5 -24.891 1 98.5 48 LEU B O 1
ATOM 3368 N N . VAL B 1 49 ? 8.828 -27.531 -22.875 1 98.56 49 VAL B N 1
ATOM 3369 C CA . VAL B 1 49 ? 7.742 -26.672 -23.328 1 98.56 49 VAL B CA 1
ATOM 3370 C C . VAL B 1 49 ? 8.273 -25.641 -24.328 1 98.56 49 VAL B C 1
ATOM 3372 O O . VAL B 1 49 ? 7.711 -25.469 -25.406 1 98.56 49 VAL B O 1
ATOM 3375 N N . ASP B 1 50 ? 9.367 -25.094 -23.984 1 98.62 50 ASP B N 1
ATOM 3376 C CA . ASP B 1 50 ? 9.969 -24.062 -24.844 1 98.62 50 ASP B CA 1
ATOM 3377 C C . ASP B 1 50 ? 10.383 -24.656 -26.188 1 98.62 50 ASP B C 1
ATOM 3379 O O . ASP B 1 50 ? 10.25 -23.984 -27.219 1 98.62 50 ASP B O 1
ATOM 3383 N N . MET B 1 51 ? 10.938 -25.844 -26.172 1 98.69 51 MET B N 1
ATOM 3384 C CA . MET B 1 51 ? 11.32 -26.5 -27.406 1 98.69 51 MET B CA 1
ATOM 3385 C C . MET B 1 51 ? 10.117 -26.672 -28.328 1 98.69 51 MET B C 1
ATOM 3387 O O . MET B 1 51 ? 10.188 -26.344 -29.516 1 98.69 51 MET B O 1
ATOM 3391 N N . VAL B 1 52 ? 9.039 -27.141 -27.812 1 98.81 52 VAL B N 1
ATOM 3392 C CA . VAL B 1 52 ? 7.832 -27.375 -28.609 1 98.81 52 VAL B CA 1
ATOM 3393 C C . VAL B 1 52 ? 7.316 -26.047 -29.156 1 98.81 52 VAL B C 1
ATOM 3395 O O . VAL B 1 52 ? 6.941 -25.953 -30.328 1 98.81 52 VAL B O 1
ATOM 3398 N N . LEU B 1 53 ? 7.289 -25.016 -28.312 1 98.56 53 LEU B N 1
ATOM 3399 C CA . LEU B 1 53 ? 6.754 -23.719 -28.703 1 98.56 53 LEU B CA 1
ATOM 3400 C C . LEU B 1 53 ? 7.598 -23.109 -29.812 1 98.56 53 LEU B C 1
ATOM 3402 O O . LEU B 1 53 ? 7.07 -22.406 -30.688 1 98.56 53 LEU B O 1
ATOM 3406 N N . GLU B 1 54 ? 8.883 -23.375 -29.75 1 98.44 54 GLU B N 1
ATOM 3407 C CA . GLU B 1 54 ? 9.727 -22.922 -30.844 1 98.44 54 GLU B CA 1
ATOM 3408 C C . GLU B 1 54 ? 9.438 -23.703 -32.125 1 98.44 54 GLU B C 1
ATOM 3410 O O . GLU B 1 54 ? 9.266 -23.109 -33.188 1 98.44 54 GLU B O 1
ATOM 3415 N N . LEU B 1 55 ? 9.375 -24.953 -32.031 1 98.62 55 LEU B N 1
ATOM 3416 C CA . LEU B 1 55 ? 9.297 -25.859 -33.188 1 98.62 55 LEU B CA 1
ATOM 3417 C C . LEU B 1 55 ? 7.93 -25.781 -33.844 1 98.62 55 LEU B C 1
ATOM 3419 O O . LEU B 1 55 ? 7.82 -25.938 -35.062 1 98.62 55 LEU B O 1
ATOM 3423 N N . VAL B 1 56 ? 6.887 -25.516 -33.094 1 98.31 56 VAL B N 1
ATOM 3424 C CA . VAL B 1 56 ? 5.527 -25.531 -33.625 1 98.31 56 VAL B CA 1
ATOM 3425 C C . VAL B 1 56 ? 5.355 -24.406 -34.625 1 98.31 56 VAL B C 1
ATOM 3427 O O . VAL B 1 56 ? 4.488 -24.484 -35.5 1 98.31 56 VAL B O 1
ATOM 3430 N N . GLN B 1 57 ? 6.188 -23.422 -34.562 1 97.44 57 GLN B N 1
ATOM 3431 C CA . GLN B 1 57 ? 6.129 -22.281 -35.469 1 97.44 57 GLN B CA 1
ATOM 3432 C C . GLN B 1 57 ? 6.734 -22.641 -36.812 1 97.44 57 GLN B C 1
ATOM 3434 O O . GLN B 1 57 ? 6.555 -21.906 -37.812 1 97.44 57 GLN B O 1
ATOM 3439 N N . LYS B 1 58 ? 7.438 -23.719 -36.844 1 96.19 58 LYS B N 1
ATOM 3440 C CA . LYS B 1 58 ? 8.141 -24.109 -38.062 1 96.19 58 LYS B CA 1
ATOM 3441 C C . LYS B 1 58 ? 7.25 -24.953 -38.969 1 96.19 58 LYS B C 1
ATOM 3443 O O . LYS B 1 58 ? 6.559 -25.859 -38.5 1 96.19 58 LYS B O 1
ATOM 3448 N N . GLU B 1 59 ? 7.328 -24.609 -40.25 1 92.31 59 GLU B N 1
ATOM 3449 C CA . GLU B 1 59 ? 6.52 -25.312 -41.25 1 92.31 59 GLU B CA 1
ATOM 3450 C C . GLU B 1 59 ? 6.996 -26.766 -41.406 1 92.31 59 GLU B C 1
ATOM 3452 O O . GLU B 1 59 ? 8.195 -27.031 -41.438 1 92.31 59 GLU B O 1
ATOM 3457 N N . ASP B 1 60 ? 6.145 -27.688 -41.5 1 94.31 60 ASP B N 1
ATOM 3458 C CA . ASP B 1 60 ? 6.344 -29.109 -41.812 1 94.31 60 ASP B CA 1
ATOM 3459 C C . ASP B 1 60 ? 7.316 -29.75 -40.844 1 94.31 60 ASP B C 1
ATOM 3461 O O . ASP B 1 60 ? 8.109 -30.609 -41.219 1 94.31 60 ASP B O 1
ATOM 3465 N N . ILE B 1 61 ? 7.32 -29.266 -39.625 1 97.38 61 ILE B N 1
ATOM 3466 C CA . ILE B 1 61 ? 8.266 -29.75 -38.625 1 97.38 61 ILE B CA 1
ATOM 3467 C C . ILE B 1 61 ? 8.031 -31.25 -38.375 1 97.38 61 ILE B C 1
ATOM 3469 O O . ILE B 1 61 ? 8.984 -32 -38.156 1 97.38 61 ILE B O 1
ATOM 3473 N N . LEU B 1 62 ? 6.914 -31.734 -38.469 1 97.12 62 LEU B N 1
ATOM 3474 C CA . LEU B 1 62 ? 6.57 -33.125 -38.156 1 97.12 62 LEU B CA 1
ATOM 3475 C C . LEU B 1 62 ? 7.055 -34.062 -39.25 1 97.12 62 LEU B C 1
ATOM 3477 O O . LEU B 1 62 ? 7.125 -35.281 -39.062 1 97.12 62 LEU B O 1
ATOM 3481 N N . LYS B 1 63 ? 7.414 -33.531 -40.344 1 96.5 63 LYS B N 1
ATOM 3482 C CA . LYS B 1 63 ? 7.914 -34.344 -41.469 1 96.5 63 LYS B CA 1
ATOM 3483 C C . LYS B 1 63 ? 9.438 -34.438 -41.406 1 96.5 63 LYS B C 1
ATOM 3485 O O . LYS B 1 63 ? 10.023 -35.25 -42.156 1 96.5 63 LYS B O 1
ATOM 3490 N N . LYS B 1 64 ? 9.914 -33.75 -40.562 1 95.19 64 LYS B N 1
ATOM 3491 C CA . LYS B 1 64 ? 11.375 -33.75 -40.5 1 95.19 64 LYS B CA 1
ATOM 3492 C C . LYS B 1 64 ? 11.891 -35 -39.781 1 95.19 64 LYS B C 1
ATOM 3494 O O . LYS B 1 64 ? 11.234 -35.5 -38.906 1 95.19 64 LYS B O 1
ATOM 3499 N N . GLU B 1 65 ? 13.07 -35.375 -40.219 1 94 65 GLU B N 1
ATOM 3500 C CA . GLU B 1 65 ? 13.688 -36.562 -39.594 1 94 65 GLU B CA 1
ATOM 3501 C C . GLU B 1 65 ? 14.07 -36.281 -38.156 1 94 65 GLU B C 1
ATOM 3503 O O . GLU B 1 65 ? 13.844 -37.125 -37.281 1 94 65 GLU B O 1
ATOM 3508 N N . SER B 1 66 ? 14.617 -35.156 -37.969 1 96.81 66 SER B N 1
ATOM 3509 C CA . SER B 1 66 ? 14.977 -34.719 -36.625 1 96.81 66 SER B CA 1
ATOM 3510 C C . SER B 1 66 ? 14.383 -33.344 -36.281 1 96.81 66 SER B C 1
ATOM 3512 O O . SER B 1 66 ? 14.789 -32.344 -36.875 1 96.81 66 SER B O 1
ATOM 3514 N N . VAL B 1 67 ? 13.547 -33.375 -35.281 1 97.75 67 VAL B N 1
ATOM 3515 C CA . VAL B 1 67 ? 12.953 -32.094 -34.906 1 97.75 67 VAL B CA 1
ATOM 3516 C C . VAL B 1 67 ? 13.953 -31.266 -34.094 1 97.75 67 VAL B C 1
ATOM 3518 O O . VAL B 1 67 ? 13.984 -30.047 -34.188 1 97.75 67 VAL B O 1
ATOM 3521 N N . LEU B 1 68 ? 14.758 -31.906 -33.312 1 97.5 68 LEU B N 1
ATOM 3522 C CA . LEU B 1 68 ? 15.703 -31.219 -32.438 1 97.5 68 LEU B CA 1
ATOM 3523 C C . LEU B 1 68 ? 16.734 -30.453 -33.25 1 97.5 68 LEU B C 1
ATOM 3525 O O . LEU B 1 68 ? 17.25 -29.422 -32.812 1 97.5 68 LEU B O 1
ATOM 3529 N N . SER B 1 69 ? 17.031 -30.969 -34.469 1 97 69 SER B N 1
ATOM 3530 C CA . SER B 1 69 ? 18.031 -30.312 -35.312 1 97 69 SER B CA 1
ATOM 3531 C C . SER B 1 69 ? 17.531 -28.953 -35.781 1 97 69 SER B C 1
ATOM 3533 O O . SER B 1 69 ? 18.312 -28.141 -36.312 1 97 69 SER B O 1
ATOM 3535 N N . HIS B 1 70 ? 16.266 -28.656 -35.531 1 97.81 70 HIS B N 1
ATOM 3536 C CA . HIS B 1 70 ? 15.688 -27.406 -36 1 97.81 70 HIS B CA 1
ATOM 3537 C C . HIS B 1 70 ? 15.539 -26.391 -34.875 1 97.81 70 HIS B C 1
ATOM 3539 O O . HIS B 1 70 ? 15.008 -25.297 -35.062 1 97.81 70 HIS B O 1
ATOM 3545 N N . ILE B 1 71 ? 15.977 -26.703 -33.719 1 98.12 71 ILE B N 1
ATOM 3546 C CA . ILE B 1 71 ? 16.047 -25.75 -32.625 1 98.12 71 ILE B CA 1
ATOM 3547 C C . ILE B 1 71 ? 17.156 -24.734 -32.906 1 98.12 71 ILE B C 1
ATOM 3549 O O . ILE B 1 71 ? 18.25 -25.109 -33.344 1 98.12 71 ILE B O 1
ATOM 3553 N N . THR B 1 72 ? 16.875 -23.422 -32.688 1 97.56 72 THR B N 1
ATOM 3554 C CA . THR B 1 72 ? 17.859 -22.375 -32.969 1 97.56 72 THR B CA 1
ATOM 3555 C C . THR B 1 72 ? 18.203 -21.625 -31.672 1 97.56 72 THR B C 1
ATOM 3557 O O . THR B 1 72 ? 19.266 -21.016 -31.578 1 97.56 72 THR B O 1
ATOM 3560 N N . ASN B 1 73 ? 17.297 -21.719 -30.766 1 97.75 73 ASN B N 1
ATOM 3561 C CA . ASN B 1 73 ? 17.531 -21.031 -29.5 1 97.75 73 ASN B CA 1
ATOM 3562 C C . ASN B 1 73 ? 18.75 -21.594 -28.766 1 97.75 73 ASN B C 1
ATOM 3564 O O . ASN B 1 73 ? 18.781 -22.766 -28.422 1 97.75 73 ASN B O 1
ATOM 3568 N N . GLU B 1 74 ? 19.703 -20.766 -28.406 1 97.69 74 GLU B N 1
ATOM 3569 C CA . GLU B 1 74 ? 20.984 -21.188 -27.859 1 97.69 74 GLU B CA 1
ATOM 3570 C C . GLU B 1 74 ? 20.797 -21.812 -26.469 1 97.69 74 GLU B C 1
ATOM 3572 O O . GLU B 1 74 ? 21.484 -22.781 -26.125 1 97.69 74 GLU B O 1
ATOM 3577 N N . ARG B 1 75 ? 19.938 -21.234 -25.75 1 97.06 75 ARG B N 1
ATOM 3578 C CA . ARG B 1 75 ? 19.672 -21.766 -24.422 1 97.06 75 ARG B CA 1
ATOM 3579 C C . ARG B 1 75 ? 19.141 -23.203 -24.5 1 97.06 75 ARG B C 1
ATOM 3581 O O . ARG B 1 75 ? 19.531 -24.047 -23.703 1 97.06 75 ARG B O 1
ATOM 3588 N N . LEU B 1 76 ? 18.297 -23.484 -25.406 1 98.19 76 LEU B N 1
ATOM 3589 C CA . LEU B 1 76 ? 17.688 -24.812 -25.578 1 98.19 76 LEU B CA 1
ATOM 3590 C C . LEU B 1 76 ? 18.703 -25.797 -26.141 1 98.19 76 LEU B C 1
ATOM 3592 O O . LEU B 1 76 ? 18.703 -26.969 -25.75 1 98.19 76 LEU B O 1
ATOM 3596 N N . LEU B 1 77 ? 19.562 -25.297 -27.016 1 97.69 77 LEU B N 1
ATOM 3597 C CA . LEU B 1 77 ? 20.609 -26.172 -27.562 1 97.69 77 LEU B CA 1
ATOM 3598 C C . LEU B 1 77 ? 21.531 -26.641 -26.453 1 97.69 77 LEU B C 1
ATOM 3600 O O . LEU B 1 77 ? 21.875 -27.828 -26.391 1 97.69 77 LEU B O 1
ATOM 3604 N N . ARG B 1 78 ? 21.875 -25.719 -25.641 1 96.69 78 ARG B N 1
ATOM 3605 C CA . ARG B 1 78 ? 22.734 -26.078 -24.5 1 96.69 78 ARG B CA 1
ATOM 3606 C C . ARG B 1 78 ? 22.031 -27.062 -23.578 1 96.69 78 ARG B C 1
ATOM 3608 O O . ARG B 1 78 ? 22.656 -27.984 -23.047 1 96.69 78 ARG B O 1
ATOM 3615 N N . ALA B 1 79 ? 20.719 -26.891 -23.391 1 97.88 79 ALA B N 1
ATOM 3616 C CA . ALA B 1 79 ? 19.938 -27.781 -22.531 1 97.88 79 ALA B CA 1
ATOM 3617 C C . ALA B 1 79 ? 19.891 -29.203 -23.109 1 97.88 79 ALA B C 1
ATOM 3619 O O . ALA B 1 79 ? 20 -30.172 -22.359 1 97.88 79 ALA B O 1
ATOM 3620 N N . ILE B 1 80 ? 19.797 -29.297 -24.344 1 98 80 ILE B N 1
ATOM 3621 C CA . ILE B 1 80 ? 19.734 -30.578 -25.016 1 98 80 ILE B CA 1
ATOM 3622 C C . ILE B 1 80 ? 21.078 -31.297 -24.875 1 98 80 ILE B C 1
ATOM 3624 O O . ILE B 1 80 ? 21.125 -32.5 -24.578 1 98 80 ILE B O 1
ATOM 3628 N N . GLU B 1 81 ? 22.156 -30.547 -25.062 1 97.69 81 GLU B N 1
ATOM 3629 C CA . GLU B 1 81 ? 23.484 -31.125 -24.922 1 97.69 81 GLU B CA 1
ATOM 3630 C C . GLU B 1 81 ? 23.734 -31.609 -23.5 1 97.69 81 GLU B C 1
ATOM 3632 O O . GLU B 1 81 ? 24.266 -32.719 -23.297 1 97.69 81 GLU B O 1
ATOM 3637 N N . ASN B 1 82 ? 23.359 -30.812 -22.609 1 97.94 82 ASN B N 1
ATOM 3638 C CA . ASN B 1 82 ? 23.484 -31.203 -21.203 1 97.94 82 ASN B CA 1
ATOM 3639 C C . ASN B 1 82 ? 22.672 -32.438 -20.906 1 97.94 82 ASN B C 1
ATOM 3641 O O . ASN B 1 82 ? 23.109 -33.312 -20.141 1 97.94 82 ASN B O 1
ATOM 3645 N N . PHE B 1 83 ? 21.547 -32.531 -21.484 1 98.25 83 PHE B N 1
ATOM 3646 C CA . PHE B 1 83 ? 20.703 -33.688 -21.234 1 98.25 83 PHE B CA 1
ATOM 3647 C C . PHE B 1 83 ? 21.312 -34.938 -21.828 1 98.25 83 PHE B C 1
ATOM 3649 O O . PHE B 1 83 ? 21.266 -36 -21.219 1 98.25 83 PHE B O 1
ATOM 3656 N N . LYS B 1 84 ? 21.828 -34.844 -23 1 97.06 84 LYS B N 1
ATOM 3657 C CA . LYS B 1 84 ? 22.469 -35.969 -23.625 1 97.06 84 LYS B CA 1
ATOM 3658 C C . LYS B 1 84 ? 23.594 -36.531 -22.75 1 97.06 84 LYS B C 1
ATOM 3660 O O . LYS B 1 84 ? 23.719 -37.75 -22.609 1 97.06 84 LYS B O 1
ATOM 3665 N N . SER B 1 85 ? 24.281 -35.625 -22.188 1 97.56 85 SER B N 1
ATOM 3666 C CA . SER B 1 85 ? 25.344 -36.031 -21.266 1 97.56 85 SER B CA 1
ATOM 3667 C C . SER B 1 85 ? 24.766 -36.688 -20.016 1 97.56 85 SER B C 1
ATOM 3669 O O . SER B 1 85 ? 25.234 -37.719 -19.578 1 97.56 85 SER B O 1
ATOM 3671 N N . GLU B 1 86 ? 23.734 -36.125 -19.484 1 97.44 86 GLU B N 1
ATOM 3672 C CA . GLU B 1 86 ? 23.109 -36.625 -18.266 1 97.44 86 GLU B CA 1
ATOM 3673 C C . GLU B 1 86 ? 22.453 -37.969 -18.484 1 97.44 86 GLU B C 1
ATOM 3675 O O . GLU B 1 86 ? 22.594 -38.875 -17.672 1 97.44 86 GLU B O 1
ATOM 3680 N N . SER B 1 87 ? 21.797 -38.062 -19.578 1 97.31 87 SER B N 1
ATOM 3681 C CA . SER B 1 87 ? 21.094 -39.312 -19.859 1 97.31 87 SER B CA 1
ATOM 3682 C C . SER B 1 87 ? 22.078 -40.438 -20.109 1 97.31 87 SER B C 1
ATOM 3684 O O . SER B 1 87 ? 21.781 -41.594 -19.781 1 97.31 87 SER B O 1
ATOM 3686 N N . ALA B 1 88 ? 23.219 -40.094 -20.656 1 96.31 88 ALA B N 1
ATOM 3687 C CA . ALA B 1 88 ? 24.234 -41.125 -20.906 1 96.31 88 ALA B CA 1
ATOM 3688 C C . ALA B 1 88 ? 24.766 -41.688 -19.594 1 96.31 88 ALA B C 1
ATOM 3690 O O . ALA B 1 88 ? 25.094 -42.875 -19.531 1 96.31 88 ALA B O 1
ATOM 3691 N N . LEU B 1 89 ? 24.719 -40.938 -18.609 1 96 89 LEU B N 1
ATOM 3692 C CA . LEU B 1 89 ? 25.219 -41.344 -17.312 1 96 89 LEU B CA 1
ATOM 3693 C C . LEU B 1 89 ? 24.188 -42.188 -16.578 1 96 89 LEU B C 1
ATOM 3695 O O . LEU B 1 89 ? 24.516 -42.906 -15.641 1 96 89 LEU B O 1
ATOM 3699 N N . HIS B 1 90 ? 22.922 -42.125 -17.031 1 96.62 90 HIS B N 1
ATOM 3700 C CA . HIS B 1 90 ? 21.844 -42.75 -16.266 1 96.62 90 HIS B CA 1
ATOM 3701 C C . HIS B 1 90 ? 20.953 -43.594 -17.141 1 96.62 90 HIS B C 1
ATOM 3703 O O . HIS B 1 90 ? 19.734 -43.656 -16.953 1 96.62 90 HIS B O 1
ATOM 3709 N N . LYS B 1 91 ? 21.469 -44.188 -18.016 1 94.56 91 LYS B N 1
ATOM 3710 C CA . LYS B 1 91 ? 20.719 -44.969 -19.016 1 94.56 91 LYS B CA 1
ATOM 3711 C C . LYS B 1 91 ? 19.922 -46.094 -18.359 1 94.56 91 LYS B C 1
ATOM 3713 O O . LYS B 1 91 ? 18.938 -46.562 -18.922 1 94.56 91 LYS B O 1
ATOM 3718 N N . ASP B 1 92 ? 20.328 -46.5 -17.266 1 94.69 92 ASP B N 1
ATOM 3719 C CA . ASP B 1 92 ? 19.719 -47.625 -16.578 1 94.69 92 ASP B CA 1
ATOM 3720 C C . ASP B 1 92 ? 18.609 -47.156 -15.641 1 94.69 92 ASP B C 1
ATOM 3722 O O . ASP B 1 92 ? 17.984 -48 -14.961 1 94.69 92 ASP B O 1
ATOM 3726 N N . LYS B 1 93 ? 18.344 -45.906 -15.641 1 97.19 93 LYS B N 1
ATOM 3727 C CA . LYS B 1 93 ? 17.344 -45.344 -14.734 1 97.19 93 LYS B CA 1
ATOM 3728 C C . LYS B 1 93 ? 16.062 -44.969 -15.484 1 97.19 93 LYS B C 1
ATOM 3730 O O . LYS B 1 93 ? 16.062 -44.844 -16.703 1 97.19 93 LYS B O 1
ATOM 3735 N N . LYS B 1 94 ? 14.969 -44.875 -14.742 1 98.19 94 LYS B N 1
ATOM 3736 C CA . LYS B 1 94 ? 13.734 -44.281 -15.258 1 98.19 94 LYS B CA 1
ATOM 3737 C C . LYS B 1 94 ? 13.711 -42.75 -15.031 1 98.19 94 LYS B C 1
ATOM 3739 O O . LYS B 1 94 ? 14.078 -42.281 -13.961 1 98.19 94 LYS B O 1
ATOM 3744 N N . PHE B 1 95 ? 13.344 -42.062 -16.047 1 98.5 95 PHE B N 1
ATOM 3745 C CA . PHE B 1 95 ? 13.367 -40.594 -16 1 98.5 95 PHE B CA 1
ATOM 3746 C C . PHE B 1 95 ? 11.984 -40.062 -15.648 1 98.5 95 PHE B C 1
ATOM 3748 O O . PHE B 1 95 ? 10.977 -40.531 -16.156 1 98.5 95 PHE B O 1
ATOM 3755 N N . ILE B 1 96 ? 11.977 -39.094 -14.734 1 98.56 96 ILE B N 1
ATOM 3756 C CA . ILE B 1 96 ? 10.75 -38.375 -14.406 1 98.56 96 ILE B CA 1
ATOM 3757 C C . ILE B 1 96 ? 10.852 -36.938 -14.883 1 98.56 96 ILE B C 1
ATOM 3759 O O . ILE B 1 96 ? 11.812 -36.219 -14.562 1 98.56 96 ILE B O 1
ATOM 3763 N N . PHE B 1 97 ? 9.883 -36.5 -15.68 1 98.5 97 PHE B N 1
ATOM 3764 C CA . PHE B 1 97 ? 9.758 -35.125 -16.109 1 98.5 97 PHE B CA 1
ATOM 3765 C C . PHE B 1 97 ? 8.445 -34.5 -15.625 1 98.5 97 PHE B C 1
ATOM 3767 O O . PHE B 1 97 ? 7.445 -35.219 -15.492 1 98.5 97 PHE B O 1
ATOM 3774 N N . SER B 1 98 ? 8.508 -33.188 -15.312 1 98 98 SER B N 1
ATOM 3775 C CA . SER B 1 98 ? 7.289 -32.531 -14.883 1 98 98 SER B CA 1
ATOM 3776 C C . SER B 1 98 ? 7.23 -31.094 -15.414 1 98 98 SER B C 1
ATOM 3778 O O . SER B 1 98 ? 8.172 -30.312 -15.219 1 98 98 SER B O 1
ATOM 3780 N N . ALA B 1 99 ? 6.145 -30.75 -16.109 1 97.56 99 ALA B N 1
ATOM 3781 C CA . ALA B 1 99 ? 5.941 -29.375 -16.578 1 97.56 99 ALA B CA 1
ATOM 3782 C C . ALA B 1 99 ? 4.469 -29.109 -16.891 1 97.56 99 ALA B C 1
ATOM 3784 O O . ALA B 1 99 ? 3.92 -29.641 -17.859 1 97.56 99 ALA B O 1
ATOM 3785 N N . GLU B 1 100 ? 3.865 -28.219 -16.125 1 96.31 100 GLU B N 1
ATOM 3786 C CA . GLU B 1 100 ? 2.455 -27.906 -16.328 1 96.31 100 GLU B CA 1
ATOM 3787 C C . GLU B 1 100 ? 2.256 -27.094 -17.594 1 96.31 100 GLU B C 1
ATOM 3789 O O . GLU B 1 100 ? 1.134 -26.953 -18.094 1 96.31 100 GLU B O 1
ATOM 3794 N N . GLY B 1 101 ? 3.314 -26.625 -18.156 1 96.94 101 GLY B N 1
ATOM 3795 C CA . GLY B 1 101 ? 3.26 -25.891 -19.406 1 96.94 101 GLY B CA 1
ATOM 3796 C C . GLY B 1 101 ? 2.75 -26.734 -20.562 1 96.94 101 GLY B C 1
ATOM 3797 O O . GLY B 1 101 ? 2.264 -26.203 -21.562 1 96.94 101 GLY B O 1
ATOM 3798 N N . ILE B 1 102 ? 2.9 -28.016 -20.469 1 98.25 102 ILE B N 1
ATOM 3799 C CA . ILE B 1 102 ? 2.475 -28.922 -21.531 1 98.25 102 ILE B CA 1
ATOM 3800 C C . ILE B 1 102 ? 0.962 -28.828 -21.719 1 98.25 102 ILE B C 1
ATOM 3802 O O . ILE B 1 102 ? 0.474 -28.766 -22.844 1 98.25 102 ILE B O 1
ATOM 3806 N N . VAL B 1 103 ? 0.241 -28.75 -20.625 1 97.62 103 VAL B N 1
ATOM 3807 C CA . VAL B 1 103 ? -1.206 -28.594 -20.719 1 97.62 103 VAL B CA 1
ATOM 3808 C C . VAL B 1 103 ? -1.546 -27.109 -20.906 1 97.62 103 VAL B C 1
ATOM 3810 O O . VAL B 1 103 ? -2.436 -26.781 -21.703 1 97.62 103 VAL B O 1
ATOM 3813 N N . TRP B 1 104 ? -0.862 -26.281 -20.328 1 96.31 104 TRP B N 1
ATOM 3814 C CA . TRP B 1 104 ? -1.134 -24.844 -20.281 1 96.31 104 TRP B CA 1
ATOM 3815 C C . TRP B 1 104 ? -0.94 -24.219 -21.656 1 96.31 104 TRP B C 1
ATOM 3817 O O . TRP B 1 104 ? -1.756 -23.406 -22.094 1 96.31 104 TRP B O 1
ATOM 3827 N N . ASP B 1 105 ? 0.075 -24.641 -22.359 1 96.94 105 ASP B N 1
ATOM 3828 C CA . ASP B 1 105 ? 0.491 -23.906 -23.547 1 96.94 105 ASP B CA 1
ATOM 3829 C C . ASP B 1 105 ? 0.152 -24.672 -24.828 1 96.94 105 ASP B C 1
ATOM 3831 O O . ASP B 1 105 ? 0.191 -24.125 -25.922 1 96.94 105 ASP B O 1
ATOM 3835 N N . PHE B 1 106 ? -0.135 -25.922 -24.719 1 98 106 PHE B N 1
ATOM 3836 C CA . PHE B 1 106 ? -0.331 -26.75 -25.906 1 98 106 PHE B CA 1
ATOM 3837 C C . PHE B 1 106 ? -1.81 -26.828 -26.266 1 98 106 PHE B C 1
ATOM 3839 O O . PHE B 1 106 ? -2.516 -27.734 -25.812 1 98 106 PHE B O 1
ATOM 3846 N N . SER B 1 107 ? -2.238 -26.047 -27.234 1 97 107 SER B N 1
ATOM 3847 C CA . SER B 1 107 ? -3.652 -25.891 -27.562 1 97 107 SER B CA 1
ATOM 3848 C C . SER B 1 107 ? -4.055 -26.766 -28.75 1 97 107 SER B C 1
ATOM 3850 O O . SER B 1 107 ? -5.234 -26.844 -29.094 1 97 107 SER B O 1
ATOM 3852 N N . THR B 1 108 ? -3.096 -27.391 -29.375 1 97.88 108 THR B N 1
ATOM 3853 C CA . THR B 1 108 ? -3.414 -28.234 -30.516 1 97.88 108 THR B CA 1
ATOM 3854 C C . THR B 1 108 ? -2.695 -29.578 -30.422 1 97.88 108 THR B C 1
ATOM 3856 O O . THR B 1 108 ? -1.699 -29.703 -29.703 1 97.88 108 THR B O 1
ATOM 3859 N N . LYS B 1 109 ? -3.17 -30.562 -31.172 1 97.88 109 LYS B N 1
ATOM 3860 C CA . LYS B 1 109 ? -2.551 -31.875 -31.219 1 97.88 109 LYS B CA 1
ATOM 3861 C C . LYS B 1 109 ? -1.121 -31.797 -31.75 1 97.88 109 LYS B C 1
ATOM 3863 O O . LYS B 1 109 ? -0.252 -32.562 -31.328 1 97.88 109 LYS B O 1
ATOM 3868 N N . LYS B 1 110 ? -0.892 -30.844 -32.625 1 98.31 110 LYS B N 1
ATOM 3869 C CA . LYS B 1 110 ? 0.435 -30.656 -33.219 1 98.31 110 LYS B CA 1
ATOM 3870 C C . LYS B 1 110 ? 1.483 -30.438 -32.125 1 98.31 110 LYS B C 1
ATOM 3872 O O . LYS B 1 110 ? 2.59 -30.984 -32.219 1 98.31 110 LYS B O 1
ATOM 3877 N N . HIS B 1 111 ? 1.153 -29.688 -31.125 1 98.75 111 HIS B N 1
ATOM 3878 C CA . HIS B 1 111 ? 2.07 -29.453 -30.016 1 98.75 111 HIS B CA 1
ATOM 3879 C C . HIS B 1 111 ? 2.475 -30.781 -29.359 1 98.75 111 HIS B C 1
ATOM 3881 O O . HIS B 1 111 ? 3.656 -31 -29.094 1 98.75 111 HIS B O 1
ATOM 3887 N N . VAL B 1 112 ? 1.515 -31.625 -29.141 1 98.81 112 VAL B N 1
ATOM 3888 C CA . VAL B 1 112 ? 1.732 -32.875 -28.438 1 98.81 112 VAL B CA 1
ATOM 3889 C C . VAL B 1 112 ? 2.525 -33.844 -29.328 1 98.81 112 VAL B C 1
ATOM 3891 O O . VAL B 1 112 ? 3.389 -34.562 -28.844 1 98.81 112 VAL B O 1
ATOM 3894 N N . GLU B 1 113 ? 2.297 -33.844 -30.609 1 98.81 113 GLU B N 1
ATOM 3895 C CA . GLU B 1 113 ? 3.051 -34.656 -31.562 1 98.81 113 GLU B CA 1
ATOM 3896 C C . GLU B 1 113 ? 4.523 -34.25 -31.578 1 98.81 113 GLU B C 1
ATOM 3898 O O . GLU B 1 113 ? 5.406 -35.094 -31.609 1 98.81 113 GLU B O 1
ATOM 3903 N N . ILE B 1 114 ? 4.715 -32.969 -31.562 1 98.81 114 ILE B N 1
ATOM 3904 C CA . ILE B 1 114 ? 6.086 -32.469 -31.547 1 98.81 114 ILE B CA 1
ATOM 3905 C C . ILE B 1 114 ? 6.777 -32.938 -30.25 1 98.81 114 ILE B C 1
ATOM 3907 O O . ILE B 1 114 ? 7.934 -33.344 -30.281 1 98.81 114 ILE B O 1
ATOM 3911 N N . LEU B 1 115 ? 6.066 -32.812 -29.172 1 98.88 115 LEU B N 1
ATOM 3912 C CA . LEU B 1 115 ? 6.617 -33.25 -27.891 1 98.88 115 LEU B CA 1
ATOM 3913 C C . LEU B 1 115 ? 7.02 -34.719 -27.953 1 98.88 115 LEU B C 1
ATOM 3915 O O . LEU B 1 115 ? 8.086 -35.094 -27.453 1 98.88 115 LEU B O 1
ATOM 3919 N N . GLU B 1 116 ? 6.195 -35.531 -28.5 1 98.75 116 GLU B N 1
ATOM 3920 C CA . GLU B 1 116 ? 6.484 -36.969 -28.625 1 98.75 116 GLU B CA 1
ATOM 3921 C C . GLU B 1 116 ? 7.75 -37.219 -29.438 1 98.75 116 GLU B C 1
ATOM 3923 O O . GLU B 1 116 ? 8.609 -38 -29.047 1 98.75 116 GLU B O 1
ATOM 3928 N N . LYS B 1 117 ? 7.895 -36.5 -30.516 1 98.56 117 LYS B N 1
ATOM 3929 C CA . LYS B 1 117 ? 9.094 -36.625 -31.344 1 98.56 117 LYS B CA 1
ATOM 3930 C C . LYS B 1 117 ? 10.336 -36.219 -30.594 1 98.56 117 LYS B C 1
ATOM 3932 O O . LYS B 1 117 ? 11.391 -36.844 -30.703 1 98.56 117 LYS B O 1
ATOM 3937 N N . ILE B 1 118 ? 10.188 -35.125 -29.844 1 98.69 118 ILE B N 1
ATOM 3938 C CA . ILE B 1 118 ? 11.305 -34.656 -29.031 1 98.69 118 ILE B CA 1
ATOM 3939 C C . ILE B 1 118 ? 11.719 -35.719 -28.031 1 98.69 118 ILE B C 1
ATOM 3941 O O . ILE B 1 118 ? 12.906 -36.062 -27.938 1 98.69 118 ILE B O 1
ATOM 3945 N N . MET B 1 119 ? 10.758 -36.312 -27.359 1 98.62 119 MET B N 1
ATOM 3946 C CA . MET B 1 119 ? 11.047 -37.312 -26.344 1 98.62 119 MET B CA 1
ATOM 3947 C C . MET B 1 119 ? 11.695 -38.531 -26.969 1 98.62 119 MET B C 1
ATOM 3949 O O . MET B 1 119 ? 12.633 -39.125 -26.391 1 98.62 119 MET B O 1
ATOM 3953 N N . ARG B 1 120 ? 11.289 -38.906 -28.141 1 98.19 120 ARG B N 1
ATOM 3954 C CA . ARG B 1 120 ? 11.891 -40.031 -28.844 1 98.19 120 ARG B CA 1
ATOM 3955 C C . ARG B 1 120 ? 13.344 -39.75 -29.203 1 98.19 120 ARG B C 1
ATOM 3957 O O . ARG B 1 120 ? 14.219 -40.562 -29 1 98.19 120 ARG B O 1
ATOM 3964 N N . GLU B 1 121 ? 13.539 -38.625 -29.672 1 97.94 121 GLU B N 1
ATOM 3965 C CA . GLU B 1 121 ? 14.883 -38.25 -30.094 1 97.94 121 GLU B CA 1
ATOM 3966 C C . GLU B 1 121 ? 15.82 -38.125 -28.891 1 97.94 121 GLU B C 1
ATOM 3968 O O . GLU B 1 121 ? 17.031 -38.281 -29.016 1 97.94 121 GLU B O 1
ATOM 3973 N N . LEU B 1 122 ? 15.227 -37.812 -27.781 1 98 122 LEU B N 1
ATOM 3974 C CA . LEU B 1 122 ? 16.031 -37.719 -26.562 1 98 122 LEU B CA 1
ATOM 3975 C C . LEU B 1 122 ? 16.359 -39.125 -26.031 1 98 122 LEU B C 1
ATOM 3977 O O . LEU B 1 122 ? 17.125 -39.25 -25.078 1 98 122 LEU B O 1
ATOM 3981 N N . GLY B 1 123 ? 15.75 -40.125 -26.578 1 97.25 123 GLY B N 1
ATOM 3982 C CA . GLY B 1 123 ? 16.203 -41.469 -26.297 1 97.25 123 GLY B CA 1
ATOM 3983 C C . GLY B 1 123 ? 15.164 -42.281 -25.562 1 97.25 123 GLY B C 1
ATOM 3984 O O . GLY B 1 123 ? 15.469 -43.406 -25.078 1 97.25 123 GLY B O 1
ATOM 3985 N N . PHE B 1 124 ? 13.938 -41.812 -25.547 1 98.38 124 PHE B N 1
ATOM 3986 C CA . PHE B 1 124 ? 12.938 -42.562 -24.781 1 98.38 124 PHE B CA 1
ATOM 3987 C C . PHE B 1 124 ? 12.055 -43.406 -25.688 1 98.38 124 PHE B C 1
ATOM 3989 O O . PHE B 1 124 ? 11.414 -42.875 -26.609 1 98.38 124 PHE B O 1
ATOM 3996 N N . THR B 1 125 ? 12 -44.656 -25.344 1 97.69 125 THR B N 1
ATOM 3997 C CA . THR B 1 125 ? 11.195 -45.562 -26.141 1 97.69 125 THR B CA 1
ATOM 3998 C C . THR B 1 125 ? 9.875 -45.875 -25.453 1 97.69 125 THR B C 1
ATOM 4000 O O . THR B 1 125 ? 8.891 -46.219 -26.109 1 97.69 125 THR B O 1
ATOM 4003 N N . GLN B 1 126 ? 9.883 -45.844 -24.172 1 98.25 126 GLN B N 1
ATOM 4004 C CA . GLN B 1 126 ? 8.664 -45.969 -23.391 1 98.25 126 GLN B CA 1
ATOM 4005 C C . GLN B 1 126 ? 8.359 -44.688 -22.625 1 98.25 126 GLN B C 1
ATOM 4007 O O . GLN B 1 126 ? 9.18 -44.219 -21.812 1 98.25 126 GLN B O 1
ATOM 4012 N N . ILE B 1 127 ? 7.195 -44.094 -22.891 1 98.69 127 ILE B N 1
ATOM 4013 C CA . ILE B 1 127 ? 6.832 -42.844 -22.266 1 98.69 127 ILE B CA 1
ATOM 4014 C C . ILE B 1 127 ? 5.449 -42.969 -21.625 1 98.69 127 ILE B C 1
ATOM 4016 O O . ILE B 1 127 ? 4.461 -43.219 -22.312 1 98.69 127 ILE B O 1
ATOM 4020 N N . TYR B 1 128 ? 5.391 -42.812 -20.297 1 98.69 128 TYR B N 1
ATOM 4021 C CA . TYR B 1 128 ? 4.133 -42.781 -19.562 1 98.69 128 TYR B CA 1
ATOM 4022 C C . TYR B 1 128 ? 3.729 -41.344 -19.266 1 98.69 128 TYR B C 1
ATOM 4024 O O . TYR B 1 128 ? 4.547 -40.531 -18.812 1 98.69 128 TYR B O 1
ATOM 4032 N N . ILE B 1 129 ? 2.498 -41.031 -19.578 1 98.75 129 ILE B N 1
ATOM 4033 C CA . ILE B 1 129 ? 1.953 -39.719 -19.297 1 98.75 129 ILE B CA 1
ATOM 4034 C C . ILE B 1 129 ? 1.134 -39.75 -18.016 1 98.75 129 ILE B C 1
ATOM 4036 O O . ILE B 1 129 ? 0.241 -40.594 -17.859 1 98.75 129 ILE B O 1
ATOM 4040 N N . ILE B 1 130 ? 1.457 -38.844 -17.094 1 98.56 130 ILE B N 1
ATOM 4041 C CA . ILE B 1 130 ? 0.689 -38.75 -15.859 1 98.56 130 ILE B CA 1
ATOM 4042 C C . ILE B 1 130 ? -0.02 -37.406 -15.797 1 98.56 130 ILE B C 1
ATOM 4044 O O . ILE B 1 130 ? 0.61 -36.375 -15.961 1 98.56 130 ILE B O 1
ATOM 4048 N N . VAL B 1 131 ? -1.294 -37.406 -15.578 1 98.38 131 VAL B N 1
ATOM 4049 C CA . VAL B 1 131 ? -2.055 -36.188 -15.5 1 98.38 131 VAL B CA 1
ATOM 4050 C C . VAL B 1 131 ? -3.029 -36.219 -14.328 1 98.38 131 VAL B C 1
ATOM 4052 O O . VAL B 1 131 ? -3.625 -37.281 -14.062 1 98.38 131 VAL B O 1
ATOM 4055 N N . TYR B 1 132 ? -3.061 -35.156 -13.562 1 98.19 132 TYR B N 1
ATOM 4056 C CA . TYR B 1 132 ? -4.027 -34.969 -12.484 1 98.19 132 TYR B CA 1
ATOM 4057 C C . TYR B 1 132 ? -5.07 -33.938 -12.859 1 98.19 132 TYR B C 1
ATOM 4059 O O . TYR B 1 132 ? -4.727 -32.875 -13.375 1 98.19 132 TYR B O 1
ATOM 4067 N N . PHE B 1 133 ? -6.312 -34.281 -12.586 1 98.19 133 PHE B N 1
ATOM 4068 C CA . PHE B 1 133 ? -7.398 -33.344 -12.828 1 98.19 133 PHE B CA 1
ATOM 4069 C C . PHE B 1 133 ? -8.047 -32.906 -11.516 1 98.19 133 PHE B C 1
ATOM 4071 O O . PHE B 1 133 ? -8 -33.656 -10.523 1 98.19 133 PHE B O 1
ATOM 4078 N N . ARG B 1 134 ? -8.57 -31.688 -11.539 1 97.06 134 ARG B N 1
ATOM 4079 C CA . ARG B 1 134 ? -9.336 -31.125 -10.43 1 97.06 134 ARG B CA 1
ATOM 4080 C C . ARG B 1 134 ? -10.766 -30.797 -10.852 1 97.06 134 ARG B C 1
ATOM 4082 O O . ARG B 1 134 ? -11.047 -30.688 -12.047 1 97.06 134 ARG B O 1
ATOM 4089 N N . ASP B 1 135 ? -11.672 -30.781 -9.836 1 97.5 135 ASP B N 1
ATOM 4090 C CA . ASP B 1 135 ? -13.039 -30.406 -10.188 1 97.5 135 ASP B CA 1
ATOM 4091 C C . ASP B 1 135 ? -13.086 -29.047 -10.867 1 97.5 135 ASP B C 1
ATOM 4093 O O . ASP B 1 135 ? -12.281 -28.172 -10.555 1 97.5 135 ASP B O 1
ATOM 4097 N N . THR B 1 136 ? -14.016 -28.891 -11.773 1 97.94 136 THR B N 1
ATOM 4098 C CA . THR B 1 136 ? -14.07 -27.734 -12.664 1 97.94 136 THR B CA 1
ATOM 4099 C C . THR B 1 136 ? -14.211 -26.438 -11.859 1 97.94 136 THR B C 1
ATOM 4101 O O . THR B 1 136 ? -13.523 -25.453 -12.141 1 97.94 136 THR B O 1
ATOM 4104 N N . LEU B 1 137 ? -15.094 -26.438 -10.859 1 97.75 137 LEU B N 1
ATOM 4105 C CA . LEU B 1 137 ? -15.336 -25.25 -10.062 1 97.75 137 LEU B CA 1
ATOM 4106 C C . LEU B 1 137 ? -14.094 -24.875 -9.258 1 97.75 137 LEU B C 1
ATOM 4108 O O . LEU B 1 137 ? -13.68 -23.719 -9.258 1 97.75 137 LEU B O 1
ATOM 4112 N N . GLY B 1 138 ? -13.547 -25.828 -8.57 1 96.62 138 GLY B N 1
ATOM 4113 C CA . GLY B 1 138 ? -12.312 -25.594 -7.836 1 96.62 138 GLY B CA 1
ATOM 4114 C C . GLY B 1 138 ? -11.18 -25.094 -8.719 1 96.62 138 GLY B C 1
ATOM 4115 O O . GLY B 1 138 ? -10.406 -24.234 -8.312 1 96.62 138 GLY B O 1
ATOM 4116 N N . TYR B 1 139 ? -11.109 -25.656 -9.883 1 97.25 139 TYR B N 1
ATOM 4117 C CA . TYR B 1 139 ? -10.078 -25.25 -10.836 1 97.25 139 TYR B CA 1
ATOM 4118 C C . TYR B 1 139 ? -10.273 -23.797 -11.258 1 97.25 139 TYR B C 1
ATOM 4120 O O . TYR B 1 139 ? -9.32 -23.016 -11.258 1 97.25 139 TYR B O 1
ATOM 4128 N N . LEU B 1 140 ? -11.484 -23.438 -11.602 1 97.69 140 LEU B N 1
ATOM 4129 C CA . LEU B 1 140 ? -11.797 -22.078 -12.016 1 97.69 140 LEU B CA 1
ATOM 4130 C C . LEU B 1 140 ? -11.461 -21.078 -10.906 1 97.69 140 LEU B C 1
ATOM 4132 O O . LEU B 1 140 ? -10.797 -20.078 -11.148 1 97.69 140 LEU B O 1
ATOM 4136 N N . ASN B 1 141 ? -11.859 -21.375 -9.688 1 96.5 141 ASN B N 1
ATOM 4137 C CA . ASN B 1 141 ? -11.57 -20.516 -8.547 1 96.5 141 ASN B CA 1
ATOM 4138 C C . ASN B 1 141 ? -10.07 -20.328 -8.359 1 96.5 141 ASN B C 1
ATOM 4140 O O . ASN B 1 141 ? -9.602 -19.188 -8.188 1 96.5 141 ASN B O 1
ATOM 4144 N N . SER B 1 142 ? -9.359 -21.375 -8.406 1 95.5 142 SER B N 1
ATOM 4145 C CA . SER B 1 142 ? -7.914 -21.312 -8.234 1 95.5 142 SER B CA 1
ATOM 4146 C C . SER B 1 142 ? -7.258 -20.547 -9.375 1 95.5 142 SER B C 1
ATOM 4148 O O . SER B 1 142 ? -6.301 -19.797 -9.156 1 95.5 142 SER B O 1
ATOM 4150 N N . HIS B 1 143 ? -7.762 -20.719 -10.5 1 95.62 143 HIS B N 1
ATOM 4151 C CA . HIS B 1 143 ? -7.195 -20.062 -11.672 1 95.62 143 HIS B CA 1
ATOM 4152 C C . HIS B 1 143 ? -7.414 -18.562 -11.609 1 95.62 143 HIS B C 1
ATOM 4154 O O . HIS B 1 143 ? -6.566 -17.781 -12.062 1 95.62 143 HIS B O 1
ATOM 4160 N N . CYS B 1 144 ? -8.562 -18.141 -11.148 1 96.38 144 CYS B N 1
ATOM 4161 C CA . CYS B 1 144 ? -8.82 -16.719 -10.992 1 96.38 144 CYS B CA 1
ATOM 4162 C C . CYS B 1 144 ? -7.758 -16.062 -10.125 1 96.38 144 CYS B C 1
ATOM 4164 O O . CYS B 1 144 ? -7.293 -14.961 -10.43 1 96.38 144 CYS B O 1
ATOM 4166 N N . SER B 1 145 ? -7.406 -16.703 -9.078 1 95.56 145 SER B N 1
ATOM 4167 C CA . SER B 1 145 ? -6.324 -16.219 -8.227 1 95.56 145 SER B CA 1
ATOM 4168 C C . SER B 1 145 ? -5.004 -16.172 -8.984 1 95.56 145 SER B C 1
ATOM 4170 O O . SER B 1 145 ? -4.27 -15.188 -8.898 1 95.56 145 SER B O 1
ATOM 4172 N N . GLN B 1 146 ? -4.746 -17.234 -9.734 1 94.25 146 GLN B N 1
ATOM 4173 C CA . GLN B 1 146 ? -3.506 -17.328 -10.492 1 94.25 146 GLN B CA 1
ATOM 4174 C C . GLN B 1 146 ? -3.426 -16.25 -11.562 1 94.25 146 GLN B C 1
ATOM 4176 O O . GLN B 1 146 ? -2.34 -15.75 -11.867 1 94.25 146 GLN B O 1
ATOM 4181 N N . ASP B 1 147 ? -4.57 -15.898 -12.141 1 95 147 ASP B N 1
ATOM 4182 C CA . ASP B 1 147 ? -4.609 -14.836 -13.141 1 95 147 ASP B CA 1
ATOM 4183 C C . ASP B 1 147 ? -3.969 -13.555 -12.594 1 95 147 ASP B C 1
ATOM 4185 O O . ASP B 1 147 ? -3.168 -12.922 -13.281 1 95 147 ASP B O 1
ATOM 4189 N N . HIS B 1 148 ? -4.262 -13.258 -11.375 1 93.19 148 HIS B N 1
ATOM 4190 C CA . HIS B 1 148 ? -3.736 -12.039 -10.766 1 93.19 148 HIS B CA 1
ATOM 4191 C C . HIS B 1 148 ? -2.295 -12.234 -10.305 1 93.19 148 HIS B C 1
ATOM 4193 O O . HIS B 1 148 ? -1.467 -11.336 -10.438 1 93.19 148 HIS B O 1
ATOM 4199 N N . LYS B 1 149 ? -2.01 -13.383 -9.781 1 92.56 149 LYS B N 1
ATOM 4200 C CA . LYS B 1 149 ? -0.652 -13.672 -9.32 1 92.56 149 LYS B CA 1
ATOM 4201 C C . LYS B 1 149 ? 0.348 -13.562 -10.469 1 92.56 149 LYS B C 1
ATOM 4203 O O . LYS B 1 149 ? 1.433 -13 -10.305 1 92.56 149 LYS B O 1
ATOM 4208 N N . ASN B 1 150 ? -0.109 -14.016 -11.602 1 88.06 150 ASN B N 1
ATOM 4209 C CA . ASN B 1 150 ? 0.801 -14.086 -12.742 1 88.06 150 ASN B CA 1
ATOM 4210 C C . ASN B 1 150 ? 0.635 -12.883 -13.664 1 88.06 150 ASN B C 1
ATOM 4212 O O . ASN B 1 150 ? 1.307 -12.789 -14.695 1 88.06 150 ASN B O 1
ATOM 4216 N N . ASN B 1 151 ? -0.22 -12.039 -13.328 1 86.88 151 ASN B N 1
ATOM 4217 C CA . ASN B 1 151 ? -0.518 -10.891 -14.172 1 86.88 151 ASN B CA 1
ATOM 4218 C C . ASN B 1 151 ? -0.798 -11.305 -15.617 1 86.88 151 ASN B C 1
ATOM 4220 O O . ASN B 1 151 ? -0.175 -10.797 -16.547 1 86.88 151 ASN B O 1
ATOM 4224 N N . MET B 1 152 ? -1.595 -12.281 -15.922 1 82.81 152 MET B N 1
ATOM 4225 C CA . MET B 1 152 ? -1.875 -12.938 -17.203 1 82.81 152 MET B CA 1
ATOM 4226 C C . MET B 1 152 ? -2.406 -11.938 -18.219 1 82.81 152 MET B C 1
ATOM 4228 O O . MET B 1 152 ? -2.324 -12.18 -19.422 1 82.81 152 MET B O 1
ATOM 4232 N N . GLY B 1 153 ? -2.951 -10.867 -17.844 1 84.62 153 GLY B N 1
ATOM 4233 C CA . GLY B 1 153 ? -3.549 -9.898 -18.75 1 84.62 153 GLY B CA 1
ATOM 4234 C C . GLY B 1 153 ? -5.039 -10.102 -18.953 1 84.62 153 GLY B C 1
ATOM 4235 O O . GLY B 1 153 ? -5.684 -9.352 -19.688 1 84.62 153 GLY B O 1
ATOM 4236 N N . TYR B 1 154 ? -5.516 -11.219 -18.484 1 89.62 154 TYR B N 1
ATOM 4237 C CA . TYR B 1 154 ? -6.957 -11.445 -18.453 1 89.62 154 TYR B CA 1
ATOM 4238 C C . TYR B 1 154 ? -7.383 -12.07 -17.125 1 89.62 154 TYR B C 1
ATOM 4240 O O . TYR B 1 154 ? -6.543 -12.453 -16.312 1 89.62 154 TYR B O 1
ATOM 4248 N N . TYR B 1 155 ? -8.648 -12.094 -16.938 1 94.94 155 TYR B N 1
ATOM 4249 C CA . TYR B 1 155 ? -9.281 -12.695 -15.766 1 94.94 155 TYR B CA 1
ATOM 4250 C C . TYR B 1 155 ? -10.273 -13.773 -16.172 1 94.94 155 TYR B C 1
ATOM 4252 O O . TYR B 1 155 ? -11.211 -13.516 -16.922 1 94.94 155 TYR B O 1
ATOM 4260 N N . SER B 1 156 ? -10.062 -14.961 -15.742 1 96.62 156 SER B N 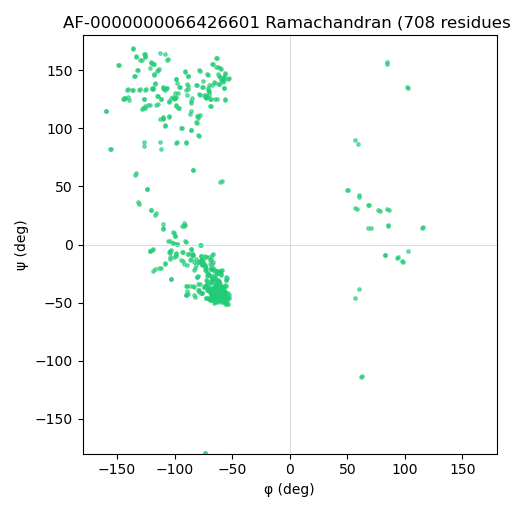1
ATOM 4261 C CA . SER B 1 156 ? -10.789 -16.141 -16.219 1 96.62 156 SER B CA 1
ATOM 4262 C C . SER B 1 156 ? -12.289 -15.977 -16.031 1 96.62 156 SER B C 1
ATOM 4264 O O . SER B 1 156 ? -13.078 -16.391 -16.891 1 96.62 156 SER B O 1
ATOM 4266 N N . ALA B 1 157 ? -12.688 -15.367 -14.953 1 96.19 157 ALA B N 1
ATOM 4267 C CA . ALA B 1 157 ? -14.109 -15.289 -14.633 1 96.19 157 ALA B CA 1
ATOM 4268 C C . ALA B 1 157 ? -14.805 -14.227 -15.477 1 96.19 157 ALA B C 1
ATOM 4270 O O . ALA B 1 157 ? -16.016 -14.039 -15.383 1 96.19 157 ALA B O 1
ATOM 4271 N N . ASP B 1 158 ? -14.086 -13.547 -16.328 1 96.31 158 ASP B N 1
ATOM 4272 C CA . ASP B 1 158 ? -14.672 -12.586 -17.25 1 96.31 158 ASP B CA 1
ATOM 4273 C C . ASP B 1 158 ? -15.195 -13.273 -18.5 1 96.31 158 ASP B C 1
ATOM 4275 O O . ASP B 1 158 ? -15.93 -12.672 -19.297 1 96.31 158 ASP B O 1
ATOM 4279 N N . PHE B 1 159 ? -14.906 -14.531 -18.672 1 97.25 159 PHE B N 1
ATOM 4280 C CA . PHE B 1 159 ? -15.211 -15.234 -19.906 1 97.25 159 PHE B CA 1
ATOM 4281 C C . PHE B 1 159 ? -16.203 -16.375 -19.656 1 97.25 159 PHE B C 1
ATOM 4283 O O . PHE B 1 159 ? -16.078 -17.094 -18.656 1 97.25 159 PHE B O 1
ATOM 4290 N N . ALA B 1 160 ? -17.141 -16.469 -20.594 1 97.88 160 ALA B N 1
ATOM 4291 C CA . ALA B 1 160 ? -17.859 -17.734 -20.672 1 97.88 160 ALA B CA 1
ATOM 4292 C C . ALA B 1 160 ? -16.906 -18.875 -21.016 1 97.88 160 ALA B C 1
ATOM 4294 O O . ALA B 1 160 ? -15.852 -18.656 -21.625 1 97.88 160 ALA B O 1
ATOM 4295 N N . PRO B 1 161 ? -17.297 -20.078 -20.562 1 98.25 161 PRO B N 1
ATOM 4296 C CA . PRO B 1 161 ? -16.344 -21.188 -20.75 1 98.25 161 PRO B CA 1
ATOM 4297 C C . PRO B 1 161 ? -15.938 -21.375 -22.203 1 98.25 161 PRO B C 1
ATOM 4299 O O . PRO B 1 161 ? -14.773 -21.672 -22.484 1 98.25 161 PRO B O 1
ATOM 4302 N N . GLN B 1 162 ? -16.781 -21.156 -23.203 1 97.38 162 GLN B N 1
ATOM 4303 C CA . GLN B 1 162 ? -16.484 -21.375 -24.609 1 97.38 162 GLN B CA 1
ATOM 4304 C C . GLN B 1 162 ? -15.602 -20.25 -25.156 1 97.38 162 GLN B C 1
ATOM 4306 O O . GLN B 1 162 ? -15.008 -20.391 -26.234 1 97.38 162 GLN B O 1
ATOM 4311 N N . ASP B 1 163 ? -15.547 -19.156 -24.438 1 97.69 163 ASP B N 1
ATOM 4312 C CA . ASP B 1 163 ? -14.828 -17.984 -24.906 1 97.69 163 ASP B CA 1
ATOM 4313 C C . ASP B 1 163 ? -13.5 -17.828 -24.188 1 97.69 163 ASP B C 1
ATOM 4315 O O . ASP B 1 163 ? -12.711 -16.922 -24.5 1 97.69 163 ASP B O 1
ATOM 4319 N N . HIS B 1 164 ? -13.211 -18.625 -23.172 1 97.25 164 HIS B N 1
ATOM 4320 C CA . HIS B 1 164 ? -11.953 -18.531 -22.438 1 97.25 164 HIS B CA 1
ATOM 4321 C C . HIS B 1 164 ? -10.758 -18.688 -23.375 1 97.25 164 HIS B C 1
ATOM 4323 O O . HIS B 1 164 ? -10.734 -19.594 -24.219 1 97.25 164 HIS B O 1
ATOM 4329 N N . PRO B 1 165 ? -9.742 -17.828 -23.234 1 96 165 PRO B N 1
ATOM 4330 C CA . PRO B 1 165 ? -8.594 -17.891 -24.125 1 96 165 PRO B CA 1
ATOM 4331 C C . PRO B 1 165 ? -7.867 -19.234 -24.078 1 96 165 PRO B C 1
ATOM 4333 O O . PRO B 1 165 ? -7.203 -19.609 -25.047 1 96 165 PRO B O 1
ATOM 4336 N N . ARG B 1 166 ? -7.953 -19.922 -23.016 1 96.56 166 ARG B N 1
ATOM 4337 C CA . ARG B 1 166 ? -7.355 -21.234 -22.844 1 96.56 166 ARG B CA 1
ATOM 4338 C C . ARG B 1 166 ? -8.406 -22.266 -22.453 1 96.56 166 ARG B C 1
ATOM 4340 O O . ARG B 1 166 ? -8.219 -23.016 -21.484 1 96.56 166 ARG B O 1
ATOM 4347 N N . LYS B 1 167 ? -9.461 -22.266 -23.156 1 96.88 167 LYS B N 1
ATOM 4348 C CA . LYS B 1 167 ? -10.602 -23.141 -22.875 1 96.88 167 LYS B CA 1
ATOM 4349 C C . LYS B 1 167 ? -10.18 -24.609 -22.812 1 96.88 167 LYS B C 1
ATOM 4351 O O . LYS B 1 167 ? -10.742 -25.391 -22.062 1 96.88 167 LYS B O 1
ATOM 4356 N N . TYR B 1 168 ? -9.109 -25 -23.562 1 97.19 168 TYR B N 1
ATOM 4357 C CA . TYR B 1 168 ? -8.688 -26.391 -23.703 1 97.19 168 TYR B CA 1
ATOM 4358 C C . TYR B 1 168 ? -8.141 -26.938 -22.391 1 97.19 168 TYR B C 1
ATOM 4360 O O . TYR B 1 168 ? -8.109 -28.156 -22.188 1 97.19 168 TYR B O 1
ATOM 4368 N N . ILE B 1 169 ? -7.73 -26.078 -21.453 1 97.75 169 ILE B N 1
ATOM 4369 C CA . ILE B 1 169 ? -7.16 -26.562 -20.203 1 97.75 169 ILE B CA 1
ATOM 4370 C C . ILE B 1 169 ? -8.266 -27.125 -19.312 1 97.75 169 ILE B C 1
ATOM 4372 O O . ILE B 1 169 ? -7.996 -27.875 -18.375 1 97.75 169 ILE B O 1
ATOM 4376 N N . PHE B 1 170 ? -9.508 -26.766 -19.609 1 97.88 170 PHE B N 1
ATOM 4377 C CA . PHE B 1 170 ? -10.656 -27.25 -18.844 1 97.88 170 PHE B CA 1
ATOM 4378 C C . PHE B 1 170 ? -11.266 -28.484 -19.5 1 97.88 170 PHE B C 1
ATOM 4380 O O . PHE B 1 170 ? -12.102 -29.156 -18.891 1 97.88 170 PHE B O 1
ATOM 4387 N N . ASP B 1 171 ? -10.891 -28.75 -20.703 1 98.38 171 ASP B N 1
ATOM 4388 C CA . ASP B 1 171 ? -11.461 -29.859 -21.469 1 98.38 171 ASP B CA 1
ATOM 4389 C C . ASP B 1 171 ? -10.656 -31.141 -21.25 1 98.38 171 ASP B C 1
ATOM 4391 O O . ASP B 1 171 ? -9.828 -31.5 -22.094 1 98.38 171 ASP B O 1
ATOM 4395 N N . TYR B 1 172 ? -11.062 -31.844 -20.203 1 98.62 172 TYR B N 1
ATOM 4396 C CA . TYR B 1 172 ? -10.297 -33 -19.781 1 98.62 172 TYR B CA 1
ATOM 4397 C C . TYR B 1 172 ? -10.383 -34.125 -20.812 1 98.62 172 TYR B C 1
ATOM 4399 O O . TYR B 1 172 ? -9.438 -34.906 -20.984 1 98.62 172 TYR B O 1
ATOM 4407 N N . GLU B 1 173 ? -11.5 -34.25 -21.5 1 98.75 173 GLU B N 1
ATOM 4408 C CA . GLU B 1 173 ? -11.625 -35.188 -22.594 1 98.75 173 GLU B CA 1
ATOM 4409 C C . GLU B 1 173 ? -10.609 -34.906 -23.688 1 98.75 173 GLU B C 1
ATOM 4411 O O . GLU B 1 173 ? -9.906 -35.812 -24.141 1 98.75 173 GLU B O 1
ATOM 4416 N N . TRP B 1 174 ? -10.523 -33.688 -24.031 1 98.5 174 TRP B N 1
ATOM 4417 C CA . TRP B 1 174 ? -9.578 -33.312 -25.078 1 98.5 174 TRP B CA 1
ATOM 4418 C C . TRP B 1 174 ? -8.148 -33.625 -24.672 1 98.5 174 TRP B C 1
ATOM 4420 O O . TRP B 1 174 ? -7.363 -34.156 -25.469 1 98.5 174 TRP B O 1
ATOM 4430 N N . ILE B 1 175 ? -7.801 -33.25 -23.469 1 98.62 175 ILE B N 1
ATOM 4431 C CA . ILE B 1 175 ? -6.457 -33.5 -22.969 1 98.62 175 ILE B CA 1
ATOM 4432 C C . ILE B 1 175 ? -6.133 -35 -23.016 1 98.62 175 ILE B C 1
ATOM 4434 O O . ILE B 1 175 ? -5.098 -35.375 -23.562 1 98.62 175 ILE B O 1
ATOM 4438 N N . CYS B 1 176 ? -7.031 -35.812 -22.516 1 98.69 176 CYS B N 1
ATOM 4439 C CA . CYS B 1 176 ? -6.82 -37.281 -22.484 1 98.69 176 CYS B CA 1
ATOM 4440 C C . CYS B 1 176 ? -6.742 -37.844 -23.891 1 98.69 176 CYS B C 1
ATOM 4442 O O . CYS B 1 176 ? -5.82 -38.594 -24.219 1 98.69 176 CYS B O 1
ATOM 4444 N N . LYS B 1 177 ? -7.645 -37.5 -24.719 1 98.62 177 LYS B N 1
ATOM 4445 C CA . LYS B 1 177 ? -7.707 -38.031 -26.078 1 98.62 177 LYS B CA 1
ATOM 4446 C C . LYS B 1 177 ? -6.453 -37.656 -26.859 1 98.62 177 LYS B C 1
ATOM 4448 O O . LYS B 1 177 ? -5.871 -38.531 -27.547 1 98.62 177 LYS B O 1
ATOM 4453 N N . THR B 1 178 ? -6.09 -36.438 -26.781 1 98.5 178 THR B N 1
ATOM 4454 C CA . THR B 1 178 ? -4.945 -35.969 -27.547 1 98.5 178 THR B CA 1
ATOM 4455 C C . THR B 1 178 ? -3.666 -36.688 -27.109 1 98.5 178 THR B C 1
ATOM 4457 O O . THR B 1 178 ? -2.918 -37.188 -27.953 1 98.5 178 THR B O 1
ATOM 4460 N N . HIS B 1 179 ? -3.449 -36.781 -25.859 1 98.62 179 HIS B N 1
ATOM 4461 C CA . HIS B 1 179 ? -2.232 -37.406 -25.375 1 98.62 179 HIS B CA 1
ATOM 4462 C C . HIS B 1 179 ? -2.281 -38.938 -25.578 1 98.62 179 HIS B C 1
ATOM 4464 O O . HIS B 1 179 ? -1.261 -39.562 -25.875 1 98.62 179 HIS B O 1
ATOM 4470 N N . ALA B 1 180 ? -3.436 -39.531 -25.453 1 98.5 180 ALA B N 1
ATOM 4471 C CA . ALA B 1 180 ? -3.592 -40.969 -25.703 1 98.5 180 ALA B CA 1
ATOM 4472 C C . ALA B 1 180 ? -3.336 -41.312 -27.156 1 98.5 180 ALA B C 1
ATOM 4474 O O . ALA B 1 180 ? -2.721 -42.312 -27.469 1 98.5 180 ALA B O 1
ATOM 4475 N N . GLU B 1 181 ? -3.82 -40.531 -28.016 1 98.44 181 GLU B N 1
ATOM 4476 C CA . GLU B 1 181 ? -3.645 -40.75 -29.438 1 98.44 181 GLU B CA 1
ATOM 4477 C C . GLU B 1 181 ? -2.17 -40.688 -29.828 1 98.44 181 GLU B C 1
ATOM 4479 O O . GLU B 1 181 ? -1.723 -41.438 -30.703 1 98.44 181 GLU B O 1
ATOM 4484 N N . VAL B 1 182 ? -1.476 -39.844 -29.219 1 98.62 182 VAL B N 1
ATOM 4485 C CA . VAL B 1 182 ? -0.096 -39.562 -29.609 1 98.62 182 VAL B CA 1
ATOM 4486 C C . VAL B 1 182 ? 0.84 -40.531 -28.875 1 98.62 182 VAL B C 1
ATOM 4488 O O . VAL B 1 182 ? 1.762 -41.094 -29.484 1 98.62 182 VAL B O 1
ATOM 4491 N N . PHE B 1 183 ? 0.612 -40.781 -27.609 1 98.56 183 PHE B N 1
ATOM 4492 C CA . PHE B 1 183 ? 1.552 -41.531 -26.797 1 98.56 183 PHE B CA 1
ATOM 4493 C C . PHE B 1 183 ? 1.053 -42.969 -26.562 1 98.56 183 PHE B C 1
ATOM 4495 O O . PHE B 1 183 ? 1.798 -43.812 -26.078 1 98.56 183 PHE B O 1
ATOM 4502 N N . GLY B 1 184 ? -0.162 -43.219 -26.875 1 98.19 184 GLY B N 1
ATOM 4503 C CA . GLY B 1 184 ? -0.765 -44.531 -26.625 1 98.19 184 GLY B CA 1
ATOM 4504 C C . GLY B 1 184 ? -1.679 -44.531 -25.406 1 98.19 184 GLY B C 1
ATOM 4505 O O . GLY B 1 184 ? -1.316 -44 -24.359 1 98.19 184 GLY B O 1
ATOM 4506 N N . GLU B 1 185 ? -2.807 -45.125 -25.578 1 97.12 185 GLU B N 1
ATOM 4507 C CA . GLU B 1 185 ? -3.822 -45.156 -24.531 1 97.12 185 GLU B CA 1
ATOM 4508 C C . GLU B 1 185 ? -3.309 -45.875 -23.281 1 97.12 185 GLU B C 1
ATOM 4510 O O . GLU B 1 185 ? -3.58 -45.438 -22.156 1 97.12 185 GLU B O 1
ATOM 4515 N N . GLU B 1 186 ? -2.617 -46.875 -23.5 1 97.19 186 GLU B N 1
ATOM 4516 C CA . GLU B 1 186 ? -2.121 -47.688 -22.406 1 97.19 186 GLU B CA 1
ATOM 4517 C C . GLU B 1 186 ? -1.048 -46.938 -21.609 1 97.19 186 GLU B C 1
ATOM 4519 O O . GLU B 1 186 ? -0.714 -47.344 -20.484 1 97.19 186 GLU B O 1
ATOM 4524 N N . ASN B 1 187 ? -0.577 -45.875 -22.156 1 98.38 187 ASN B N 1
ATOM 4525 C CA . ASN B 1 187 ? 0.523 -45.156 -21.547 1 98.38 187 ASN B CA 1
ATOM 4526 C C . ASN B 1 187 ? 0.021 -43.906 -20.781 1 98.38 187 ASN B C 1
ATOM 4528 O O . ASN B 1 187 ? 0.815 -43.156 -20.219 1 98.38 187 ASN B O 1
ATOM 4532 N N . LEU B 1 188 ? -1.24 -43.688 -20.75 1 98.5 188 LEU B N 1
ATOM 4533 C CA . LEU B 1 188 ? -1.816 -42.531 -20.078 1 98.5 188 LEU B CA 1
ATOM 4534 C C . LEU B 1 188 ? -2.334 -42.938 -18.688 1 98.5 188 LEU B C 1
ATOM 4536 O O . LEU B 1 188 ? -3.168 -43.844 -18.562 1 98.5 188 LEU B O 1
ATOM 4540 N N . ILE B 1 189 ? -1.778 -42.312 -17.688 1 98.38 189 ILE B N 1
ATOM 4541 C CA . ILE B 1 189 ? -2.203 -42.469 -16.297 1 98.38 189 ILE B CA 1
ATOM 4542 C C . ILE B 1 189 ? -2.98 -41.25 -15.836 1 98.38 189 ILE B C 1
ATOM 4544 O O . ILE B 1 189 ? -2.406 -40.156 -15.672 1 98.38 189 ILE B O 1
ATOM 4548 N N . VAL B 1 190 ? -4.293 -41.406 -15.625 1 98.38 190 VAL B N 1
ATOM 4549 C CA . VAL B 1 190 ? -5.176 -40.312 -15.266 1 98.38 190 VAL B CA 1
ATOM 4550 C C . VAL B 1 190 ? -5.539 -40.406 -13.781 1 98.38 190 VAL B C 1
ATOM 4552 O O . VAL B 1 190 ? -5.98 -41.438 -13.305 1 98.38 190 VAL B O 1
ATOM 4555 N N . ARG B 1 191 ? -5.23 -39.312 -13.078 1 98.25 191 ARG B N 1
ATOM 4556 C CA . ARG B 1 191 ? -5.527 -39.25 -11.648 1 98.25 191 ARG B CA 1
ATOM 4557 C C . ARG B 1 191 ? -6.352 -38 -11.32 1 98.25 191 ARG B C 1
ATOM 4559 O O . ARG B 1 191 ? -6.5 -37.094 -12.156 1 98.25 191 ARG B O 1
ATOM 4566 N N . LEU B 1 192 ? -6.949 -38.031 -10.117 1 97.69 192 LEU B N 1
ATOM 4567 C CA . LEU B 1 192 ? -7.809 -36.969 -9.664 1 97.69 192 LEU B CA 1
ATOM 4568 C C . LEU B 1 192 ? -7.258 -36.312 -8.406 1 97.69 192 LEU B C 1
ATOM 4570 O O . LEU B 1 192 ? -6.777 -37 -7.5 1 97.69 192 LEU B O 1
ATOM 4574 N N . LEU B 1 193 ? -7.277 -34.969 -8.43 1 96.56 193 LEU B N 1
ATOM 4575 C CA . LEU B 1 193 ? -6.867 -34.25 -7.227 1 96.56 193 LEU B CA 1
ATOM 4576 C C . LEU B 1 193 ? -7.883 -34.438 -6.105 1 96.56 193 LEU B C 1
ATOM 4578 O O . LEU B 1 193 ? -9.078 -34.188 -6.293 1 96.56 193 LEU B O 1
ATOM 4582 N N . ARG B 1 194 ? -7.445 -34.906 -4.953 1 92.38 194 ARG B N 1
ATOM 4583 C CA . ARG B 1 194 ? -8.188 -35.031 -3.699 1 92.38 194 ARG B CA 1
ATOM 4584 C C . ARG B 1 194 ? -9.234 -36.125 -3.797 1 92.38 194 ARG B C 1
ATOM 4586 O O . ARG B 1 194 ? -10.203 -36.156 -3.035 1 92.38 194 ARG B O 1
ATOM 4593 N N . GLU B 1 195 ? -9.109 -36.938 -4.809 1 89.81 195 GLU B N 1
ATOM 4594 C CA . GLU B 1 195 ? -9.992 -38.062 -5 1 89.81 195 GLU B CA 1
ATOM 4595 C C . GLU B 1 195 ? -9.195 -39.344 -5.277 1 89.81 195 GLU B C 1
ATOM 4597 O O . GLU B 1 195 ? -8.234 -39.312 -6.047 1 89.81 195 GLU B O 1
ATOM 4602 N N . ASP B 1 196 ? -9.539 -40.469 -4.594 1 91.75 196 ASP B N 1
ATOM 4603 C CA . ASP B 1 196 ? -9.086 -41.812 -4.961 1 91.75 196 ASP B CA 1
ATOM 4604 C C . ASP B 1 196 ? -7.562 -41.906 -4.918 1 91.75 196 ASP B C 1
ATOM 4606 O O . ASP B 1 196 ? -6.938 -42.438 -5.852 1 91.75 196 ASP B O 1
ATOM 4610 N N . TYR B 1 197 ? -7.031 -41.344 -3.916 1 95.56 197 TYR B N 1
ATOM 4611 C CA . TYR B 1 197 ? -5.586 -41.406 -3.754 1 95.56 197 TYR B CA 1
ATOM 4612 C C . TYR B 1 197 ? -5.164 -42.812 -3.297 1 95.56 197 TYR B C 1
ATOM 4614 O O . TYR B 1 197 ? -5.695 -43.344 -2.318 1 95.56 197 TYR B O 1
ATOM 4622 N N . VAL B 1 198 ? -4.258 -43.344 -3.965 1 96.06 198 VAL B N 1
ATOM 4623 C CA . VAL B 1 198 ? -3.57 -44.5 -3.424 1 96.06 198 VAL B CA 1
ATOM 4624 C C . VAL B 1 198 ? -2.646 -44.094 -2.285 1 96.06 198 VAL B C 1
ATOM 4626 O O . VAL B 1 198 ? -1.862 -43.156 -2.434 1 96.06 198 VAL B O 1
ATOM 4629 N N . GLY B 1 199 ? -2.785 -44.75 -1.139 1 95.19 199 GLY B N 1
ATOM 4630 C CA . GLY B 1 199 ? -1.952 -44.406 0.004 1 95.19 199 GLY B CA 1
ATOM 4631 C C . GLY B 1 199 ? -2.479 -43.219 0.792 1 95.19 199 GLY B C 1
ATOM 4632 O O . GLY B 1 199 ? -1.886 -42.812 1.798 1 95.19 199 GLY B O 1
ATOM 4633 N N . GLY B 1 200 ? -3.449 -42.562 0.301 1 95.38 200 GLY B N 1
ATOM 4634 C CA . GLY B 1 200 ? -4.195 -41.594 1.118 1 95.38 200 GLY B CA 1
ATOM 4635 C C . GLY B 1 200 ? -3.74 -40.156 0.942 1 95.38 200 GLY B C 1
ATOM 4636 O O . GLY B 1 200 ? -4.406 -39.25 1.406 1 95.38 200 GLY B O 1
ATOM 4637 N N . THR B 1 201 ? -2.598 -39.906 0.337 1 95.44 201 THR B N 1
ATOM 4638 C CA . THR B 1 201 ? -2.111 -38.531 0.117 1 95.44 201 THR B CA 1
ATOM 4639 C C . THR B 1 201 ? -1.712 -38.344 -1.342 1 95.44 201 THR B C 1
ATOM 4641 O O . THR B 1 201 ? -1.488 -39.312 -2.07 1 95.44 201 THR B O 1
ATOM 4644 N N . LEU B 1 202 ? -1.698 -37.062 -1.708 1 95.62 202 LEU B N 1
ATOM 4645 C CA . LEU B 1 202 ? -1.327 -36.719 -3.076 1 95.62 202 LEU B CA 1
ATOM 4646 C C . LEU B 1 202 ? 0.035 -37.312 -3.434 1 95.62 202 LEU B C 1
ATOM 4648 O O . LEU B 1 202 ? 0.19 -37.938 -4.484 1 95.62 202 LEU B O 1
ATOM 4652 N N . LEU B 1 203 ? 1.01 -37.156 -2.551 1 96.5 203 LEU B N 1
ATOM 4653 C CA . LEU B 1 203 ? 2.373 -37.562 -2.85 1 96.5 203 LEU B CA 1
ATOM 4654 C C . LEU B 1 203 ? 2.48 -39.094 -2.869 1 96.5 203 LEU B C 1
ATOM 4656 O O . LEU B 1 203 ? 3.18 -39.656 -3.711 1 96.5 203 LEU B O 1
ATOM 4660 N N . LYS B 1 204 ? 1.813 -39.781 -1.984 1 97.19 204 LYS B N 1
ATOM 4661 C CA . LYS B 1 204 ? 1.82 -41.25 -2.01 1 97.19 204 LYS B CA 1
ATOM 4662 C C . LYS B 1 204 ? 1.182 -41.781 -3.291 1 97.19 204 LYS B C 1
ATOM 4664 O O . LYS B 1 204 ? 1.679 -42.75 -3.887 1 97.19 204 LYS B O 1
ATOM 4669 N N . ASP B 1 205 ? 0.11 -41.188 -3.646 1 97.88 205 ASP B N 1
ATOM 4670 C CA . ASP B 1 205 ? -0.549 -41.531 -4.898 1 97.88 205 ASP B CA 1
ATOM 4671 C C . ASP B 1 205 ? 0.382 -41.312 -6.09 1 97.88 205 ASP B C 1
ATOM 4673 O O . ASP B 1 205 ? 0.492 -42.188 -6.957 1 97.88 205 ASP B O 1
ATOM 4677 N N . PHE B 1 206 ? 1.017 -40.188 -6.113 1 97.69 206 PHE B N 1
ATOM 4678 C CA . PHE B 1 206 ? 1.935 -39.812 -7.188 1 97.69 206 PHE B CA 1
ATOM 4679 C C . PHE B 1 206 ? 3.09 -40.812 -7.27 1 97.69 206 PHE B C 1
ATOM 4681 O O . PHE B 1 206 ? 3.412 -41.312 -8.352 1 97.69 206 PHE B O 1
ATOM 4688 N N . VAL B 1 207 ? 3.668 -41.125 -6.176 1 97.88 207 VAL B N 1
ATOM 4689 C CA . VAL B 1 207 ? 4.793 -42.031 -6.09 1 97.88 207 VAL B CA 1
ATOM 4690 C C . VAL B 1 207 ? 4.359 -43.438 -6.566 1 97.88 207 VAL B C 1
ATOM 4692 O O . VAL B 1 207 ? 5.082 -44.094 -7.316 1 97.88 207 VAL B O 1
ATOM 4695 N N . TYR B 1 208 ? 3.244 -43.812 -6.195 1 98 208 TYR B N 1
ATOM 4696 C CA . TYR B 1 208 ? 2.697 -45.125 -6.605 1 98 208 TYR B CA 1
ATOM 4697 C C . TYR B 1 208 ? 2.584 -45.188 -8.125 1 98 208 TYR B C 1
ATOM 4699 O O . TYR B 1 208 ? 2.98 -46.188 -8.727 1 98 208 TYR B O 1
ATOM 4707 N N . HIS B 1 209 ? 2.115 -44.188 -8.734 1 97.75 209 HIS B N 1
ATOM 4708 C CA . HIS B 1 209 ? 1.836 -44.25 -10.164 1 97.75 209 HIS B CA 1
ATOM 4709 C C . HIS B 1 209 ? 3.105 -44.031 -10.977 1 97.75 209 HIS B C 1
ATOM 4711 O O . HIS B 1 209 ? 3.121 -44.25 -12.188 1 97.75 209 HIS B O 1
ATOM 4717 N N . LEU B 1 210 ? 4.105 -43.594 -10.328 1 97.44 210 LEU B N 1
ATOM 4718 C CA . LEU B 1 210 ? 5.422 -43.594 -10.953 1 97.44 210 LEU B CA 1
ATOM 4719 C C . LEU B 1 210 ? 6.02 -45 -10.961 1 97.44 210 LEU B C 1
ATOM 4721 O O . LEU B 1 210 ? 7.012 -45.25 -11.648 1 97.44 210 LEU B O 1
ATOM 4725 N N . GLY B 1 211 ? 5.43 -45.844 -10.219 1 95.5 211 GLY B N 1
ATOM 4726 C CA . GLY B 1 211 ? 5.973 -47.188 -10.07 1 95.5 211 GLY B CA 1
ATOM 4727 C C . GLY B 1 211 ? 7.039 -47.281 -9 1 95.5 211 GLY B C 1
ATOM 4728 O O . GLY B 1 211 ? 7.82 -48.25 -8.977 1 95.5 211 GLY B O 1
ATOM 4729 N N . LEU B 1 212 ? 7.051 -46.281 -8.18 1 95.5 212 LEU B N 1
ATOM 4730 C CA . LEU B 1 212 ? 8.016 -46.188 -7.086 1 95.5 212 LEU B CA 1
ATOM 4731 C C . LEU B 1 212 ? 7.395 -46.656 -5.773 1 95.5 212 LEU B C 1
ATOM 4733 O O . LEU B 1 212 ? 6.207 -46.438 -5.527 1 95.5 212 LEU B O 1
ATOM 4737 N N . GLU B 1 213 ? 8.242 -47.344 -4.984 1 94.25 213 GLU B N 1
ATOM 4738 C CA . GLU B 1 213 ? 7.789 -47.719 -3.639 1 94.25 213 GLU B CA 1
ATOM 4739 C C . GLU B 1 213 ? 7.965 -46.531 -2.676 1 94.25 213 GLU B C 1
ATOM 4741 O O . GLU B 1 213 ? 9 -45.875 -2.68 1 94.25 213 GLU B O 1
ATOM 4746 N N . TRP B 1 214 ? 6.941 -46.375 -1.884 1 96.06 214 TRP B N 1
ATOM 4747 C CA . TRP B 1 214 ? 7.008 -45.312 -0.887 1 96.06 214 TRP B CA 1
ATOM 4748 C C . TRP B 1 214 ? 8.109 -45.594 0.132 1 96.06 214 TRP B C 1
ATOM 4750 O O . TRP B 1 214 ? 8.297 -46.75 0.555 1 96.06 214 TRP B O 1
ATOM 4760 N N . ASP B 1 215 ? 8.766 -44.562 0.452 1 95.69 215 ASP B N 1
ATOM 4761 C CA . ASP B 1 215 ? 9.828 -44.625 1.456 1 95.69 215 ASP B CA 1
ATOM 4762 C C . ASP B 1 215 ? 9.586 -43.562 2.547 1 95.69 215 ASP B C 1
ATOM 4764 O O . ASP B 1 215 ? 9.516 -42.375 2.262 1 95.69 215 ASP B O 1
ATOM 4768 N N . GLU B 1 216 ? 9.562 -44.094 3.703 1 94.62 216 GLU B N 1
ATOM 4769 C CA . GLU B 1 216 ? 9.258 -43.219 4.824 1 94.62 216 GLU B CA 1
ATOM 4770 C C . GLU B 1 216 ? 10.383 -42.188 5.039 1 94.62 216 GLU B C 1
ATOM 4772 O O . GLU B 1 216 ? 10.195 -41.188 5.719 1 94.62 216 GLU B O 1
ATOM 4777 N N . SER B 1 217 ? 11.477 -42.438 4.453 1 94.81 217 SER B N 1
ATOM 4778 C CA . SER B 1 217 ? 12.609 -41.531 4.637 1 94.81 217 SER B CA 1
ATOM 4779 C C . SER B 1 217 ? 12.555 -40.375 3.658 1 94.81 217 SER B C 1
ATOM 4781 O O . SER B 1 217 ? 13.375 -39.438 3.732 1 94.81 217 SER B O 1
ATOM 4783 N N . PHE B 1 218 ? 11.594 -40.344 2.74 1 95.75 218 PHE B N 1
ATOM 4784 C CA . PHE B 1 218 ? 11.438 -39.219 1.823 1 95.75 218 PHE B CA 1
ATOM 4785 C C . PHE B 1 218 ? 11.258 -37.906 2.59 1 95.75 218 PHE B C 1
ATOM 4787 O O . PHE B 1 218 ? 10.555 -37.875 3.604 1 95.75 218 PHE B O 1
ATOM 4794 N N . VAL B 1 219 ? 11.844 -36.875 2.078 1 92.62 219 VAL B N 1
ATOM 4795 C CA . VAL B 1 219 ? 11.719 -35.531 2.658 1 92.62 219 VAL B CA 1
ATOM 4796 C C . VAL B 1 219 ? 10.461 -34.875 2.117 1 92.62 219 VAL B C 1
ATOM 4798 O O . VAL B 1 219 ? 10.266 -34.781 0.902 1 92.62 219 VAL B O 1
ATOM 4801 N N . LEU B 1 220 ? 9.656 -34.5 3.033 1 88.88 220 LEU B N 1
ATOM 4802 C CA . LEU B 1 220 ? 8.406 -33.844 2.664 1 88.88 220 LEU B CA 1
ATOM 4803 C C . LEU B 1 220 ? 8.406 -32.375 3.121 1 88.88 220 LEU B C 1
ATOM 4805 O O . LEU B 1 220 ? 8.359 -32.125 4.32 1 88.88 220 LEU B O 1
ATOM 4809 N N . LYS B 1 221 ? 8.875 -31.422 2.367 1 76 221 LYS B N 1
ATOM 4810 C CA . LYS B 1 221 ? 8.789 -30.016 2.768 1 76 221 LYS B CA 1
ATOM 4811 C C . LYS B 1 221 ? 7.484 -29.391 2.295 1 76 221 LYS B C 1
ATOM 4813 O O . LYS B 1 221 ? 7.062 -29.609 1.156 1 76 221 LYS B O 1
ATOM 4818 N N . GLN B 1 222 ? 6.91 -28.828 3.227 1 67.75 222 GLN B N 1
ATOM 4819 C CA . GLN B 1 222 ? 5.609 -28.25 2.924 1 67.75 222 GLN B CA 1
ATOM 4820 C C . GLN B 1 222 ? 5.75 -26.828 2.365 1 67.75 222 GLN B C 1
ATOM 4822 O O . GLN B 1 222 ? 6.527 -26.031 2.885 1 67.75 222 GLN B O 1
ATOM 4827 N N . THR B 1 223 ? 5.414 -26.688 1.118 1 66.62 223 THR B N 1
ATOM 4828 C CA . THR B 1 223 ? 5.285 -25.328 0.615 1 66.62 223 THR B CA 1
ATOM 4829 C C . THR B 1 223 ? 3.816 -24.906 0.558 1 66.62 223 THR B C 1
ATOM 4831 O O . THR B 1 223 ? 2.969 -25.672 0.075 1 66.62 223 THR B O 1
ATOM 4834 N N . LYS B 1 224 ? 3.607 -23.828 1.197 1 64.38 224 LYS B N 1
ATOM 4835 C CA . LYS B 1 224 ? 2.248 -23.297 1.15 1 64.38 224 LYS B CA 1
ATOM 4836 C C . LYS B 1 224 ? 1.992 -22.562 -0.159 1 64.38 224 LYS B C 1
ATOM 4838 O O . LYS B 1 224 ? 2.77 -21.688 -0.545 1 64.38 224 LYS B O 1
ATOM 4843 N N . ASN B 1 225 ? 1.122 -23.109 -1.076 1 79.75 225 ASN B N 1
ATOM 4844 C CA . ASN B 1 225 ? 0.661 -22.422 -2.275 1 79.75 225 ASN B CA 1
ATOM 4845 C C . ASN B 1 225 ? -0.863 -22.406 -2.361 1 79.75 225 ASN B C 1
ATOM 4847 O O . ASN B 1 225 ? -1.464 -23.266 -3.006 1 79.75 225 ASN B O 1
ATOM 4851 N N . GLU B 1 226 ? -1.39 -21.297 -1.711 1 88.56 226 GLU B N 1
ATOM 4852 C CA . GLU B 1 226 ? -2.844 -21.172 -1.691 1 88.56 226 GLU B CA 1
ATOM 4853 C C . GLU B 1 226 ? -3.309 -19.984 -2.525 1 88.56 226 GLU B C 1
ATOM 4855 O O . GLU B 1 226 ? -2.492 -19.172 -2.975 1 88.56 226 GLU B O 1
ATOM 4860 N N . SER B 1 227 ? -4.586 -20.016 -2.801 1 93.19 227 SER B N 1
ATOM 4861 C CA . SER B 1 227 ? -5.184 -18.906 -3.525 1 93.19 227 SER B CA 1
ATOM 4862 C C . SER B 1 227 ? -5.184 -17.625 -2.682 1 93.19 227 SER B C 1
ATOM 4864 O O . SER B 1 227 ? -5.195 -17.703 -1.45 1 93.19 227 SER B O 1
ATOM 4866 N N . PHE B 1 228 ? -5.211 -16.469 -3.34 1 95.44 228 PHE B N 1
ATOM 4867 C CA . PHE B 1 228 ? -5.406 -15.188 -2.664 1 95.44 228 PHE B CA 1
ATOM 4868 C C . PHE B 1 228 ? -6.758 -15.148 -1.959 1 95.44 228 PHE B C 1
ATOM 4870 O O . PHE B 1 228 ? -7.758 -15.633 -2.494 1 95.44 228 PHE B O 1
ATOM 4877 N N . ASN B 1 229 ? -6.719 -14.609 -0.797 1 95.81 229 ASN B N 1
ATOM 4878 C CA . ASN B 1 229 ? -8.008 -14.195 -0.252 1 95.81 229 ASN B CA 1
ATOM 4879 C C . ASN B 1 229 ? -8.531 -12.938 -0.942 1 95.81 229 ASN B C 1
ATOM 4881 O O . ASN B 1 229 ? -7.883 -12.406 -1.848 1 95.81 229 ASN B O 1
ATOM 4885 N N . LEU B 1 230 ? -9.672 -12.469 -0.536 1 95.19 230 LEU B N 1
ATOM 4886 C CA . LEU B 1 230 ? -10.336 -11.391 -1.269 1 95.19 230 LEU B CA 1
ATOM 4887 C C . LEU B 1 230 ? -9.539 -10.094 -1.173 1 95.19 230 LEU B C 1
ATOM 4889 O O . LEU B 1 230 ? -9.602 -9.258 -2.076 1 95.19 230 LEU B O 1
ATOM 4893 N N . LEU B 1 231 ? -8.789 -9.836 -0.081 1 95.94 231 LEU B N 1
ATOM 4894 C CA . LEU B 1 231 ? -7.938 -8.656 0.01 1 95.94 231 LEU B CA 1
ATOM 4895 C C . LEU B 1 231 ? -6.852 -8.68 -1.061 1 95.94 231 LEU B C 1
ATOM 4897 O O . LEU B 1 231 ? -6.629 -7.68 -1.749 1 95.94 231 LEU B O 1
ATOM 4901 N N . GLY B 1 232 ? -6.254 -9.867 -1.189 1 96.38 232 GLY B N 1
ATOM 4902 C CA . GLY B 1 232 ? -5.254 -10.039 -2.232 1 96.38 232 GLY B CA 1
ATOM 4903 C C . GLY B 1 232 ? -5.824 -9.898 -3.633 1 96.38 232 GLY B C 1
ATOM 4904 O O . GLY B 1 232 ? -5.207 -9.281 -4.5 1 96.38 232 GLY B O 1
ATOM 4905 N N . MET B 1 233 ? -6.992 -10.461 -3.814 1 95.62 233 MET B N 1
ATOM 4906 C CA . MET B 1 233 ? -7.66 -10.367 -5.109 1 95.62 233 MET B CA 1
ATOM 4907 C C . MET B 1 233 ? -7.91 -8.906 -5.48 1 95.62 233 MET B C 1
ATOM 4909 O O . MET B 1 233 ? -7.602 -8.484 -6.594 1 95.62 233 MET B O 1
ATOM 4913 N N . GLU B 1 234 ? -8.406 -8.109 -4.562 1 94.81 234 GLU B N 1
ATOM 4914 C CA . GLU B 1 234 ? -8.75 -6.711 -4.797 1 94.81 234 GLU B CA 1
ATOM 4915 C C . GLU B 1 234 ? -7.5 -5.883 -5.086 1 94.81 234 GLU B C 1
ATOM 4917 O O . GLU B 1 234 ? -7.473 -5.109 -6.047 1 94.81 234 GLU B O 1
ATOM 4922 N N . LEU B 1 235 ? -6.52 -6.012 -4.336 1 96.19 235 LEU B N 1
ATOM 4923 C CA . LEU B 1 235 ? -5.332 -5.168 -4.441 1 96.19 235 LEU B CA 1
ATOM 4924 C C . LEU B 1 235 ? -4.512 -5.539 -5.672 1 96.19 235 LEU B C 1
ATOM 4926 O O . LEU B 1 235 ? -4.141 -4.668 -6.461 1 96.19 235 LEU B O 1
ATOM 4930 N N . MET B 1 236 ? -4.281 -6.809 -5.906 1 95.5 236 MET B N 1
ATOM 4931 C CA . MET B 1 236 ? -3.393 -7.227 -6.984 1 95.5 236 MET B CA 1
ATOM 4932 C C . MET B 1 236 ? -4.062 -7.043 -8.344 1 95.5 236 MET B C 1
ATOM 4934 O O . MET B 1 236 ? -3.396 -6.73 -9.336 1 95.5 236 MET B O 1
ATOM 4938 N N . SER B 1 237 ? -5.379 -7.297 -8.414 1 95.12 237 SER B N 1
ATOM 4939 C CA . SER B 1 237 ? -6.078 -7.016 -9.664 1 95.12 237 SER B CA 1
ATOM 4940 C C . SER B 1 237 ? -5.875 -5.566 -10.102 1 95.12 237 SER B C 1
ATOM 4942 O O . SER B 1 237 ? -5.758 -5.281 -11.297 1 95.12 237 SER B O 1
ATOM 4944 N N . ARG B 1 238 ? -5.715 -4.652 -9.211 1 95.12 238 ARG B N 1
ATOM 4945 C CA . ARG B 1 238 ? -5.586 -3.229 -9.492 1 95.12 238 ARG B CA 1
ATOM 4946 C C . ARG B 1 238 ? -4.125 -2.842 -9.695 1 95.12 238 ARG B C 1
ATOM 4948 O O . ARG B 1 238 ? -3.793 -2.098 -10.617 1 95.12 238 ARG B O 1
ATOM 4955 N N . LEU B 1 239 ? -3.279 -3.338 -8.867 1 94.81 239 LEU B N 1
ATOM 4956 C CA . LEU B 1 239 ? -1.861 -3.008 -8.961 1 94.81 239 LEU B CA 1
ATOM 4957 C C . LEU B 1 239 ? -1.265 -3.521 -10.266 1 94.81 239 LEU B C 1
ATOM 4959 O O . LEU B 1 239 ? -0.373 -2.889 -10.836 1 94.81 239 LEU B O 1
ATOM 4963 N N . ASN B 1 240 ? -1.752 -4.664 -10.727 1 92.56 240 ASN B N 1
ATOM 4964 C CA . ASN B 1 240 ? -1.3 -5.227 -11.992 1 92.56 240 ASN B CA 1
ATOM 4965 C C . ASN B 1 240 ? -1.594 -4.285 -13.156 1 92.56 240 ASN B C 1
ATOM 4967 O O . ASN B 1 240 ? -0.95 -4.367 -14.203 1 92.56 240 ASN B O 1
ATOM 4971 N N . GLN B 1 241 ? -2.512 -3.447 -13.023 1 91.81 241 GLN B N 1
ATOM 4972 C CA . GLN B 1 241 ? -2.91 -2.541 -14.094 1 91.81 241 GLN B CA 1
ATOM 4973 C C . GLN B 1 241 ? -2.088 -1.255 -14.062 1 91.81 241 GLN B C 1
ATOM 4975 O O . GLN B 1 241 ? -2.201 -0.417 -14.961 1 91.81 241 GLN B O 1
ATOM 4980 N N . LYS B 1 242 ? -1.3 -1.121 -12.984 1 91.62 242 LYS B N 1
ATOM 4981 C CA . LYS B 1 242 ? -0.507 0.096 -12.836 1 91.62 242 LYS B CA 1
ATOM 4982 C C . LYS B 1 242 ? 0.848 -0.042 -13.523 1 91.62 242 LYS B C 1
ATOM 4984 O O . LYS B 1 242 ? 1.378 -1.148 -13.648 1 91.62 242 LYS B O 1
ATOM 4989 N N . ASP B 1 243 ? 1.341 1.041 -14.094 1 85.25 243 ASP B N 1
ATOM 4990 C CA . ASP B 1 243 ? 2.705 1.078 -14.609 1 85.25 243 ASP B CA 1
ATOM 4991 C C . ASP B 1 243 ? 3.715 1.286 -13.484 1 85.25 243 ASP B C 1
ATOM 4993 O O . ASP B 1 243 ? 4.012 2.424 -13.109 1 85.25 243 ASP B O 1
ATOM 4997 N N . LEU B 1 244 ? 4.246 0.219 -12.938 1 87.44 244 LEU B N 1
ATOM 4998 C CA . LEU B 1 244 ? 5.152 0.313 -11.797 1 87.44 244 LEU B CA 1
ATOM 4999 C C . LEU B 1 244 ? 6.602 0.401 -12.258 1 87.44 244 LEU B C 1
ATOM 5001 O O . LEU B 1 244 ? 7.512 0.55 -11.445 1 87.44 244 LEU B O 1
ATOM 5005 N N . LYS B 1 245 ? 6.949 0.797 -13.68 1 68.75 245 LYS B N 1
ATOM 5006 C CA . LYS B 1 245 ? 8.188 1.117 -14.375 1 68.75 245 LYS B CA 1
ATOM 5007 C C . LYS B 1 245 ? 9.195 -0.024 -14.266 1 68.75 245 LYS B C 1
ATOM 5009 O O . LYS B 1 245 ? 10.062 -0.185 -15.125 1 68.75 245 LYS B O 1
ATOM 5014 N N . GLN B 1 246 ? 9.461 -0.649 -13.156 1 65.12 246 GLN B N 1
ATOM 5015 C CA . GLN B 1 246 ? 10.523 -1.643 -13.055 1 65.12 246 GLN B CA 1
ATOM 5016 C C . GLN B 1 246 ? 9.953 -3.027 -12.758 1 65.12 246 GLN B C 1
ATOM 5018 O O . GLN B 1 246 ? 8.805 -3.156 -12.336 1 65.12 246 GLN B O 1
ATOM 5023 N N . ASP B 1 247 ? 10.734 -3.986 -13.305 1 61.84 247 ASP B N 1
ATOM 5024 C CA . ASP B 1 247 ? 10.391 -5.398 -13.172 1 61.84 247 ASP B CA 1
ATOM 5025 C C . ASP B 1 247 ? 10.305 -5.809 -11.703 1 61.84 247 ASP B C 1
ATOM 5027 O O . ASP B 1 247 ? 11.234 -6.406 -11.164 1 61.84 247 ASP B O 1
ATOM 5031 N N . ASN B 1 248 ? 9.469 -5.047 -11 1 65.12 248 ASN B N 1
ATOM 5032 C CA . ASN B 1 248 ? 9.305 -5.293 -9.578 1 65.12 248 ASN B CA 1
ATOM 5033 C C . ASN B 1 248 ? 8.133 -6.227 -9.297 1 65.12 248 ASN B C 1
ATOM 5035 O O . ASN B 1 248 ? 7.734 -6.402 -8.141 1 65.12 248 ASN B O 1
ATOM 5039 N N . LEU B 1 249 ? 7.789 -6.801 -10.328 1 76.62 249 LEU B N 1
ATOM 5040 C CA . LEU B 1 249 ? 6.559 -7.57 -10.195 1 76.62 249 LEU B CA 1
ATOM 5041 C C . LEU B 1 249 ? 6.777 -8.812 -9.344 1 76.62 249 LEU B C 1
ATOM 5043 O O . LEU B 1 249 ? 5.918 -9.18 -8.539 1 76.62 249 LEU B O 1
ATOM 5047 N N . ASN B 1 250 ? 7.973 -9.242 -9.359 1 81.19 250 ASN B N 1
ATOM 5048 C CA . ASN B 1 250 ? 8.242 -10.469 -8.617 1 81.19 250 ASN B CA 1
ATOM 5049 C C . ASN B 1 250 ? 8.297 -10.211 -7.113 1 81.19 250 ASN B C 1
ATOM 5051 O O . ASN B 1 250 ? 7.75 -10.984 -6.324 1 81.19 250 ASN B O 1
ATOM 5055 N N . SER B 1 251 ? 8.945 -9.086 -6.805 1 86.69 251 SER B N 1
ATOM 5056 C CA . SER B 1 251 ? 9.023 -8.758 -5.387 1 86.69 251 SER B CA 1
ATOM 5057 C C . SER B 1 251 ? 7.652 -8.414 -4.82 1 86.69 251 SER B C 1
ATOM 5059 O O . SER B 1 251 ? 7.316 -8.812 -3.705 1 86.69 251 SER B O 1
ATOM 5061 N N . LEU B 1 252 ? 6.91 -7.648 -5.562 1 91.56 252 LEU B N 1
ATOM 5062 C CA . LEU B 1 252 ? 5.555 -7.297 -5.148 1 91.56 252 LEU B CA 1
ATOM 5063 C C . LEU B 1 252 ? 4.699 -8.547 -4.965 1 91.56 252 LEU B C 1
ATOM 5065 O O . LEU B 1 252 ? 3.979 -8.672 -3.975 1 91.56 252 LEU B O 1
ATOM 5069 N N . LEU B 1 253 ? 4.812 -9.453 -5.883 1 90.88 253 LEU B N 1
ATOM 5070 C CA . LEU B 1 253 ? 4.059 -10.703 -5.809 1 90.88 253 LEU B CA 1
ATOM 5071 C C . LEU B 1 253 ? 4.457 -11.5 -4.574 1 90.88 253 LEU B C 1
ATOM 5073 O O . LEU B 1 253 ? 3.596 -12.062 -3.891 1 90.88 253 LEU B O 1
ATOM 5077 N N . PHE B 1 254 ? 5.715 -11.547 -4.387 1 91.38 254 PHE B N 1
ATOM 5078 C CA . PHE B 1 254 ? 6.215 -12.273 -3.227 1 91.38 254 PHE B CA 1
ATOM 5079 C C . PHE B 1 254 ? 5.582 -11.75 -1.943 1 91.38 254 PHE B C 1
ATOM 5081 O O . PHE B 1 254 ? 5.109 -12.523 -1.111 1 91.38 254 PHE B O 1
ATOM 5088 N N . MET B 1 255 ? 5.508 -10.484 -1.792 1 94.06 255 MET B N 1
ATOM 5089 C CA . MET B 1 255 ? 4.949 -9.875 -0.59 1 94.06 255 MET B CA 1
ATOM 5090 C C . MET B 1 255 ? 3.438 -10.07 -0.53 1 94.06 255 MET B C 1
ATOM 5092 O O . MET B 1 255 ? 2.883 -10.32 0.541 1 94.06 255 MET B O 1
ATOM 5096 N N . ALA B 1 256 ? 2.805 -9.953 -1.655 1 95.31 256 ALA B N 1
ATOM 5097 C CA . ALA B 1 256 ? 1.36 -10.156 -1.714 1 95.31 256 ALA B CA 1
ATOM 5098 C C . ALA B 1 256 ? 0.997 -11.594 -1.331 1 95.31 256 ALA B C 1
ATOM 5100 O O . ALA B 1 256 ? 0.039 -11.82 -0.587 1 95.31 256 ALA B O 1
ATOM 5101 N N . ARG B 1 257 ? 1.803 -12.562 -1.842 1 94.19 257 ARG B N 1
ATOM 5102 C CA . ARG B 1 257 ? 1.563 -13.961 -1.514 1 94.19 257 ARG B CA 1
ATOM 5103 C C . ARG B 1 257 ? 1.704 -14.211 -0.014 1 94.19 257 ARG B C 1
ATOM 5105 O O . ARG B 1 257 ? 0.844 -14.844 0.6 1 94.19 257 ARG B O 1
ATOM 5112 N N . ARG B 1 258 ? 2.686 -13.688 0.534 1 92.88 258 ARG B N 1
ATOM 5113 C CA . ARG B 1 258 ? 2.961 -13.875 1.955 1 92.88 258 ARG B CA 1
ATOM 5114 C C . ARG B 1 258 ? 1.825 -13.32 2.809 1 92.88 258 ARG B C 1
ATOM 5116 O O . ARG B 1 258 ? 1.453 -13.914 3.82 1 92.88 258 ARG B O 1
ATOM 5123 N N . LYS B 1 259 ? 1.271 -12.258 2.348 1 95 259 LYS B N 1
ATOM 5124 C CA . LYS B 1 259 ? 0.287 -11.555 3.17 1 95 259 LYS B CA 1
ATOM 5125 C C . LYS B 1 259 ? -1.121 -12.086 2.912 1 95 259 LYS B C 1
ATOM 5127 O O . LYS B 1 259 ? -1.936 -12.172 3.834 1 95 259 LYS B O 1
ATOM 5132 N N . PHE B 1 260 ? -1.406 -12.453 1.67 1 96 260 PHE B N 1
ATOM 5133 C CA . PHE B 1 260 ? -2.818 -12.562 1.326 1 96 260 PHE B CA 1
ATOM 5134 C C . PHE B 1 260 ? -3.158 -13.969 0.862 1 96 260 PHE B C 1
ATOM 5136 O O . PHE B 1 260 ? -4.32 -14.273 0.579 1 96 260 PHE B O 1
ATOM 5143 N N . GLU B 1 261 ? -2.178 -14.875 0.703 1 94.5 261 GLU B N 1
ATOM 5144 C CA . GLU B 1 261 ? -2.518 -16.25 0.362 1 94.5 261 GLU B CA 1
ATOM 5145 C C . GLU B 1 261 ? -3.197 -16.969 1.532 1 94.5 261 GLU B C 1
ATOM 5147 O O . GLU B 1 261 ? -2.73 -16.875 2.67 1 94.5 261 GLU B O 1
ATOM 5152 N N . GLY B 1 262 ? -4.223 -17.562 1.181 1 90.38 262 GLY B N 1
ATOM 5153 C CA . GLY B 1 262 ? -4.984 -18.281 2.182 1 90.38 262 GLY B CA 1
ATOM 5154 C C . GLY B 1 262 ? -5.957 -17.406 2.949 1 90.38 262 GLY B C 1
ATOM 5155 O O . GLY B 1 262 ? -5.891 -16.188 2.867 1 90.38 262 GLY B O 1
ATOM 5156 N N . SER B 1 263 ? -6.992 -18.016 3.49 1 84.81 263 SER B N 1
ATOM 5157 C CA . SER B 1 263 ? -7.953 -17.297 4.324 1 84.81 263 SER B CA 1
ATOM 5158 C C . SER B 1 263 ? -8.367 -18.141 5.531 1 84.81 263 SER B C 1
ATOM 5160 O O . SER B 1 263 ? -8.727 -19.312 5.387 1 84.81 263 SER B O 1
ATOM 5162 N N . LYS B 1 264 ? -8.156 -17.516 6.699 1 83.62 264 LYS B N 1
ATOM 5163 C CA . LYS B 1 264 ? -8.672 -18.172 7.902 1 83.62 264 LYS B CA 1
ATOM 5164 C C . LYS B 1 264 ? -10.133 -17.797 8.148 1 83.62 264 LYS B C 1
ATOM 5166 O O . LYS B 1 264 ? -10.828 -18.484 8.906 1 83.62 264 LYS B O 1
ATOM 5171 N N . GLU B 1 265 ? -10.555 -16.828 7.461 1 89.75 265 GLU B N 1
ATOM 5172 C CA . GLU B 1 265 ? -11.938 -16.359 7.594 1 89.75 265 GLU B CA 1
ATOM 5173 C C . GLU B 1 265 ? -12.75 -16.688 6.344 1 89.75 265 GLU B C 1
ATOM 5175 O O . GLU B 1 265 ? -12.336 -16.375 5.227 1 89.75 265 GLU B O 1
ATOM 5180 N N . LYS B 1 266 ? -13.922 -17.172 6.582 1 90.75 266 LYS B N 1
ATOM 5181 C CA . LYS B 1 266 ? -14.812 -17.547 5.484 1 90.75 266 LYS B CA 1
ATOM 5182 C C . LYS B 1 266 ? -15.133 -16.344 4.602 1 90.75 266 LYS B C 1
ATOM 5184 O O . LYS B 1 266 ? -15.211 -16.469 3.377 1 90.75 266 LYS B O 1
ATOM 5189 N N . ARG B 1 267 ? -15.227 -15.18 5.207 1 91 267 ARG B N 1
ATOM 5190 C CA . ARG B 1 267 ? -15.656 -13.992 4.488 1 91 267 ARG B CA 1
ATOM 5191 C C . ARG B 1 267 ? -14.602 -13.555 3.473 1 91 267 ARG B C 1
ATOM 5193 O O . ARG B 1 267 ? -14.898 -12.789 2.551 1 91 267 ARG B O 1
ATOM 5200 N N . LEU B 1 268 ? -13.414 -14.062 3.633 1 93.56 268 LEU B N 1
ATOM 5201 C CA . LEU B 1 268 ? -12.328 -13.641 2.754 1 93.56 268 LEU B CA 1
ATOM 5202 C C . LEU B 1 268 ? -12.023 -14.711 1.715 1 93.56 268 LEU B C 1
ATOM 5204 O O . LEU B 1 268 ? -11.195 -14.5 0.823 1 93.56 268 LEU B O 1
ATOM 5208 N N . LYS B 1 269 ? -12.672 -15.836 1.833 1 94.88 269 LYS B N 1
ATOM 5209 C CA . LYS B 1 269 ? -12.438 -16.906 0.869 1 94.88 269 LYS B CA 1
ATOM 5210 C C . LYS B 1 269 ? -13.07 -16.578 -0.481 1 94.88 269 LYS B C 1
ATOM 5212 O O . LYS B 1 269 ? -14.273 -16.344 -0.566 1 94.88 269 LYS B O 1
ATOM 5217 N N . PHE B 1 270 ? -12.344 -16.625 -1.468 1 95.62 270 PHE B N 1
ATOM 5218 C CA . PHE B 1 270 ? -12.797 -16.266 -2.807 1 95.62 270 PHE B CA 1
ATOM 5219 C C . PHE B 1 270 ? -13.672 -17.359 -3.393 1 95.62 270 PHE B C 1
ATOM 5221 O O . PHE B 1 270 ? -13.367 -18.547 -3.262 1 95.62 270 PHE B O 1
ATOM 5228 N N . ALA B 1 271 ? -14.766 -17.016 -3.99 1 96.44 271 ALA B N 1
ATOM 5229 C CA . ALA B 1 271 ? -15.664 -17.859 -4.773 1 96.44 271 ALA B CA 1
ATOM 5230 C C . ALA B 1 271 ? -16.266 -17.078 -5.945 1 96.44 271 ALA B C 1
ATOM 5232 O O . ALA B 1 271 ? -16.891 -16.031 -5.75 1 96.44 271 ALA B O 1
ATOM 5233 N N . VAL B 1 272 ? -16.094 -17.625 -7.102 1 97.62 272 VAL B N 1
ATOM 5234 C CA . VAL B 1 272 ? -16.484 -16.938 -8.32 1 97.62 272 VAL B CA 1
ATOM 5235 C C . VAL B 1 272 ? -18 -16.75 -8.328 1 97.62 272 VAL B C 1
ATOM 5237 O O . VAL B 1 272 ? -18.719 -17.391 -7.562 1 97.62 272 VAL B O 1
ATOM 5240 N N . GLN B 1 273 ? -18.516 -15.789 -9.164 1 97 273 GLN B N 1
ATOM 5241 C CA . GLN B 1 273 ? -19.953 -15.555 -9.32 1 97 273 GLN B CA 1
ATOM 5242 C C . GLN B 1 273 ? -20.688 -16.844 -9.672 1 97 273 GLN B C 1
ATOM 5244 O O . GLN B 1 273 ? -20.188 -17.656 -10.469 1 97 273 GLN B O 1
ATOM 5249 N N . LYS B 1 274 ? -21.875 -17.047 -9.148 1 96.62 274 LYS B N 1
ATOM 5250 C CA . LYS B 1 274 ? -22.625 -18.281 -9.266 1 96.62 274 LYS B CA 1
ATOM 5251 C C . LYS B 1 274 ? -22.953 -18.594 -10.727 1 96.62 274 LYS B C 1
ATOM 5253 O O . LYS B 1 274 ? -22.844 -19.75 -11.164 1 96.62 274 LYS B O 1
ATOM 5258 N N . ASP B 1 275 ? -23.312 -17.594 -11.453 1 97.69 275 ASP B N 1
ATOM 5259 C CA . ASP B 1 275 ? -23.703 -17.812 -12.844 1 97.69 275 ASP B CA 1
ATOM 5260 C C . ASP B 1 275 ? -22.516 -18.297 -13.68 1 97.69 275 ASP B C 1
ATOM 5262 O O . ASP B 1 275 ? -22.672 -19.203 -14.5 1 97.69 275 ASP B O 1
ATOM 5266 N N . ILE B 1 276 ? -21.391 -17.703 -13.5 1 98.25 276 ILE B N 1
ATOM 5267 C CA . ILE B 1 276 ? -20.188 -18.094 -14.219 1 98.25 276 ILE B CA 1
ATOM 5268 C C . ILE B 1 276 ? -19.75 -19.5 -13.773 1 98.25 276 ILE B C 1
ATOM 5270 O O . ILE B 1 276 ? -19.391 -20.328 -14.602 1 98.25 276 ILE B O 1
ATOM 5274 N N . ALA B 1 277 ? -19.828 -19.719 -12.469 1 98.25 277 ALA B N 1
ATOM 5275 C CA . ALA B 1 277 ? -19.516 -21.031 -11.922 1 98.25 277 ALA B CA 1
ATOM 5276 C C . ALA B 1 277 ? -20.375 -22.109 -12.578 1 98.25 277 ALA B C 1
ATOM 5278 O O . ALA B 1 277 ? -19.844 -23.125 -13.047 1 98.25 277 ALA B O 1
ATOM 5279 N N . LYS B 1 278 ? -21.625 -21.875 -12.594 1 98.25 278 LYS B N 1
ATOM 5280 C CA . LYS B 1 278 ? -22.562 -22.828 -13.18 1 98.25 278 LYS B CA 1
ATOM 5281 C C . LYS B 1 278 ? -22.281 -23.047 -14.664 1 98.25 278 LYS B C 1
ATOM 5283 O O . LYS B 1 278 ? -22.328 -24.172 -15.156 1 98.25 278 LYS B O 1
ATOM 5288 N N . ALA B 1 279 ? -22.016 -21.969 -15.328 1 98.69 279 ALA B N 1
ATOM 5289 C CA . ALA B 1 279 ? -21.719 -22.062 -16.75 1 98.69 279 ALA B CA 1
ATOM 5290 C C . ALA B 1 279 ? -20.531 -22.969 -17.031 1 98.69 279 ALA B C 1
ATOM 5292 O O . ALA B 1 279 ? -20.578 -23.797 -17.953 1 98.69 279 ALA B O 1
ATOM 5293 N N . TYR B 1 280 ? -19.516 -22.859 -16.281 1 98.69 280 TYR B N 1
ATOM 5294 C CA . TYR B 1 280 ? -18.328 -23.672 -16.484 1 98.69 280 TYR B CA 1
ATOM 5295 C C . TYR B 1 280 ? -18.609 -25.141 -16.156 1 98.69 280 TYR B C 1
ATOM 5297 O O . TYR B 1 280 ? -18.234 -26.031 -16.922 1 98.69 280 TYR B O 1
ATOM 5305 N N . VAL B 1 281 ? -19.234 -25.375 -15.023 1 98.62 281 VAL B N 1
ATOM 5306 C CA . VAL B 1 281 ? -19.516 -26.734 -14.594 1 98.62 281 VAL B CA 1
ATOM 5307 C C . VAL B 1 281 ? -20.406 -27.438 -15.625 1 98.62 281 VAL B C 1
ATOM 5309 O O . VAL B 1 281 ? -20.156 -28.578 -15.992 1 98.62 281 VAL B O 1
ATOM 5312 N N . ASP B 1 282 ? -21.359 -26.719 -16.125 1 98.44 282 ASP B N 1
ATOM 5313 C CA . ASP B 1 282 ? -22.281 -27.281 -17.094 1 98.44 282 ASP B CA 1
ATOM 5314 C C . ASP B 1 282 ? -21.594 -27.531 -18.438 1 98.44 282 ASP B C 1
ATOM 5316 O O . ASP B 1 282 ? -21.766 -28.578 -19.062 1 98.44 282 ASP B O 1
ATOM 5320 N N . TYR B 1 283 ? -20.906 -26.594 -18.844 1 98.62 283 TYR B N 1
ATOM 5321 C CA . TYR B 1 283 ? -20.297 -26.641 -20.172 1 98.62 283 TYR B CA 1
ATOM 5322 C C . TYR B 1 283 ? -19.344 -27.812 -20.281 1 98.62 283 TYR B C 1
ATOM 5324 O O . TYR B 1 283 ? -19.297 -28.484 -21.312 1 98.62 283 TYR B O 1
ATOM 5332 N N . PHE B 1 284 ? -18.594 -28.141 -19.297 1 98.5 284 PHE B N 1
ATOM 5333 C CA . PHE B 1 284 ? -17.547 -29.172 -19.375 1 98.5 284 PHE B CA 1
ATOM 5334 C C . PHE B 1 284 ? -18.047 -30.484 -18.781 1 98.5 284 PHE B C 1
ATOM 5336 O O . PHE B 1 284 ? -17.25 -31.422 -18.609 1 98.5 284 PHE B O 1
ATOM 5343 N N . ALA B 1 285 ? -19.281 -30.547 -18.453 1 98.31 285 ALA B N 1
ATOM 5344 C CA . ALA B 1 285 ? -19.859 -31.734 -17.828 1 98.31 285 ALA B CA 1
ATOM 5345 C C . ALA B 1 285 ? -19.672 -32.969 -18.719 1 98.31 285 ALA B C 1
ATOM 5347 O O . ALA B 1 285 ? -19.344 -34.062 -18.219 1 98.31 285 ALA B O 1
ATOM 5348 N N . SER B 1 286 ? -19.906 -32.844 -19.969 1 98.38 286 SER B N 1
ATOM 5349 C CA . SER B 1 286 ? -19.781 -33.969 -20.875 1 98.38 286 SER B CA 1
ATOM 5350 C C . SER B 1 286 ? -18.344 -34.469 -20.938 1 98.38 286 SER B C 1
ATOM 5352 O O . SER B 1 286 ? -18.109 -35.656 -21.047 1 98.38 286 SER B O 1
ATOM 5354 N N . SER B 1 287 ? -17.438 -33.531 -20.984 1 98.38 287 SER B N 1
ATOM 5355 C CA . SER B 1 287 ? -16.031 -33.875 -20.969 1 98.38 287 SER B CA 1
ATOM 5356 C C . SER B 1 287 ? -15.672 -34.688 -19.719 1 98.38 287 SER B C 1
ATOM 5358 O O . SER B 1 287 ? -14.961 -35.688 -19.812 1 98.38 287 SER B O 1
ATOM 5360 N N . LEU B 1 288 ? -16.188 -34.281 -18.578 1 98.38 288 LEU B N 1
ATOM 5361 C CA . LEU B 1 288 ? -15.953 -35 -17.328 1 98.38 288 LEU B CA 1
ATOM 5362 C C . LEU B 1 288 ? -16.578 -36.375 -17.375 1 98.38 288 LEU B C 1
ATOM 5364 O O . LEU B 1 288 ? -15.977 -37.344 -16.906 1 98.38 288 LEU B O 1
ATOM 5368 N N . GLU B 1 289 ? -17.734 -36.469 -17.875 1 98.38 289 GLU B N 1
ATOM 5369 C CA . GLU B 1 289 ? -18.406 -37.75 -18 1 98.38 289 GLU B CA 1
ATOM 5370 C C . GLU B 1 289 ? -17.625 -38.719 -18.875 1 98.38 289 GLU B C 1
ATOM 5372 O O . GLU B 1 289 ? -17.516 -39.906 -18.562 1 98.38 289 GLU B O 1
ATOM 5377 N N . TRP B 1 290 ? -17.125 -38.219 -19.922 1 98.69 290 TRP B N 1
ATOM 5378 C CA . TRP B 1 290 ? -16.297 -39.062 -20.797 1 98.69 290 TRP B CA 1
ATOM 5379 C C . TRP B 1 290 ? -15.102 -39.625 -20.062 1 98.69 290 TRP B C 1
ATOM 5381 O O . TRP B 1 290 ? -14.82 -40.812 -20.141 1 98.69 290 TRP B O 1
ATOM 5391 N N . VAL B 1 291 ? -14.383 -38.75 -19.359 1 98.69 291 VAL B N 1
ATOM 5392 C CA . VAL B 1 291 ? -13.203 -39.156 -18.594 1 98.69 291 VAL B CA 1
ATOM 5393 C C . VAL B 1 291 ? -13.602 -40.188 -17.547 1 98.69 291 VAL B C 1
ATOM 5395 O O . VAL B 1 291 ? -12.906 -41.188 -17.344 1 98.69 291 VAL B O 1
ATOM 5398 N N . LYS B 1 292 ? -14.688 -39.875 -16.828 1 98.31 292 LYS B N 1
ATOM 5399 C CA . LYS B 1 292 ? -15.188 -40.812 -15.82 1 98.31 292 LYS B CA 1
ATOM 5400 C C . LYS B 1 292 ? -15.414 -42.188 -16.406 1 98.31 292 LYS B C 1
ATOM 5402 O O . LYS B 1 292 ? -14.914 -43.188 -15.883 1 98.31 292 LYS B O 1
ATOM 5407 N N . ASN B 1 293 ? -16.109 -42.344 -17.484 1 98.38 293 ASN B N 1
ATOM 5408 C CA . ASN B 1 293 ? -16.469 -43.594 -18.109 1 98.38 293 ASN B CA 1
ATOM 5409 C C . ASN B 1 293 ? -15.234 -44.375 -18.547 1 98.38 293 ASN B C 1
ATOM 5411 O O . ASN B 1 293 ? -15.188 -45.594 -18.438 1 98.38 293 ASN B O 1
ATOM 5415 N N . LYS B 1 294 ? -14.32 -43.656 -18.984 1 98.06 294 LYS B N 1
ATOM 5416 C CA . LYS B 1 294 ? -13.148 -44.281 -19.578 1 98.06 294 LYS B CA 1
ATOM 5417 C C . LYS B 1 294 ? -12.148 -44.719 -18.5 1 98.06 294 LYS B C 1
ATOM 5419 O O . LYS B 1 294 ? -11.586 -45.812 -18.562 1 98.06 294 LYS B O 1
ATOM 5424 N N . TYR B 1 295 ? -11.914 -43.844 -17.562 1 97.62 295 TYR B N 1
ATOM 5425 C CA . TYR B 1 295 ? -10.781 -44.062 -16.672 1 97.62 295 TYR B CA 1
ATOM 5426 C C . TYR B 1 295 ? -11.25 -44.375 -15.25 1 97.62 295 TYR B C 1
ATOM 5428 O O . TYR B 1 295 ? -10.492 -44.938 -14.438 1 97.62 295 TYR B O 1
ATOM 5436 N N . PHE B 1 296 ? -12.469 -44 -14.953 1 97.88 296 PHE B N 1
ATOM 5437 C CA . PHE B 1 296 ? -12.992 -44.188 -13.609 1 97.88 296 PHE B CA 1
ATOM 5438 C C . PHE B 1 296 ? -14.398 -44.781 -13.656 1 97.88 296 PHE B C 1
ATOM 5440 O O . PHE B 1 296 ? -15.32 -44.25 -13.031 1 97.88 296 PHE B O 1
ATOM 5447 N N . PRO B 1 297 ? -14.547 -45.906 -14.219 1 96.94 297 PRO B N 1
ATOM 5448 C CA . PRO B 1 297 ? -15.898 -46.469 -14.391 1 96.94 297 PRO B CA 1
ATOM 5449 C C . PRO B 1 297 ? -16.547 -46.844 -13.062 1 96.94 297 PRO B C 1
ATOM 5451 O O . PRO B 1 297 ? -17.781 -47 -13 1 96.94 297 PRO B O 1
ATOM 5454 N N . HIS B 1 298 ? -15.805 -47.031 -12.055 1 96.75 298 HIS B N 1
ATOM 5455 C CA . HIS B 1 298 ? -16.328 -47.438 -10.75 1 96.75 298 HIS B CA 1
ATOM 5456 C C . HIS B 1 298 ? -17 -46.25 -10.047 1 96.75 298 HIS B C 1
ATOM 5458 O O . HIS B 1 298 ? -17.719 -46.438 -9.062 1 96.75 298 HIS B O 1
ATOM 5464 N N . LYS B 1 299 ? -16.766 -45.094 -10.484 1 96.56 299 LYS B N 1
ATOM 5465 C CA . LYS B 1 299 ? -17.312 -43.906 -9.852 1 96.56 299 LYS B CA 1
ATOM 5466 C C . LYS B 1 299 ? -18.656 -43.531 -10.461 1 96.56 299 LYS B C 1
ATOM 5468 O O . LYS B 1 299 ? -18.891 -43.75 -11.656 1 96.56 299 LYS B O 1
ATOM 5473 N N . ASN B 1 300 ? -19.531 -42.938 -9.664 1 95.69 300 ASN B N 1
ATOM 5474 C CA . ASN B 1 300 ? -20.797 -42.406 -10.18 1 95.69 300 ASN B CA 1
ATOM 5475 C C . ASN B 1 300 ? -20.594 -41.062 -10.859 1 95.69 300 ASN B C 1
ATOM 5477 O O . ASN B 1 300 ? -21.266 -40.75 -11.844 1 95.69 300 ASN B O 1
ATOM 5481 N N . SER B 1 301 ? -19.812 -40.25 -10.32 1 96 301 SER B N 1
ATOM 5482 C CA . SER B 1 301 ? -19.359 -38.969 -10.859 1 96 301 SER B CA 1
ATOM 5483 C C . SER B 1 301 ? -17.859 -38.781 -10.68 1 96 301 SER B C 1
ATOM 5485 O O . SER B 1 301 ? -17.281 -39.312 -9.742 1 96 301 SER B O 1
ATOM 5487 N N . LEU B 1 302 ? -17.312 -38.125 -11.672 1 97.06 302 LEU B N 1
ATOM 5488 C CA . LEU B 1 302 ? -15.859 -38 -11.617 1 97.06 302 LEU B CA 1
ATOM 5489 C C . LEU B 1 302 ? -15.43 -37.281 -10.344 1 97.06 302 LEU B C 1
ATOM 5491 O O . LEU B 1 302 ? -14.469 -37.688 -9.688 1 97.06 302 LEU B O 1
ATOM 5495 N N . PHE B 1 303 ? -16.109 -36.156 -10.016 1 97.31 303 PHE B N 1
ATOM 5496 C CA . PHE B 1 303 ? -15.914 -35.375 -8.789 1 97.31 303 PHE B CA 1
ATOM 5497 C C . PHE B 1 303 ? -17.234 -35.188 -8.047 1 97.31 303 PHE B C 1
ATOM 5499 O O . PHE B 1 303 ? -18.297 -35.438 -8.609 1 97.31 303 PHE B O 1
ATOM 5506 N N . THR B 1 304 ? -17.047 -34.844 -6.746 1 94.25 304 THR B N 1
ATOM 5507 C CA . THR B 1 304 ? -18.25 -34.562 -5.973 1 94.25 304 THR B CA 1
ATOM 5508 C C . THR B 1 304 ? -19.062 -33.469 -6.637 1 94.25 304 THR B C 1
ATOM 5510 O O . THR B 1 304 ? -18.531 -32.375 -6.941 1 94.25 304 THR B O 1
ATOM 5513 N N . PRO B 1 305 ? -20.297 -33.75 -6.902 1 95.12 305 PRO B N 1
ATOM 5514 C CA . PRO B 1 305 ? -21.125 -32.719 -7.539 1 95.12 305 PRO B CA 1
ATOM 5515 C C . PRO B 1 305 ? -21.25 -31.453 -6.699 1 95.12 305 PRO B C 1
ATOM 5517 O O . PRO B 1 305 ? -21.234 -31.516 -5.465 1 95.12 305 PRO B O 1
ATOM 5520 N N . VAL B 1 306 ? -21.453 -30.328 -7.371 1 96.38 306 VAL B N 1
ATOM 5521 C CA . VAL B 1 306 ? -21.594 -29.047 -6.684 1 96.38 306 VAL B CA 1
ATOM 5522 C C . VAL B 1 306 ? -23 -28.922 -6.113 1 96.38 306 VAL B C 1
ATOM 5524 O O . VAL B 1 306 ? -23.984 -29.203 -6.801 1 96.38 306 VAL B O 1
ATOM 5527 N N . ASN B 1 307 ? -23.047 -28.594 -4.867 1 96.69 307 ASN B N 1
ATOM 5528 C CA . ASN B 1 307 ? -24.344 -28.234 -4.285 1 96.69 307 ASN B CA 1
ATOM 5529 C C . ASN B 1 307 ? -24.656 -26.766 -4.496 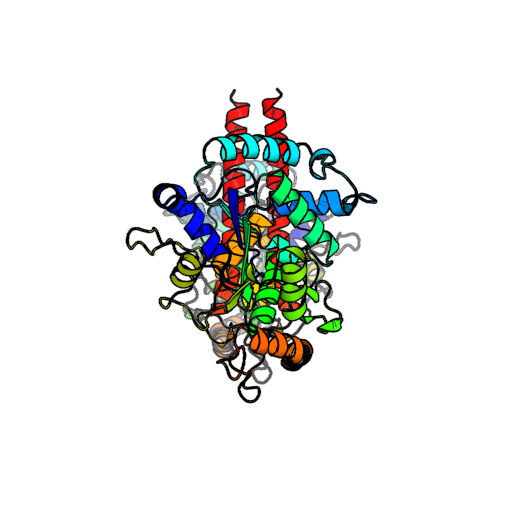1 96.69 307 ASN B C 1
ATOM 5531 O O . ASN B 1 307 ? -24.266 -25.922 -3.691 1 96.69 307 ASN B O 1
ATOM 5535 N N . TRP B 1 308 ? -25.453 -26.5 -5.516 1 96.94 308 TRP B N 1
ATOM 5536 C CA . TRP B 1 308 ? -25.688 -25.125 -5.938 1 96.94 308 TRP B CA 1
ATOM 5537 C C . TRP B 1 308 ? -26.547 -24.375 -4.918 1 96.94 308 TRP B C 1
ATOM 5539 O O . TRP B 1 308 ? -26.516 -23.156 -4.859 1 96.94 308 TRP B O 1
ATOM 5549 N N . GLU B 1 309 ? -27.328 -25.062 -4.141 1 96.5 309 GLU B N 1
ATOM 5550 C CA . GLU B 1 309 ? -28.141 -24.438 -3.1 1 96.5 309 GLU B CA 1
ATOM 5551 C C . GLU B 1 309 ? -27.266 -23.859 -1.984 1 96.5 309 GLU B C 1
ATOM 5553 O O . GLU B 1 309 ? -27.594 -22.828 -1.407 1 96.5 309 GLU B O 1
ATOM 5558 N N . GLU B 1 310 ? -26.203 -24.531 -1.854 1 95.62 310 GLU B N 1
ATOM 5559 C CA . GLU B 1 310 ? -25.312 -24.141 -0.765 1 95.62 310 GLU B CA 1
ATOM 5560 C C . GLU B 1 310 ? -24.172 -23.266 -1.271 1 95.62 310 GLU B C 1
ATOM 5562 O O . GLU B 1 310 ? -23.422 -22.688 -0.476 1 95.62 310 GLU B O 1
ATOM 5567 N N . TYR B 1 311 ? -24.062 -23.188 -2.576 1 96.06 311 TYR B N 1
ATOM 5568 C CA . TYR B 1 311 ? -22.969 -22.406 -3.141 1 96.06 311 TYR B CA 1
ATOM 5569 C C . TYR B 1 311 ? -23.172 -20.922 -2.887 1 96.06 311 TYR B C 1
ATOM 5571 O O . TYR B 1 311 ? -24.188 -20.344 -3.303 1 96.06 311 TYR B O 1
ATOM 5579 N N . GLU B 1 312 ? -22.219 -20.297 -2.16 1 93.88 312 GLU B N 1
ATOM 5580 C CA . GLU B 1 312 ? -22.234 -18.859 -1.896 1 93.88 312 GLU B CA 1
ATOM 5581 C C . GLU B 1 312 ? -21.109 -18.141 -2.65 1 93.88 312 GLU B C 1
ATOM 5583 O O . GLU B 1 312 ? -19.938 -18.328 -2.346 1 93.88 312 GLU B O 1
ATOM 5588 N N . GLN B 1 313 ? -21.562 -17.391 -3.674 1 94.75 313 GLN B N 1
ATOM 5589 C CA . GLN B 1 313 ? -20.578 -16.578 -4.375 1 94.75 313 GLN B CA 1
ATOM 5590 C C . GLN B 1 313 ? -19.922 -15.578 -3.432 1 94.75 313 GLN B C 1
ATOM 5592 O O . GLN B 1 313 ? -20.562 -15.07 -2.506 1 94.75 313 GLN B O 1
ATOM 5597 N N . ASN B 1 314 ? -18.641 -15.297 -3.6 1 93.56 314 ASN B N 1
ATOM 5598 C CA . ASN B 1 314 ? -17.828 -14.352 -2.836 1 93.56 314 ASN B CA 1
ATOM 5599 C C . ASN B 1 314 ? -16.641 -13.844 -3.646 1 93.56 314 ASN B C 1
ATOM 5601 O O . ASN B 1 314 ? -15.516 -14.305 -3.457 1 93.56 314 ASN B O 1
ATOM 5605 N N . TYR B 1 315 ? -16.875 -12.852 -4.48 1 91.38 315 TYR B N 1
ATOM 5606 C CA . TYR B 1 315 ? -15.859 -12.5 -5.469 1 91.38 315 TYR B CA 1
ATOM 5607 C C . TYR B 1 315 ? -15.391 -11.062 -5.285 1 91.38 315 TYR B C 1
ATOM 5609 O O . TYR B 1 315 ? -14.508 -10.586 -6.004 1 91.38 315 TYR B O 1
ATOM 5617 N N . THR B 1 316 ? -15.984 -10.352 -4.402 1 86.31 316 THR B N 1
ATOM 5618 C CA . THR B 1 316 ? -15.578 -9 -4.051 1 86.31 316 THR B CA 1
ATOM 5619 C C . THR B 1 316 ? -15.875 -8.711 -2.58 1 86.31 316 THR B C 1
ATOM 5621 O O . THR B 1 316 ? -16.656 -9.422 -1.949 1 86.31 316 THR B O 1
ATOM 5624 N N . LEU B 1 317 ? -15.156 -7.832 -2.02 1 86.12 317 LEU B N 1
ATOM 5625 C CA . LEU B 1 317 ? -15.484 -7.363 -0.678 1 86.12 317 LEU B CA 1
ATOM 5626 C C . LEU B 1 317 ? -16.594 -6.324 -0.722 1 86.12 317 LEU B C 1
ATOM 5628 O O . LEU B 1 317 ? -16.375 -5.18 -1.125 1 86.12 317 LEU B O 1
ATOM 5632 N N . THR B 1 318 ? -17.734 -6.688 -0.363 1 78.12 318 THR B N 1
ATOM 5633 C CA . THR B 1 318 ? -18.938 -5.895 -0.577 1 78.12 318 THR B CA 1
ATOM 5634 C C . THR B 1 318 ? -18.969 -4.691 0.363 1 78.12 318 THR B C 1
ATOM 5636 O O . THR B 1 318 ? -19.656 -3.709 0.099 1 78.12 318 THR B O 1
ATOM 5639 N N . HIS B 1 319 ? -18.25 -4.746 1.372 1 77.5 319 HIS B N 1
ATOM 5640 C CA . HIS B 1 319 ? -18.328 -3.672 2.357 1 77.5 319 HIS B CA 1
ATOM 5641 C C . HIS B 1 319 ? -17.422 -2.5 1.967 1 77.5 319 HIS B C 1
ATOM 5643 O O . HIS B 1 319 ? -17.484 -1.438 2.592 1 77.5 319 HIS B O 1
ATOM 5649 N N . MET B 1 320 ? -16.609 -2.605 0.97 1 81.44 320 MET B N 1
ATOM 5650 C CA . MET B 1 320 ? -15.773 -1.511 0.484 1 81.44 320 MET B CA 1
ATOM 5651 C C . MET B 1 320 ? -16.094 -1.187 -0.972 1 81.44 320 MET B C 1
ATOM 5653 O O . MET B 1 320 ? -16.281 -2.092 -1.786 1 81.44 320 MET B O 1
ATOM 5657 N N . LEU B 1 321 ? -16.234 0.083 -1.236 1 87.19 321 LEU B N 1
ATOM 5658 C CA . LEU B 1 321 ? -16.531 0.524 -2.594 1 87.19 321 LEU B CA 1
ATOM 5659 C C . LEU B 1 321 ? -15.32 0.331 -3.508 1 87.19 321 LEU B C 1
ATOM 5661 O O . LEU B 1 321 ? -14.18 0.523 -3.086 1 87.19 321 LEU B O 1
ATOM 5665 N N . SER B 1 322 ? -15.648 0.011 -4.742 1 89.75 322 SER B N 1
ATOM 5666 C CA . SER B 1 322 ? -14.602 -0.222 -5.738 1 89.75 322 SER B CA 1
ATOM 5667 C C . SER B 1 322 ? -13.672 0.981 -5.855 1 89.75 322 SER B C 1
ATOM 5669 O O . SER B 1 322 ? -12.453 0.825 -5.938 1 89.75 322 SER B O 1
ATOM 5671 N N . LYS B 1 323 ? -14.258 2.115 -5.832 1 91.06 323 LYS B N 1
ATOM 5672 C CA . LYS B 1 323 ? -13.469 3.334 -5.984 1 91.06 323 LYS B CA 1
ATOM 5673 C C . LYS B 1 323 ? -12.492 3.5 -4.828 1 91.06 323 LYS B C 1
ATOM 5675 O O . LYS B 1 323 ? -11.383 4.004 -5.02 1 91.06 323 LYS B O 1
ATOM 5680 N N . ASP B 1 324 ? -12.812 3.09 -3.613 1 92.75 324 ASP B N 1
ATOM 5681 C CA . ASP B 1 324 ? -11.906 3.158 -2.467 1 92.75 324 ASP B CA 1
ATOM 5682 C C . ASP B 1 324 ? -10.695 2.256 -2.67 1 92.75 324 ASP B C 1
ATOM 5684 O O . ASP B 1 324 ? -9.57 2.643 -2.357 1 92.75 324 ASP B O 1
ATOM 5688 N N . TRP B 1 325 ? -10.938 1.111 -3.258 1 93.62 325 TRP B N 1
ATOM 5689 C CA . TRP B 1 325 ? -9.844 0.207 -3.58 1 93.62 325 TRP B CA 1
ATOM 5690 C C . TRP B 1 325 ? -8.914 0.822 -4.625 1 93.62 325 TRP B C 1
ATOM 5692 O O . TRP B 1 325 ? -7.699 0.657 -4.562 1 93.62 325 TRP B O 1
ATOM 5702 N N . ASP B 1 326 ? -9.539 1.468 -5.578 1 95.69 326 ASP B N 1
ATOM 5703 C CA . ASP B 1 326 ? -8.742 2.148 -6.594 1 95.69 326 ASP B CA 1
ATOM 5704 C C . ASP B 1 326 ? -7.805 3.174 -5.957 1 95.69 326 ASP B C 1
ATOM 5706 O O . ASP B 1 326 ? -6.629 3.25 -6.312 1 95.69 326 ASP B O 1
ATOM 5710 N N . ASP B 1 327 ? -8.312 3.916 -5.027 1 95.62 327 ASP B N 1
ATOM 5711 C CA . ASP B 1 327 ? -7.527 4.953 -4.363 1 95.62 327 ASP B CA 1
ATOM 5712 C C . ASP B 1 327 ? -6.398 4.34 -3.537 1 95.62 327 ASP B C 1
ATOM 5714 O O . ASP B 1 327 ? -5.277 4.852 -3.531 1 95.62 327 ASP B O 1
ATOM 5718 N N . VAL B 1 328 ? -6.699 3.281 -2.84 1 96.5 328 VAL B N 1
ATOM 5719 C CA . VAL B 1 328 ? -5.688 2.596 -2.041 1 96.5 328 VAL B CA 1
ATOM 5720 C C . VAL B 1 328 ? -4.594 2.043 -2.955 1 96.5 328 VAL B C 1
ATOM 5722 O O . VAL B 1 328 ? -3.404 2.225 -2.689 1 96.5 328 VAL B O 1
ATOM 5725 N N . ALA B 1 329 ? -4.996 1.406 -4.043 1 96.94 329 ALA B N 1
ATOM 5726 C CA . ALA B 1 329 ? -4.039 0.848 -4.992 1 96.94 329 ALA B CA 1
ATOM 5727 C C . ALA B 1 329 ? -3.176 1.945 -5.613 1 96.94 329 ALA B C 1
ATOM 5729 O O . ALA B 1 329 ? -1.974 1.76 -5.812 1 96.94 329 ALA B O 1
ATOM 5730 N N . ASP B 1 330 ? -3.775 3.07 -5.926 1 96.94 330 ASP B N 1
ATOM 5731 C CA . ASP B 1 330 ? -3.033 4.207 -6.465 1 96.94 330 ASP B CA 1
ATOM 5732 C C . ASP B 1 330 ? -1.974 4.688 -5.477 1 96.94 330 ASP B C 1
ATOM 5734 O O . ASP B 1 330 ? -0.853 5.016 -5.871 1 96.94 330 ASP B O 1
ATOM 5738 N N . PHE B 1 331 ? -2.385 4.785 -4.242 1 97.38 331 PHE B N 1
ATOM 5739 C CA . PHE B 1 331 ? -1.462 5.195 -3.189 1 97.38 331 PHE B CA 1
ATOM 5740 C C . PHE B 1 331 ? -0.272 4.25 -3.111 1 97.38 331 PHE B C 1
ATOM 5742 O O . PHE B 1 331 ? 0.878 4.691 -3.07 1 97.38 331 PHE B O 1
ATOM 5749 N N . ILE B 1 332 ? -0.537 2.965 -3.139 1 96.81 332 ILE B N 1
ATOM 5750 C CA . ILE B 1 332 ? 0.514 1.953 -3.09 1 96.81 332 ILE B CA 1
ATOM 5751 C C . ILE B 1 332 ? 1.418 2.088 -4.312 1 96.81 332 ILE B C 1
ATOM 5753 O O . ILE B 1 332 ? 2.645 2.066 -4.191 1 96.81 332 ILE B O 1
ATOM 5757 N N . ALA B 1 333 ? 0.795 2.223 -5.473 1 95.62 333 ALA B N 1
ATOM 5758 C CA . ALA B 1 333 ? 1.547 2.359 -6.715 1 95.62 333 ALA B CA 1
ATOM 5759 C C . ALA B 1 333 ? 2.484 3.562 -6.66 1 95.62 333 ALA B C 1
ATOM 5761 O O . ALA B 1 333 ? 3.633 3.482 -7.105 1 95.62 333 ALA B O 1
ATOM 5762 N N . GLN B 1 334 ? 2.018 4.633 -6.113 1 95 334 GLN B N 1
ATOM 5763 C CA . GLN B 1 334 ? 2.838 5.836 -6.008 1 95 334 GLN B CA 1
ATOM 5764 C C . GLN B 1 334 ? 4.051 5.598 -5.117 1 95 334 GLN B C 1
ATOM 5766 O O . GLN B 1 334 ? 5.148 6.086 -5.406 1 95 334 GLN B O 1
ATOM 5771 N N . ILE B 1 335 ? 3.83 4.945 -4.016 1 93.94 335 ILE B N 1
ATOM 5772 C CA . ILE B 1 335 ? 4.934 4.609 -3.121 1 93.94 335 ILE B CA 1
ATOM 5773 C C . ILE B 1 335 ? 5.98 3.797 -3.875 1 93.94 335 ILE B C 1
ATOM 5775 O O . ILE B 1 335 ? 7.176 4.105 -3.818 1 93.94 335 ILE B O 1
ATOM 5779 N N . ILE B 1 336 ? 5.527 2.805 -4.594 1 94.19 336 ILE B N 1
ATOM 5780 C CA . ILE B 1 336 ? 6.422 1.903 -5.312 1 94.19 336 ILE B CA 1
ATOM 5781 C C . ILE B 1 336 ? 7.203 2.682 -6.371 1 94.19 336 ILE B C 1
ATOM 5783 O O . ILE B 1 336 ? 8.43 2.568 -6.461 1 94.19 336 ILE B O 1
ATOM 5787 N N . VAL B 1 337 ? 6.484 3.469 -7.16 1 93.25 337 VAL B N 1
ATOM 5788 C CA . VAL B 1 337 ? 7.105 4.227 -8.242 1 93.25 337 VAL B CA 1
ATOM 5789 C C . VAL B 1 337 ? 8.148 5.188 -7.668 1 93.25 337 VAL B C 1
ATOM 5791 O O . VAL B 1 337 ? 9.258 5.301 -8.195 1 93.25 337 VAL B O 1
ATOM 5794 N N . SER B 1 338 ? 7.812 5.883 -6.605 1 92.31 338 SER B N 1
ATOM 5795 C CA . SER B 1 338 ? 8.727 6.832 -5.977 1 92.31 338 SER B CA 1
ATOM 5796 C C . SER B 1 338 ? 10 6.141 -5.508 1 92.31 338 SER B C 1
ATOM 5798 O O . SER B 1 338 ? 11.109 6.629 -5.75 1 92.31 338 SER B O 1
ATOM 5800 N N . LYS B 1 339 ? 9.891 5.027 -4.852 1 92 339 LYS B N 1
ATOM 5801 C CA . LYS B 1 339 ? 11.047 4.289 -4.352 1 92 339 LYS B CA 1
ATOM 5802 C C . LYS B 1 339 ? 11.875 3.719 -5.5 1 92 339 LYS B C 1
ATOM 5804 O O . LYS B 1 339 ? 13.102 3.699 -5.438 1 92 339 LYS B O 1
ATOM 5809 N N . ASN B 1 340 ? 11.18 3.275 -6.504 1 92.25 340 ASN B N 1
ATOM 5810 C CA . ASN B 1 340 ? 11.883 2.738 -7.668 1 92.25 340 ASN B CA 1
ATOM 5811 C C . ASN B 1 340 ? 12.719 3.812 -8.359 1 92.25 340 ASN B C 1
ATOM 5813 O O . ASN B 1 340 ? 13.797 3.523 -8.891 1 92.25 340 ASN B O 1
ATOM 5817 N N . GLU B 1 341 ? 12.219 5 -8.406 1 92 341 GLU B N 1
ATOM 5818 C CA . GLU B 1 341 ? 12.969 6.102 -8.992 1 92 341 GLU B CA 1
ATOM 5819 C C . GLU B 1 341 ? 14.266 6.355 -8.219 1 92 341 GLU B C 1
ATOM 5821 O O . GLU B 1 341 ? 15.312 6.594 -8.82 1 92 341 GLU B O 1
ATOM 5826 N N . ILE B 1 342 ? 14.203 6.301 -6.977 1 92.25 342 ILE B N 1
ATOM 5827 C CA . ILE B 1 342 ? 15.391 6.477 -6.141 1 92.25 342 ILE B CA 1
ATOM 5828 C C . ILE B 1 342 ? 16.375 5.344 -6.395 1 92.25 342 ILE B C 1
ATOM 5830 O O . ILE B 1 342 ? 17.578 5.578 -6.562 1 92.25 342 ILE B O 1
ATOM 5834 N N . ILE B 1 343 ? 15.906 4.117 -6.438 1 92.69 343 ILE B N 1
ATOM 5835 C CA . ILE B 1 343 ? 16.734 2.936 -6.641 1 92.69 343 ILE B CA 1
ATOM 5836 C C . ILE B 1 343 ? 17.438 3.023 -7.996 1 92.69 343 ILE B C 1
ATOM 5838 O O . ILE B 1 343 ? 18.641 2.789 -8.102 1 92.69 343 ILE B O 1
ATOM 5842 N N . SER B 1 344 ? 16.609 3.398 -8.969 1 93.44 344 SER B N 1
ATOM 5843 C CA . SER B 1 344 ? 17.188 3.531 -10.312 1 93.44 344 SER B CA 1
ATOM 5844 C C . SER B 1 344 ? 18.281 4.59 -10.344 1 93.44 344 SER B C 1
ATOM 5846 O O . SER B 1 344 ? 19.312 4.395 -10.977 1 93.44 344 SER B O 1
ATOM 5848 N N . SER B 1 345 ? 18.047 5.688 -9.703 1 94.25 345 SER B N 1
ATOM 5849 C CA . SER B 1 345 ? 19.031 6.766 -9.633 1 94.25 345 SER B CA 1
ATOM 5850 C C . SER B 1 345 ? 20.297 6.312 -8.93 1 94.25 345 SER B C 1
ATOM 5852 O O . SER B 1 345 ? 21.406 6.617 -9.375 1 94.25 345 SER B O 1
ATOM 5854 N N . LEU B 1 346 ? 20.141 5.586 -7.91 1 94.5 346 LEU B N 1
ATOM 5855 C CA . LEU B 1 346 ? 21.281 5.094 -7.148 1 94.5 346 LEU B CA 1
ATOM 5856 C C . LEU B 1 346 ? 22.062 4.066 -7.953 1 94.5 346 LEU B C 1
ATOM 5858 O O . LEU B 1 346 ? 23.297 4.043 -7.902 1 94.5 346 LEU B O 1
ATOM 5862 N N . LYS B 1 347 ? 21.375 3.201 -8.672 1 94.06 347 LYS B N 1
ATOM 5863 C CA . LYS B 1 347 ? 22.047 2.215 -9.516 1 94.06 347 LYS B CA 1
ATOM 5864 C C . LYS B 1 347 ? 22.859 2.893 -10.609 1 94.06 347 LYS B C 1
ATOM 5866 O O . LYS B 1 347 ? 23.969 2.457 -10.914 1 94.06 347 LYS B O 1
ATOM 5871 N N . GLU B 1 348 ? 22.297 3.953 -11.133 1 94.31 348 GLU B N 1
ATOM 5872 C CA . GLU B 1 348 ? 23 4.711 -12.156 1 94.31 348 GLU B CA 1
ATOM 5873 C C . GLU B 1 348 ? 24.25 5.379 -11.578 1 94.31 348 GLU B C 1
ATOM 5875 O O . GLU B 1 348 ? 25.312 5.379 -12.203 1 94.31 348 GLU B O 1
ATOM 5880 N N . GLN B 1 349 ? 24.156 5.934 -10.484 1 95.06 349 GLN B N 1
ATOM 5881 C CA . GLN B 1 349 ? 25.297 6.566 -9.82 1 95.06 349 GLN B CA 1
ATOM 5882 C C . GLN B 1 349 ? 26.375 5.547 -9.5 1 95.06 349 GLN B C 1
ATOM 5884 O O . GLN B 1 349 ? 27.562 5.848 -9.609 1 95.06 349 GLN B O 1
ATOM 5889 N N . LEU B 1 350 ? 25.953 4.406 -9.102 1 94.25 350 LEU B N 1
ATOM 5890 C CA . LEU B 1 350 ? 26.891 3.342 -8.773 1 94.25 350 LEU B CA 1
ATOM 5891 C C . LEU B 1 350 ? 27.641 2.873 -10.016 1 94.25 350 LEU B C 1
ATOM 5893 O O . LEU B 1 350 ? 28.844 2.621 -9.953 1 94.25 350 LEU B O 1
ATOM 5897 N N . GLU B 1 351 ? 26.906 2.699 -11.07 1 93.5 351 GLU B N 1
ATOM 5898 C CA . GLU B 1 351 ? 27.547 2.303 -12.32 1 93.5 351 GLU B CA 1
ATOM 5899 C C . GLU B 1 351 ? 28.578 3.338 -12.766 1 93.5 351 GLU B C 1
ATOM 5901 O O . GLU B 1 351 ? 29.656 2.982 -13.258 1 93.5 351 GLU B O 1
ATOM 5906 N N . LEU B 1 352 ? 28.281 4.621 -12.539 1 91.75 352 LEU B N 1
ATOM 5907 C CA . LEU B 1 352 ? 29.203 5.699 -12.898 1 91.75 352 LEU B CA 1
ATOM 5908 C C . LEU B 1 352 ? 30.422 5.703 -11.984 1 91.75 352 LEU B C 1
ATOM 5910 O O . LEU B 1 352 ? 31.547 5.941 -12.445 1 91.75 352 LEU B O 1
ATOM 5914 N N . ALA B 1 353 ? 30.328 5.48 -10.805 1 89.81 353 ALA B N 1
ATOM 5915 C CA . ALA B 1 353 ? 31.422 5.473 -9.844 1 89.81 353 ALA B CA 1
ATOM 5916 C C . ALA B 1 353 ? 32.375 4.309 -10.094 1 89.81 353 ALA B C 1
ATOM 5918 O O . ALA B 1 353 ? 33.562 4.41 -9.836 1 89.81 353 ALA B O 1
ATOM 5919 N N . ARG B 1 354 ? 31.859 3.186 -10.641 1 86.19 354 ARG B N 1
ATOM 5920 C CA . ARG B 1 354 ? 32.688 2.008 -10.898 1 86.19 354 ARG B CA 1
ATOM 5921 C C . ARG B 1 354 ? 33.438 2.146 -12.219 1 86.19 354 ARG B C 1
ATOM 5923 O O . ARG B 1 354 ? 34.438 1.47 -12.438 1 86.19 354 ARG B O 1
ATOM 5930 N N . LYS B 1 355 ? 32.969 2.941 -13.047 1 87.81 355 LYS B N 1
ATOM 5931 C CA . LYS B 1 355 ? 33.688 3.197 -14.289 1 87.81 355 LYS B CA 1
ATOM 5932 C C . LYS B 1 355 ? 34.812 4.188 -14.07 1 87.81 355 LYS B C 1
ATOM 5934 O O . LYS B 1 355 ? 35.812 4.168 -14.805 1 87.81 355 LYS B O 1
ATOM 5939 N N . ASP B 1 356 ? 34.719 5.062 -13.141 1 65.88 356 ASP B N 1
ATOM 5940 C CA . ASP B 1 356 ? 35.812 6.004 -12.852 1 65.88 356 ASP B CA 1
ATOM 5941 C C . ASP B 1 356 ? 36.844 5.383 -11.922 1 65.88 356 ASP B C 1
ATOM 5943 O O . ASP B 1 356 ? 38.031 5.676 -12.023 1 65.88 356 ASP B O 1
#

Foldseek 3Di:
DAEEEELEQPPQCQCQQLVLCVQCQVVLVVQQEHADDLQDDVSANCLLLVLLVVQVPDPPLLVDPANLVVDDDPSSVSSLVVLLVVCVVRVRGYYYHYDNSLLVVDQDLSSLLSSLRVCVVSPHDHYAYEYEDEQQQVVLQQVQLVCLLVVVVDGQLVDQLVGGPSSSSLQLLNVLVSNCVRRNNVRYHYHYRPPDADVNDPNNSVCVVVVHDDDPPRDRDDDDDAGFWQVLSLQSVQLSVDCLVDPCSVVVSVVSCVVGGDDPDPLRHAGRDLVSSVSRNVVNVVSQVVCCVPNPVVDPGSDDDDDSVPDDHRHHDPVDDSVVSNVVSVVVSVVSSVVVVVVVVVVVVVVVVVVD/DAEEEEQEQPPQCQCQQLVLCVQCQVVLVVQQEHADPQCDDVSANCLLVVLLVVQVPDPPLLVDPANSVPDDDPVSVVSLVVLLVVCVVRVRGYYYHYDNSLLVVDQDLSSLLSSLRVCVVSPHDHYAYEYEDEQQQVVLQQVQLVCLLVVVVDGQLVDQLVGGPSSSSLQLLNVLVSNCVNRNNVRYHYHYRPPDADVNDPNNSVCVVVVHDDDPPRDRDDDDDAGFWQVLSLQSVQLSVDCLPDPCSVVVSVVSCVVGGDDPDPLRHAGRDLVSSVSRNVVNVVSQVVCCVPNPVVDPGSDDDDDSVPDDHRHHDPVDDSVVSNVVSVVVSVVSSVVVVVVVVVVVVVVVVVVD

Radius of gyration: 36.4 Å; Cα contacts (8 Å, |Δi|>4): 956; chains: 2; bounding box: 68×100×79 Å

Solvent-accessible surface area (backbone atoms only — not comparable to full-atom values): 39590 Å² total; per-residue (Å²): 67,42,33,38,38,31,33,28,38,78,88,46,56,51,67,61,53,34,48,36,48,63,68,29,39,68,61,34,44,77,69,44,27,38,65,68,68,46,40,41,53,87,73,26,32,45,48,60,42,51,51,32,62,58,47,66,74,42,81,70,42,86,74,43,92,55,62,72,78,68,62,76,55,64,70,58,52,52,29,50,54,45,35,56,56,52,46,66,76,41,59,87,31,35,36,46,45,40,28,37,49,51,45,72,68,42,85,48,63,65,43,55,50,46,44,51,52,49,45,41,73,74,47,37,79,42,59,33,38,36,38,41,43,56,52,62,58,61,43,52,44,46,45,42,37,46,23,44,72,65,57,67,84,55,56,62,84,78,39,56,55,92,66,33,94,63,41,64,69,65,32,55,35,58,53,51,50,49,49,20,72,68,59,33,60,91,28,53,45,80,44,49,54,99,40,90,47,47,86,73,36,72,66,48,24,50,37,47,75,71,73,42,79,89,54,89,80,60,56,81,79,87,74,92,84,57,47,42,11,40,68,36,48,57,45,39,56,50,44,67,72,50,88,57,91,54,94,46,57,63,62,53,43,52,53,47,46,73,72,20,38,42,61,96,45,73,91,32,42,62,25,56,53,58,68,59,45,49,46,40,45,58,69,41,40,64,31,44,50,51,44,19,60,72,76,36,62,89,50,94,53,78,53,86,77,83,56,69,90,73,59,67,60,33,75,66,63,83,47,49,57,70,67,57,51,50,53,51,33,48,53,53,46,49,55,50,38,55,52,47,52,52,42,52,51,47,52,52,52,38,57,53,47,71,72,106,68,42,32,39,38,32,35,28,39,80,87,49,56,52,68,60,52,34,49,37,48,64,68,28,40,69,61,35,43,76,70,44,26,36,64,62,70,52,34,43,55,88,74,27,33,45,46,60,42,52,49,32,64,57,46,65,74,43,81,68,44,87,75,42,92,54,61,71,79,67,63,76,55,65,71,58,52,53,31,52,54,48,30,55,56,50,46,68,75,42,60,86,29,36,36,48,44,40,28,36,49,51,44,72,67,43,85,47,64,66,42,54,49,47,44,52,52,51,45,40,73,73,48,38,77,42,58,34,39,36,39,41,43,56,52,62,58,63,43,50,46,46,45,41,36,45,22,44,72,64,56,65,84,58,56,63,84,79,39,55,56,91,65,34,94,61,42,63,68,67,32,56,35,56,53,50,51,49,50,21,72,68,61,33,61,91,28,53,45,82,45,49,56,98,40,90,47,47,86,74,35,72,64,48,26,52,38,48,76,71,72,42,79,89,56,91,80,59,56,79,78,86,73,90,81,59,47,43,10,40,70,36,49,58,45,39,58,48,47,66,74,49,86,58,91,54,97,45,59,62,60,52,42,52,53,46,48,72,71,20,38,45,58,96,44,76,91,31,41,60,26,56,52,58,69,59,43,50,46,39,45,58,69,41,40,62,31,44,50,52,43,20,60,72,76,35,63,90,49,94,54,77,52,87,77,81,57,70,90,72,58,69,57,32,74,66,63,83,45,49,56,69,67,58,52,50,52,53,33,50,52,52,48,50,53,50,38,58,52,48,51,52,43,51,51,47,52,51,51,38,56,52,47,70,72,105

Secondary structure (DSSP, 8-state):
-EEEEE---TTSSHHHHHHHHHHTHHHHHHTTEE--STT-BTTB-HHHHHHHHHHTTSTTGGGSS-SGGG---HHHHHHHHHHHHHHHHTTTSEEEEE-THHHHH--SHHHHHHHHHHHHHTT-SEEEEEEEE--HHHHHHHHHHHHHHTT-SS-GGGS-GGG-TTGGGG-HHHHHHHHHHHH-GGGEEEEETTBS-GGGSHHHHHHHHTTPPP-TT----------B-HHHHHHHHHHTTS--SSS-HHHHHHHHHHHHBS-SSGGG--B--HHHHHHHHHHTHHHHHHHHHHH-TT-SSSSPPP-TTT---B-S-TTS-HHHHHHHHHHHHHHHHHHHHHHHHHHHHHHHHHH-/-EEEEE---TTSSHHHHHHHHHHTHHHHHHTTEE--STT-BTTB-HHHHHHHHHHTTSTTGGGSS-SGGG---HHHHHHHHHHHHHHHHTTTSEEEEE-THHHHH--SHHHHHHHHHHHHHTT-SEEEEEEEE--HHHHHHHHHHHHHHTT-SS-GGGS-GGG-TTGGGG-HHHHHHHHHHHH-GGGEEEEETTBS-GGGSHHHHHHHHTTPPP-TT----------B-HHHHHHHHHHTTS--SSS-HHHHHHHHHHHHBS-SSGGG--B--HHHHHHHHHHTHHHHHHHHHHH-TT-SSSSPPP-TTT---B-S-TTS-HHHHHHHHHHHHHHHHHHHHHHHHHHHHHHHHHH-

Sequence (712 aa):
MTAYLHIGTTNTGNQEKQGFLMQNEEKLLQKAYIYPKSLRVANRHWALVDMVLELVQKEDILKKESVLSHITNERLLRAIENFKSESALHKDKKFIFSAEGIVWDFSTKKHVEILEKIMRELGFTQIYIIVYFRDTLGYLNSHCSQDHKNNMGYYSADFAPQDHPRKYIFDYEWICKTHAEVFGEENLIVRLLREDYVGGTLLKDFVYHLGLEWDESFVLKQTKNESFNLLGMELMSRLNQKDLKQDNLNSLLFMARRKFEGSKEKRLKFAVQKDIAKAYVDYFASSLEWVKNKYFPHKNSLFTPVNWEEYEQNYTLTHMLSKDWDDVADFIAQIIVSKNEIISSLKEQLELARKDMTAYLHIGTTNTGNQEKQGFLMQNEEKLLQKAYIYPKSLRVANRHWALVDMVLELVQKEDILKKESVLSHITNERLLRAIENFKSESALHKDKKFIFSAEGIVWDFSTKKHVEILEKIMRELGFTQIYIIVYFRDTLGYLNSHCSQDHKNNMGYYSADFAPQDHPRKYIFDYEWICKTHAEVFGEENLIVRLLREDYVGGTLLKDFVYHLGLEWDESFVLKQTKNESFNLLGMELMSRLNQKDLKQDNLNSLLFMARRKFEGSKEKRLKFAVQKDIAKAYVDYFASSLEWVKNKYFPHKNSLFTPVNWEEYEQNYTLTHMLSKDWDDVADFIAQIIVSKNEIISSLKEQLELARKD

Organism: Campylobacter jejuni subsp. jejuni serotype O:2 (strain ATCC 700819 / NCTC 11168) (NCBI:txid192222)